Protein AF-A0A2V7T5P8-F1 (afdb_monomer_lite)

pLDDT: mean 72.54, std 27.33, range [19.48, 97.38]

Secondary structure (DSSP, 8-state):
--HHHHHHHHHHHHHHHHT---PPP-------------------------------------------------------------------------------------PPP----EEEEEEESSGGG--HHHHHHHHHHTT-EEEEEEE---HHHHHHHHHTT-SS----TTHHHHHHHHHHHHTT-SEEE--TTTTTTTT-STHHHHSTTS----HHHHHHHHHHHHHS-TTSTTHHHHHHHH--HHHHHHTTTPPPSSGGGT--B-GGGS-SS--TTGGGHHHHHHHTTS-HHHHHHHHIIIIIIIIIIHHHHHHHHHTTT-EEE-GGG-HHHHHHHHHS-HHHHSBTTBSSHHHHHHSBTTB-HHHHH-----S---HHHHTTTTTHHHHHHHHH--SGGGGTB-HHHHHHHHHHHHTTSS--HHHHHHHHHHHHHHHHHTTT-TT-PPPGGGG--

Radius of gyration: 26.46 Å; chains: 1; bounding box: 75×71×84 Å

Sequence (461 aa):
MGDARRDRVLLGAALAACAGPLSAPAGRARDCGVPQPGVRAGPVGGLRRSRETVPRTRSHVVRGTGGRRGALLDARGRRDDGTGRSRGRGPPARVARGRGVRPSRSRGTARRAAIEPHTFSIGFDDVAFNEAPHARRVAEAIGTHHTDLVLRPDVDRWLDGIVGIFDEPFADSSALPTYLVSWLARQHVTVSLSGDGGDELFGGYTRYLDAPRRPRLPAWGRSVLRAVGHALPHLAPGRGRLLDRARSHQAVYAATVALPLAPVDGGMAAARLVPRDAEFSDVLADAFVAAGARDFPSQMMLVDVATYLPGDILTKVDRASMAVSLEARVPLLDHALVEYALALPAGLKIRDGMGKHVFRRVIRGLVPPEVLDHPKLGFAVPLSTWFRGPLRHRIDRLAMTDGGLYDFLDRASVRRLVREHLIRRRDHSTALWRALVLQLWLGHLDAGRLARPLPRSLLEF

Foldseek 3Di:
DVVVVVVCLLVLLLLQLLFDDFFFDDDDDDDDDDDDDDDDDDDDDDDDDDDDDDDDDDDDDDDDDDDDDDDDDDDDDDDDDDDDDDDDDDPDPPPDDDDDDDDDDDDDDPDPPPPQAEDEEEAEPPPQTGCPVVSVQFCVVLRHNYDYYYDPDPCVLVVLQQLQLAPDLFQDQLLSRLLVRLLVVLVPDQEAEHNPPLCLLQVRDCLLLVLVVQDDDDLVQLVVLCVVLLVDPPPDPCSLVSPCNSDDSLRVLCVVQHDWCDVSNLHWWAPVPHDPPDGSSVVQVVLLVVQPPADSSLSSSSSCVVDVRVPHVVSSNCSSNVLSNHHYDYSCVPPVNSVVSSPDHNCCQADPSHGNNVVLVSCVPVTDPCSSVDDGHHSHDPLLVCCLPVCVVLLVCLLVDDDDLCVTGHSVSSVVQSVCSNVVVDPPRSNSSSSSSSVSSVVCVVVVSHSHRGDCVSVPD

Structure (mmCIF, N/CA/C/O backbone):
data_AF-A0A2V7T5P8-F1
#
_entry.id   AF-A0A2V7T5P8-F1
#
loop_
_atom_site.group_PDB
_atom_site.id
_atom_site.type_symbol
_atom_site.label_atom_id
_atom_site.label_alt_id
_atom_site.label_comp_id
_atom_site.label_asym_id
_atom_site.label_entity_id
_atom_site.label_seq_id
_atom_site.pdbx_PDB_ins_code
_atom_site.Cartn_x
_atom_site.Cartn_y
_atom_site.Cartn_z
_atom_site.occupancy
_atom_site.B_iso_or_equiv
_atom_site.auth_seq_id
_atom_site.auth_comp_id
_atom_site.auth_asym_id
_atom_site.auth_atom_id
_atom_site.pdbx_PDB_model_num
ATOM 1 N N . MET A 1 1 ? -34.191 -10.216 16.255 1.00 32.38 1 MET A N 1
ATOM 2 C CA . MET A 1 1 ? -32.748 -10.552 16.357 1.00 32.38 1 MET A CA 1
ATOM 3 C C . MET A 1 1 ? -31.866 -9.723 15.412 1.00 32.38 1 MET A C 1
ATOM 5 O O . MET A 1 1 ? -30.672 -9.653 15.666 1.00 32.38 1 MET A O 1
ATOM 9 N N . GLY A 1 2 ? -32.415 -9.082 14.365 1.00 26.66 2 GLY A N 1
ATOM 10 C CA . GLY A 1 2 ? -31.634 -8.295 13.398 1.00 26.66 2 GLY A CA 1
ATOM 11 C C . GLY A 1 2 ? -30.971 -7.027 13.953 1.00 26.66 2 GLY A C 1
ATOM 12 O O . GLY A 1 2 ? -29.802 -6.801 13.654 1.00 26.66 2 GLY A O 1
ATOM 13 N N . ASP A 1 3 ? -31.664 -6.244 14.790 1.00 30.94 3 ASP A N 1
ATOM 14 C CA . ASP A 1 3 ? -31.166 -4.933 15.258 1.00 30.94 3 ASP A CA 1
ATOM 15 C C . ASP A 1 3 ? -29.815 -5.050 15.966 1.00 30.94 3 ASP A C 1
ATOM 17 O O . ASP A 1 3 ? -28.839 -4.472 15.520 1.00 30.94 3 ASP A O 1
ATOM 21 N N . ALA A 1 4 ? -29.676 -5.957 16.937 1.00 29.48 4 ALA A N 1
ATOM 22 C CA . ALA A 1 4 ? -28.406 -6.170 17.638 1.00 29.48 4 ALA A CA 1
ATOM 23 C C . ALA A 1 4 ? -27.243 -6.696 16.755 1.00 29.48 4 ALA A C 1
ATOM 25 O O . ALA A 1 4 ? -26.108 -6.748 17.235 1.00 29.48 4 ALA A O 1
ATOM 26 N N . ARG A 1 5 ? -27.490 -7.098 15.494 1.00 33.22 5 ARG A N 1
ATOM 27 C CA . ARG A 1 5 ? -26.438 -7.238 14.467 1.00 33.22 5 ARG A CA 1
ATOM 28 C C . ARG A 1 5 ? -26.232 -5.924 13.710 1.00 33.22 5 ARG A C 1
ATOM 30 O O . ARG A 1 5 ? -25.087 -5.504 13.604 1.00 33.22 5 ARG A O 1
ATOM 37 N N . ARG A 1 6 ? -27.297 -5.258 13.243 1.00 34.31 6 ARG A N 1
ATOM 38 C CA . ARG A 1 6 ? -27.219 -3.939 12.582 1.00 34.31 6 ARG A CA 1
ATOM 39 C C . ARG A 1 6 ? -26.502 -2.904 13.446 1.00 34.31 6 ARG A C 1
ATOM 41 O O . ARG A 1 6 ? -25.538 -2.329 12.971 1.00 34.31 6 ARG A O 1
ATOM 48 N N . ASP A 1 7 ? -26.874 -2.748 14.711 1.00 31.28 7 ASP A N 1
ATOM 49 C CA . ASP A 1 7 ? -26.255 -1.816 15.661 1.00 31.28 7 ASP A CA 1
ATOM 50 C C . ASP A 1 7 ? -24.758 -2.100 15.848 1.00 31.28 7 ASP A C 1
ATOM 52 O O . ASP A 1 7 ? -23.959 -1.182 15.985 1.00 31.28 7 ASP A O 1
ATOM 56 N N . ARG A 1 8 ? -24.355 -3.379 15.826 1.00 35.56 8 ARG A N 1
ATOM 57 C CA . ARG A 1 8 ? -22.945 -3.789 15.941 1.00 35.56 8 ARG A CA 1
ATOM 58 C C . ARG A 1 8 ? -22.163 -3.605 14.648 1.00 35.56 8 ARG A C 1
ATOM 60 O O . ARG A 1 8 ? -20.988 -3.272 14.723 1.00 35.56 8 ARG A O 1
ATOM 67 N N . VAL A 1 9 ? -22.794 -3.801 13.492 1.00 38.16 9 VAL A N 1
ATOM 68 C CA . VAL A 1 9 ? -22.194 -3.509 12.183 1.00 38.16 9 VAL A CA 1
ATOM 69 C C . VAL A 1 9 ? -22.110 -1.999 11.962 1.00 38.16 9 VAL A C 1
ATOM 71 O O . VAL A 1 9 ? -21.109 -1.543 11.440 1.00 38.16 9 VAL A O 1
ATOM 74 N N . LEU A 1 10 ? -23.083 -1.207 12.418 1.00 36.78 10 LEU A N 1
ATOM 75 C CA . LEU A 1 10 ? -23.065 0.257 12.334 1.00 36.78 10 LEU A CA 1
ATOM 76 C C . LEU A 1 10 ? -22.082 0.880 13.331 1.00 36.78 10 LEU A C 1
ATOM 78 O O . LEU A 1 10 ? -21.301 1.732 12.933 1.00 36.78 10 LEU A O 1
ATOM 82 N N . LEU A 1 11 ? -22.045 0.423 14.588 1.00 38.94 11 LEU A N 1
ATOM 83 C CA . LEU A 1 11 ? -21.026 0.848 15.557 1.00 38.94 11 LEU A CA 1
ATOM 84 C C . LEU A 1 11 ? -19.627 0.379 15.131 1.00 38.94 11 LEU A C 1
ATOM 86 O O . LEU A 1 11 ? -18.672 1.143 15.210 1.00 38.94 11 LEU A O 1
ATOM 90 N N . GLY A 1 12 ? -19.510 -0.854 14.630 1.00 39.53 12 GLY A N 1
ATOM 91 C CA . GLY A 1 12 ? -18.269 -1.393 14.076 1.00 39.53 12 GLY A CA 1
ATOM 92 C C . GLY A 1 12 ? -17.801 -0.633 12.836 1.00 39.53 12 GLY A C 1
ATOM 93 O O . GLY A 1 12 ? -16.622 -0.324 12.746 1.00 39.53 12 GLY A O 1
ATOM 94 N N . ALA A 1 13 ? -18.707 -0.270 11.924 1.00 38.19 13 ALA A N 1
ATOM 95 C CA . ALA A 1 13 ? -18.404 0.521 10.732 1.00 38.19 13 ALA A CA 1
ATOM 96 C C . ALA A 1 13 ? -18.149 2.001 11.044 1.00 38.19 13 ALA A C 1
ATOM 98 O O . ALA A 1 13 ? -17.358 2.616 10.342 1.00 38.19 13 ALA A O 1
ATOM 99 N N . ALA A 1 14 ? -18.761 2.569 12.088 1.00 37.47 14 ALA A N 1
ATOM 100 C CA . ALA A 1 14 ? -18.433 3.907 12.575 1.00 37.47 14 ALA A CA 1
ATOM 101 C C . ALA A 1 14 ? -17.021 3.922 13.179 1.00 37.47 14 ALA A C 1
ATOM 103 O O . ALA A 1 14 ? -16.181 4.690 12.728 1.00 37.47 14 ALA A O 1
ATOM 104 N N . LEU A 1 15 ? -16.714 3.008 14.107 1.00 43.41 15 LEU A N 1
ATOM 105 C CA . LEU A 1 15 ? -15.370 2.875 14.685 1.00 43.41 15 LEU A CA 1
ATOM 106 C C . LEU A 1 15 ? -14.310 2.545 13.616 1.00 43.41 15 LEU A C 1
ATOM 108 O O . LEU A 1 15 ? -13.230 3.125 13.639 1.00 43.41 15 LEU A O 1
ATOM 112 N N . ALA A 1 16 ? -14.630 1.691 12.638 1.00 37.62 16 ALA A N 1
ATOM 113 C CA . ALA A 1 16 ? -13.760 1.387 11.499 1.00 37.62 16 ALA A CA 1
ATOM 114 C C . ALA A 1 16 ? -13.605 2.575 10.526 1.00 37.62 16 ALA A C 1
ATOM 116 O O . ALA A 1 16 ? -12.521 2.781 9.991 1.00 37.62 16 ALA A O 1
ATOM 117 N N . ALA A 1 17 ? -14.644 3.395 10.323 1.00 36.75 17 ALA A N 1
ATOM 118 C CA . ALA A 1 17 ? -14.547 4.635 9.547 1.00 36.75 17 ALA A CA 1
ATOM 119 C C . ALA A 1 17 ? -13.664 5.682 10.242 1.00 36.75 17 ALA A C 1
ATOM 121 O O . ALA A 1 17 ? -12.946 6.410 9.564 1.00 36.75 17 ALA A O 1
ATOM 122 N N . CYS A 1 18 ? -13.677 5.723 11.578 1.00 35.94 18 CYS A N 1
ATOM 123 C CA . CYS A 1 18 ? -12.774 6.547 12.383 1.00 35.94 18 CYS A CA 1
ATOM 124 C C . CYS A 1 18 ? -11.325 6.018 12.413 1.00 35.94 18 CYS A C 1
ATOM 126 O O . CYS A 1 18 ? -10.423 6.770 12.769 1.00 35.94 18 CYS A O 1
ATOM 128 N N . ALA A 1 19 ? -11.103 4.749 12.050 1.00 34.75 19 ALA A N 1
ATOM 129 C CA . ALA A 1 19 ? -9.798 4.080 12.038 1.00 34.75 19 ALA A CA 1
ATOM 130 C C . ALA A 1 19 ? -9.182 3.932 10.628 1.00 34.75 19 ALA A C 1
ATOM 132 O O . ALA A 1 19 ? -8.152 3.280 10.477 1.00 34.75 19 ALA A O 1
ATOM 133 N N . GLY A 1 20 ? -9.818 4.487 9.588 1.00 32.22 20 GLY A N 1
ATOM 134 C CA . GLY A 1 20 ? -9.394 4.342 8.194 1.00 32.22 20 GLY A CA 1
ATOM 135 C C . GLY A 1 20 ? -8.736 5.606 7.610 1.00 32.22 20 GLY A C 1
ATOM 136 O O . GLY A 1 20 ? -9.412 6.634 7.538 1.00 32.22 20 GLY A O 1
ATOM 137 N N . PRO A 1 21 ? -7.486 5.538 7.108 1.00 31.75 21 PRO A N 1
ATOM 138 C CA . PRO A 1 21 ? -6.870 6.586 6.286 1.00 31.75 21 PRO A CA 1
ATOM 139 C C . PRO A 1 21 ? -7.453 6.573 4.853 1.00 31.75 21 PRO A C 1
ATOM 141 O O . PRO A 1 21 ? -8.127 5.627 4.448 1.00 31.75 21 PRO A O 1
ATOM 144 N N . LEU A 1 22 ? -7.264 7.637 4.063 1.00 31.89 22 LEU A N 1
ATOM 145 C CA . LEU A 1 22 ? -8.153 7.988 2.940 1.00 31.89 22 LEU A CA 1
ATOM 146 C C . LEU A 1 22 ? -7.494 8.977 1.919 1.00 31.89 22 LEU A C 1
ATOM 148 O O . LEU A 1 22 ? -7.629 10.163 2.130 1.00 31.89 22 LEU A O 1
ATOM 152 N N . SER A 1 23 ? -6.886 8.604 0.771 1.00 43.53 23 SER A N 1
ATOM 153 C CA . SER A 1 23 ? -5.976 9.514 -0.026 1.00 43.53 23 SER A CA 1
ATOM 154 C C . SER A 1 23 ? -6.541 10.490 -1.130 1.00 43.53 23 SER A C 1
ATOM 156 O O . SER A 1 23 ? -7.479 10.141 -1.850 1.00 43.53 23 SER A O 1
ATOM 158 N N . ALA A 1 24 ? -5.992 11.730 -1.251 1.00 26.12 24 ALA A N 1
ATOM 159 C CA . ALA A 1 24 ? -6.565 12.958 -1.897 1.00 26.12 24 ALA A CA 1
ATOM 160 C C . ALA A 1 24 ? -6.153 13.295 -3.348 1.00 26.12 24 ALA A C 1
ATOM 162 O O . ALA A 1 24 ? -5.083 12.886 -3.793 1.00 26.12 24 ALA A O 1
ATOM 163 N N . PRO A 1 25 ? -6.918 14.182 -4.035 1.00 24.64 25 PRO A N 1
ATOM 164 C CA . PRO A 1 25 ? -6.497 14.892 -5.246 1.00 24.64 25 PRO A CA 1
ATOM 165 C C . PRO A 1 25 ? -6.065 16.356 -4.993 1.00 24.64 25 PRO A C 1
ATOM 167 O O . PRO A 1 25 ? -6.658 17.066 -4.181 1.00 24.64 25 PRO A O 1
ATOM 170 N N . ALA A 1 26 ? -5.093 16.851 -5.766 1.00 23.14 26 ALA A N 1
ATOM 171 C CA . ALA A 1 26 ? -4.643 18.245 -5.721 1.00 23.14 26 ALA A CA 1
ATOM 172 C C . ALA A 1 26 ? -5.132 19.077 -6.926 1.00 23.14 26 ALA A C 1
ATOM 174 O O . ALA A 1 26 ? -4.912 18.703 -8.076 1.00 23.14 26 ALA A O 1
ATOM 175 N N . GLY A 1 27 ? -5.692 20.260 -6.646 1.00 21.38 27 GLY A N 1
ATOM 176 C CA . GLY A 1 27 ? -5.651 21.432 -7.531 1.00 21.38 27 GLY A CA 1
ATOM 177 C C . GLY A 1 27 ? -6.631 21.515 -8.712 1.00 21.38 27 GLY A C 1
ATOM 178 O O . GLY A 1 27 ? -6.285 21.150 -9.833 1.00 21.38 27 GLY A O 1
ATOM 179 N N . ARG A 1 28 ? -7.761 22.212 -8.507 1.00 23.27 28 ARG A N 1
ATOM 180 C CA . ARG A 1 28 ? -8.060 23.540 -9.113 1.00 23.27 28 ARG A CA 1
ATOM 181 C C . ARG A 1 28 ? -9.492 23.981 -8.783 1.00 23.27 28 ARG A C 1
ATOM 183 O O . ARG A 1 28 ? -10.436 23.252 -9.059 1.00 23.27 28 ARG A O 1
ATOM 190 N N . ALA A 1 29 ? -9.645 25.191 -8.248 1.00 22.19 29 ALA A N 1
ATOM 191 C CA . ALA A 1 29 ? -10.953 25.802 -8.025 1.00 22.19 29 ALA A CA 1
ATOM 192 C C . ALA A 1 29 ? -11.545 26.365 -9.330 1.00 22.19 29 ALA A C 1
ATOM 194 O O . ALA A 1 29 ? -10.819 26.962 -10.130 1.00 22.19 29 ALA A O 1
ATOM 195 N N . ARG A 1 30 ? -12.862 26.203 -9.500 1.00 23.27 30 ARG A N 1
ATOM 196 C CA . ARG A 1 30 ? -13.745 27.045 -10.322 1.00 23.27 30 ARG A CA 1
ATOM 197 C C . ARG A 1 30 ? -15.143 27.023 -9.711 1.00 23.27 30 ARG A C 1
ATOM 199 O O . ARG A 1 30 ? -15.673 25.943 -9.466 1.00 23.27 30 ARG A O 1
ATOM 206 N N . ASP A 1 31 ? -15.719 28.196 -9.495 1.00 21.97 31 ASP A N 1
ATOM 207 C CA . ASP A 1 31 ? -17.095 28.361 -9.034 1.00 21.97 31 ASP A CA 1
ATOM 208 C C . ASP A 1 31 ? -18.117 27.918 -10.087 1.00 21.97 31 ASP A C 1
ATOM 210 O O . ASP A 1 31 ? -17.905 28.109 -11.286 1.00 21.97 31 ASP A O 1
ATOM 214 N N . CYS A 1 32 ? -19.262 27.408 -9.627 1.00 22.77 32 CYS A N 1
ATOM 215 C CA . CYS A 1 32 ? -20.571 27.606 -10.258 1.00 22.77 32 CYS A CA 1
ATOM 216 C C . CYS A 1 32 ? -21.693 27.312 -9.248 1.00 22.77 32 CYS A C 1
ATOM 218 O O . CYS A 1 32 ? -21.555 26.447 -8.385 1.00 22.77 32 CYS A O 1
ATOM 220 N N . GLY A 1 33 ? -22.780 28.083 -9.331 1.00 21.09 33 GLY A N 1
ATOM 221 C CA . GLY A 1 33 ? -23.788 28.192 -8.274 1.00 21.09 33 GLY A CA 1
ATOM 222 C C . GLY A 1 33 ? -24.787 27.033 -8.157 1.00 21.09 33 GLY A C 1
ATOM 223 O O . GLY A 1 33 ? -24.973 26.224 -9.063 1.00 21.09 33 GLY A O 1
ATOM 224 N N . VAL A 1 34 ? -25.473 27.012 -7.013 1.00 22.19 34 VAL A N 1
ATOM 225 C CA . VAL A 1 34 ? -26.583 26.105 -6.681 1.00 22.19 34 VAL A CA 1
ATOM 226 C C . VAL A 1 34 ? -27.909 26.679 -7.191 1.00 22.19 34 VAL A C 1
ATOM 228 O O . VAL A 1 34 ? -28.155 27.874 -7.028 1.00 22.19 34 VAL A O 1
ATOM 231 N N . PRO A 1 35 ? -28.808 25.826 -7.712 1.00 23.05 35 PRO A N 1
ATOM 232 C CA . PRO A 1 35 ? -30.201 25.881 -7.262 1.00 23.05 35 PRO A CA 1
ATOM 233 C C . PRO A 1 35 ? -30.793 24.499 -6.910 1.00 23.05 35 PRO A C 1
ATOM 235 O O . PRO A 1 35 ? -30.786 23.557 -7.697 1.00 23.05 35 PRO A O 1
ATOM 238 N N . GLN A 1 36 ? -31.375 24.420 -5.713 1.00 21.92 36 GLN A N 1
ATOM 239 C CA . GLN A 1 36 ? -32.531 23.565 -5.374 1.00 21.92 36 GLN A CA 1
ATOM 240 C C . GLN A 1 36 ? -33.824 24.296 -5.849 1.00 21.92 36 GLN A C 1
ATOM 242 O O . GLN A 1 36 ? -33.699 25.486 -6.153 1.00 21.92 36 GLN A O 1
ATOM 247 N N . PRO A 1 37 ? -35.047 23.699 -5.892 1.00 32.22 37 PRO A N 1
ATOM 248 C CA . PRO A 1 37 ? -35.517 22.550 -5.091 1.00 32.22 37 PRO A CA 1
ATOM 249 C C . PRO A 1 37 ? -36.467 21.540 -5.795 1.00 32.22 37 PRO A C 1
ATOM 251 O O . PRO A 1 37 ? -36.860 21.735 -6.942 1.00 32.22 37 PRO A O 1
ATOM 254 N N . GLY A 1 38 ? -36.969 20.525 -5.062 1.00 20.97 38 GLY A N 1
ATOM 255 C CA . GLY A 1 38 ? -38.328 20.012 -5.344 1.00 20.97 38 GLY A CA 1
ATOM 256 C C . GLY A 1 38 ? -38.781 18.628 -4.825 1.00 20.97 38 GLY A C 1
ATOM 257 O O . GLY A 1 38 ? -38.212 17.608 -5.177 1.00 20.97 38 GLY A O 1
ATOM 258 N N . VAL A 1 39 ? -39.942 18.632 -4.143 1.00 25.30 39 VAL A N 1
ATOM 259 C CA . VAL A 1 39 ? -41.033 17.610 -4.161 1.00 25.30 39 VAL A CA 1
ATOM 260 C C . VAL A 1 39 ? -40.945 16.308 -3.312 1.00 25.30 39 VAL A C 1
ATOM 262 O O . VAL A 1 39 ? -40.473 15.259 -3.730 1.00 25.30 39 VAL A O 1
ATOM 265 N N . ARG A 1 40 ? -41.574 16.397 -2.125 1.00 21.83 40 ARG A N 1
ATOM 266 C CA . ARG A 1 40 ? -42.594 15.508 -1.490 1.00 21.83 40 ARG A CA 1
ATOM 267 C C . ARG A 1 40 ? -42.641 13.976 -1.753 1.00 21.83 40 ARG A C 1
ATOM 269 O O . ARG A 1 40 ? -43.145 13.526 -2.769 1.00 21.83 40 ARG A O 1
ATOM 276 N N . ALA A 1 41 ? -42.337 13.228 -0.682 1.00 23.75 41 ALA A N 1
ATOM 277 C CA . ALA A 1 41 ? -43.211 12.305 0.086 1.00 23.75 41 ALA A CA 1
ATOM 278 C C . ALA A 1 41 ? -44.155 11.259 -0.578 1.00 23.75 41 ALA A C 1
ATOM 280 O O . ALA A 1 41 ? -45.015 11.586 -1.387 1.00 23.75 41 ALA A O 1
ATOM 281 N N . GLY A 1 42 ? -44.134 10.032 -0.023 1.00 22.81 42 GLY A N 1
ATOM 282 C CA . GLY A 1 42 ? -45.167 8.987 -0.159 1.00 22.81 42 GLY A CA 1
ATOM 283 C C . GLY A 1 42 ? -44.885 7.761 0.748 1.00 22.81 42 GLY A C 1
ATOM 284 O O . GLY A 1 42 ? -43.804 7.188 0.617 1.00 22.81 42 GLY A O 1
ATOM 285 N N . PRO A 1 43 ? -45.771 7.364 1.693 1.00 28.00 43 PRO A N 1
ATOM 286 C CA . PRO A 1 43 ? -45.506 6.281 2.655 1.00 28.00 43 PRO A CA 1
ATOM 287 C C . PRO A 1 43 ? -46.305 4.985 2.398 1.00 28.00 43 PRO A C 1
ATOM 289 O O . PRO A 1 43 ? -47.458 5.034 1.979 1.00 28.00 43 PRO A O 1
ATOM 292 N N . VAL A 1 44 ? -45.744 3.827 2.772 1.00 26.59 44 VAL A N 1
ATOM 293 C CA . VAL A 1 44 ? -46.475 2.548 2.915 1.00 26.59 44 VAL A CA 1
ATOM 294 C C . VAL A 1 44 ? -46.024 1.836 4.200 1.00 26.59 44 VAL A C 1
ATOM 296 O O . VAL A 1 44 ? -44.858 1.917 4.584 1.00 26.59 44 VAL A O 1
ATOM 299 N N . GLY A 1 45 ? -46.968 1.187 4.892 1.00 23.84 45 GLY A N 1
ATOM 300 C CA . GLY A 1 45 ? -46.749 0.473 6.157 1.00 23.84 45 GLY A CA 1
ATOM 301 C C . GLY A 1 45 ? -45.971 -0.851 6.025 1.00 23.84 45 GLY A C 1
ATOM 302 O O . GLY A 1 45 ? -45.481 -1.207 4.962 1.00 23.84 45 GLY A O 1
ATOM 303 N N . GLY A 1 46 ? -45.827 -1.657 7.078 1.00 21.92 46 GLY A N 1
ATOM 304 C CA . GLY A 1 46 ? -46.443 -1.556 8.405 1.00 21.92 46 GLY A CA 1
ATOM 305 C C . GLY A 1 46 ? -47.150 -2.860 8.779 1.00 21.92 46 GLY A C 1
ATOM 306 O O . GLY A 1 46 ? -48.340 -3.011 8.531 1.00 21.92 46 GLY A O 1
ATOM 307 N N . LEU A 1 47 ? -46.421 -3.801 9.387 1.00 25.92 47 LEU A N 1
ATOM 308 C CA . LEU A 1 47 ? -46.944 -5.103 9.822 1.00 25.92 47 LEU A CA 1
ATOM 309 C C . LEU A 1 47 ? -46.387 -5.507 11.199 1.00 25.92 47 LEU A C 1
ATOM 311 O O . LEU A 1 47 ? -45.418 -4.929 11.694 1.00 25.92 47 LEU A O 1
ATOM 315 N N . ARG A 1 48 ? -47.089 -6.423 11.876 1.00 24.59 48 ARG A N 1
ATOM 316 C CA . ARG A 1 48 ? -47.041 -6.583 13.342 1.00 24.59 48 ARG A CA 1
ATOM 317 C C . ARG A 1 48 ? -46.002 -7.591 13.854 1.00 24.59 48 ARG A C 1
ATOM 319 O O . ARG A 1 48 ? -45.499 -8.445 13.137 1.00 24.59 48 ARG A O 1
ATOM 326 N N . ARG A 1 49 ? -45.728 -7.476 15.159 1.00 24.12 49 ARG A N 1
ATOM 327 C CA . ARG A 1 49 ? -44.914 -8.397 15.970 1.00 24.12 49 ARG A CA 1
ATOM 328 C C . ARG A 1 49 ? -45.575 -9.775 16.111 1.00 24.12 49 ARG A C 1
ATOM 330 O O . ARG A 1 49 ? -46.782 -9.841 16.323 1.00 24.12 49 ARG A O 1
ATOM 337 N N . SER A 1 50 ? -44.748 -10.803 16.273 1.00 24.98 50 SER A N 1
ATOM 338 C CA . SER A 1 50 ? -44.984 -11.882 17.243 1.00 24.98 50 SER A CA 1
ATOM 339 C C . SER A 1 50 ? -43.844 -11.900 18.280 1.00 24.98 50 SER A C 1
ATOM 341 O O . SER A 1 50 ? -42.793 -11.281 18.082 1.00 24.98 50 SER A O 1
ATOM 343 N N . ARG A 1 51 ? -44.075 -12.526 19.438 1.00 22.52 51 ARG A N 1
ATOM 344 C CA . ARG A 1 51 ? -43.104 -12.713 20.532 1.00 22.52 51 ARG A CA 1
ATOM 345 C C . ARG A 1 51 ? -43.150 -14.173 20.956 1.00 22.52 51 ARG A C 1
ATOM 347 O O . ARG A 1 51 ? -44.245 -14.681 21.146 1.00 22.52 51 ARG A O 1
ATOM 354 N N . GLU A 1 52 ? -41.996 -14.764 21.238 1.00 24.61 52 GLU A N 1
ATOM 355 C CA . GLU A 1 52 ? -41.897 -16.017 21.992 1.00 24.61 52 GLU A CA 1
ATOM 356 C C . GLU A 1 52 ? -40.560 -16.085 22.745 1.00 24.61 52 GLU A C 1
ATOM 358 O O . GLU A 1 52 ? -39.630 -15.326 22.446 1.00 24.61 52 GLU A O 1
ATOM 363 N N . THR A 1 53 ? -40.487 -16.908 23.795 1.00 22.08 53 THR A N 1
ATOM 364 C CA . THR A 1 53 ? -39.479 -16.759 24.861 1.00 22.08 53 THR A CA 1
ATOM 365 C C . THR A 1 53 ? -39.197 -18.051 25.629 1.00 22.08 53 THR A C 1
ATOM 367 O O . THR A 1 53 ? -40.147 -18.675 26.085 1.00 22.08 53 THR A O 1
ATOM 370 N N . VAL A 1 54 ? -37.904 -18.281 25.955 1.00 21.56 54 VAL A N 1
ATOM 371 C CA . VAL A 1 54 ? -37.396 -19.166 27.050 1.00 21.56 54 VAL A CA 1
ATOM 372 C C . VAL A 1 54 ? -37.550 -20.687 26.749 1.00 21.56 54 VAL A C 1
ATOM 374 O O . VAL A 1 54 ? -38.407 -21.021 25.941 1.00 21.56 54 VAL A O 1
ATOM 377 N N . PRO A 1 55 ? -36.738 -21.637 27.304 1.00 27.73 55 PRO A N 1
ATOM 378 C CA . PRO A 1 55 ? -35.680 -21.559 28.334 1.00 27.73 55 PRO A CA 1
ATOM 379 C C . PRO A 1 55 ? -34.243 -21.960 27.884 1.00 27.73 55 PRO A C 1
ATOM 381 O O . PRO A 1 55 ? -33.906 -21.980 26.705 1.00 27.73 55 PRO A O 1
ATOM 384 N N . ARG A 1 56 ? -33.354 -22.210 28.867 1.00 21.27 56 ARG A N 1
ATOM 385 C CA . ARG A 1 56 ? -31.931 -22.614 28.751 1.00 21.27 56 ARG A CA 1
ATOM 386 C C . ARG A 1 56 ? -31.712 -24.068 29.208 1.00 21.27 56 ARG A C 1
ATOM 388 O O . ARG A 1 56 ? -32.405 -24.499 30.122 1.00 21.27 56 ARG A O 1
ATOM 395 N N . THR A 1 57 ? -30.610 -24.702 28.789 1.00 22.45 57 THR A N 1
ATOM 396 C CA . THR A 1 57 ? -29.966 -25.838 29.503 1.00 22.45 57 THR A CA 1
ATOM 397 C C . THR A 1 57 ? -28.430 -25.854 29.340 1.00 22.45 57 THR A C 1
ATOM 399 O O . THR A 1 57 ? -27.875 -25.194 28.459 1.00 22.45 57 THR A O 1
ATOM 402 N N . ARG A 1 58 ? -27.726 -26.584 30.225 1.00 19.59 58 ARG A N 1
ATOM 403 C CA . ARG A 1 58 ? -26.260 -26.820 30.252 1.00 19.59 58 ARG A CA 1
ATOM 404 C C . ARG A 1 58 ? -25.972 -28.301 30.555 1.00 19.59 58 ARG A C 1
ATOM 406 O O . ARG A 1 58 ? -26.589 -28.821 31.476 1.00 19.59 58 ARG A O 1
ATOM 413 N N . SER A 1 59 ? -24.962 -28.906 29.918 1.00 20.53 59 SER A N 1
ATOM 414 C CA . SER A 1 59 ? -24.290 -30.152 30.368 1.00 20.53 59 SER A CA 1
ATOM 415 C C . SER A 1 59 ? -22.980 -30.438 29.584 1.00 20.53 59 SER A C 1
ATOM 417 O O . SER A 1 59 ? -22.634 -29.696 28.658 1.00 20.53 59 SER A O 1
ATOM 419 N N . HIS A 1 60 ? -22.206 -31.454 30.007 1.00 20.83 60 HIS A N 1
ATOM 420 C CA . HIS A 1 60 ? -20.829 -31.810 29.575 1.00 20.83 60 HIS A CA 1
ATOM 421 C C . HIS A 1 60 ? -20.650 -33.345 29.369 1.00 20.83 60 HIS A C 1
ATOM 423 O O . HIS A 1 60 ? -21.615 -34.069 29.586 1.00 20.83 60 HIS A O 1
ATOM 429 N N . VAL A 1 61 ? -19.390 -33.786 29.088 1.00 19.92 61 VAL A N 1
ATOM 430 C CA . VAL A 1 61 ? -18.776 -35.164 29.121 1.00 19.92 61 VAL A CA 1
ATOM 431 C C . VAL A 1 61 ? -18.654 -35.877 27.738 1.00 19.92 61 VAL A C 1
ATOM 433 O O . VAL A 1 61 ? -19.492 -35.603 26.890 1.00 19.92 61 VAL A O 1
ATOM 436 N N . VAL A 1 62 ? -17.677 -36.759 27.385 1.00 19.84 62 VAL A N 1
ATOM 437 C CA . VAL A 1 62 ? -16.173 -36.801 27.502 1.00 19.84 62 VAL A CA 1
ATOM 438 C C . VAL A 1 62 ? -15.551 -37.712 26.377 1.00 19.84 62 VAL A C 1
ATOM 440 O O . VAL A 1 62 ? -16.221 -38.604 25.887 1.00 19.84 62 VAL A O 1
ATOM 443 N N . ARG A 1 63 ? -14.279 -37.448 25.987 1.00 19.91 63 ARG A N 1
ATOM 444 C CA . ARG A 1 63 ? -13.204 -38.238 25.272 1.00 19.91 63 ARG A CA 1
ATOM 445 C C . ARG A 1 63 ? -13.429 -39.599 24.535 1.00 19.91 63 ARG A C 1
ATOM 447 O O . ARG A 1 63 ? -13.986 -40.527 25.096 1.00 19.91 63 ARG A O 1
ATOM 454 N N . GLY A 1 64 ? -12.651 -39.761 23.440 1.00 19.48 64 GLY A N 1
ATOM 455 C CA . GLY A 1 64 ? -11.997 -41.000 22.924 1.00 19.48 64 GLY A CA 1
ATOM 456 C C . GLY A 1 64 ? -11.346 -40.755 21.531 1.00 19.48 64 GLY A C 1
ATOM 457 O O . GLY A 1 64 ? -12.072 -40.387 20.622 1.00 19.48 64 GLY A O 1
ATOM 458 N N . THR A 1 65 ? -10.024 -40.560 21.340 1.00 21.08 65 THR A N 1
ATOM 459 C CA . THR A 1 65 ? -8.855 -41.494 21.229 1.00 21.08 65 THR A CA 1
ATOM 460 C C . THR A 1 65 ? -8.649 -42.210 19.872 1.00 21.08 65 THR A C 1
ATOM 462 O O . THR A 1 65 ? -9.377 -43.149 19.581 1.00 21.08 65 THR A O 1
ATOM 465 N N . GLY A 1 66 ? -7.565 -41.879 19.134 1.00 19.97 66 GLY A N 1
ATOM 466 C CA . GLY A 1 66 ? -6.912 -42.764 18.134 1.00 19.97 66 GLY A CA 1
ATOM 467 C C . GLY A 1 66 ? -6.649 -42.197 16.716 1.00 19.97 66 GLY A C 1
ATOM 468 O O . GLY A 1 66 ? -7.388 -41.339 16.254 1.00 19.97 66 GLY A O 1
ATOM 469 N N . GLY A 1 67 ? -5.630 -42.732 16.012 1.00 19.67 67 GLY A N 1
ATOM 470 C CA . GLY A 1 67 ? -5.585 -42.793 14.527 1.00 19.67 67 GLY A CA 1
ATOM 471 C C . GLY A 1 67 ? -4.575 -41.906 13.762 1.00 19.67 67 GLY A C 1
ATOM 472 O O . GLY A 1 67 ? -4.764 -40.706 13.632 1.00 19.67 67 GLY A O 1
ATOM 473 N N . ARG A 1 68 ? -3.521 -42.510 13.187 1.00 20.67 68 ARG A N 1
ATOM 474 C CA . ARG A 1 68 ? -2.460 -41.888 12.350 1.00 20.67 68 ARG A CA 1
ATOM 475 C C . ARG A 1 68 ? -2.822 -41.772 10.847 1.00 20.67 68 ARG A C 1
ATOM 477 O O . ARG A 1 68 ? -3.439 -42.694 10.342 1.00 20.67 68 ARG A O 1
ATOM 484 N N . ARG A 1 69 ? -2.177 -40.806 10.152 1.00 22.25 69 ARG A N 1
ATOM 485 C CA . ARG A 1 69 ? -1.723 -40.792 8.721 1.00 22.25 69 ARG A CA 1
ATOM 486 C C . ARG A 1 69 ? -2.758 -40.946 7.575 1.00 22.25 69 ARG A C 1
ATOM 488 O O . ARG A 1 69 ? -3.618 -41.808 7.609 1.00 22.25 69 ARG A O 1
ATOM 495 N N . GLY A 1 70 ? -2.541 -40.202 6.482 1.00 20.56 70 GLY A N 1
ATOM 496 C CA . GLY A 1 70 ? -3.205 -40.367 5.173 1.00 20.56 70 GLY A CA 1
ATOM 497 C C . GLY A 1 70 ? -3.076 -39.108 4.297 1.00 20.56 70 GLY A C 1
ATOM 498 O O . GLY A 1 70 ? -2.882 -38.026 4.846 1.00 20.56 70 GLY A O 1
ATOM 499 N N . ALA A 1 71 ? -3.144 -39.231 2.965 1.00 20.56 71 ALA A N 1
ATOM 500 C CA . ALA A 1 71 ? -3.042 -38.110 2.016 1.00 20.56 71 ALA A CA 1
ATOM 501 C C . ALA A 1 71 ? -3.875 -38.349 0.732 1.00 20.56 71 ALA A C 1
ATOM 503 O O . ALA A 1 71 ? -4.321 -39.468 0.503 1.00 20.56 71 ALA A O 1
ATOM 504 N N . LEU A 1 72 ? -3.973 -37.298 -0.101 1.00 20.77 72 LEU A N 1
ATOM 505 C CA . LEU A 1 72 ? -4.616 -37.178 -1.429 1.00 20.77 72 LEU A CA 1
ATOM 506 C C . LEU A 1 72 ? -6.159 -37.041 -1.517 1.00 20.77 72 LEU A C 1
ATOM 508 O O . LEU A 1 72 ? -6.921 -37.829 -0.974 1.00 20.77 72 LEU A O 1
ATOM 512 N N . LEU A 1 73 ? -6.548 -35.996 -2.266 1.00 23.33 73 LEU A N 1
ATOM 513 C CA . LEU A 1 73 ? -7.578 -35.896 -3.323 1.00 23.33 73 LEU A CA 1
ATOM 514 C C . LEU A 1 73 ? -8.749 -36.906 -3.349 1.00 23.33 73 LEU A C 1
ATOM 516 O O . LEU A 1 73 ? -8.536 -38.089 -3.585 1.00 23.33 73 LEU A O 1
ATOM 520 N N . ASP A 1 74 ? -9.992 -36.406 -3.352 1.00 22.89 74 ASP A N 1
ATOM 521 C CA . ASP A 1 74 ? -10.701 -36.015 -4.595 1.00 22.89 74 ASP A CA 1
ATOM 522 C C . ASP A 1 74 ? -11.963 -35.173 -4.263 1.00 22.89 74 ASP A C 1
ATOM 524 O O . ASP A 1 74 ? -12.337 -35.038 -3.095 1.00 22.89 74 ASP A O 1
ATOM 528 N N . ALA A 1 75 ? -12.620 -34.581 -5.267 1.00 24.61 75 ALA A N 1
ATOM 529 C CA . ALA A 1 75 ? -13.822 -33.764 -5.122 1.00 24.61 75 ALA A CA 1
ATOM 530 C C . ALA A 1 75 ? -15.033 -34.334 -5.888 1.00 24.61 75 ALA A C 1
ATOM 532 O O . ALA A 1 75 ? -15.081 -34.300 -7.116 1.00 24.61 75 ALA A O 1
ATOM 533 N N . ARG A 1 76 ? -16.086 -34.725 -5.155 1.00 24.92 76 ARG A N 1
ATOM 534 C CA . ARG A 1 76 ? -17.483 -34.796 -5.635 1.00 24.92 76 ARG A CA 1
ATOM 535 C C . ARG A 1 76 ? -18.443 -34.665 -4.455 1.00 24.92 76 ARG A C 1
ATOM 537 O O . ARG A 1 76 ? -18.247 -35.284 -3.415 1.00 24.92 76 ARG A O 1
ATOM 544 N N . GLY A 1 77 ? -19.462 -33.822 -4.603 1.00 23.08 77 GLY A N 1
ATOM 545 C CA . GLY A 1 77 ? -20.370 -33.476 -3.509 1.00 23.08 77 GLY A CA 1
ATOM 546 C C . GLY A 1 77 ? -21.606 -34.372 -3.407 1.00 23.08 77 GLY A C 1
ATOM 547 O O . GLY A 1 77 ? -22.103 -34.894 -4.404 1.00 23.08 77 GLY A O 1
ATOM 548 N N . ARG A 1 78 ? -22.169 -34.435 -2.198 1.00 23.72 78 ARG A N 1
ATOM 549 C CA . ARG A 1 78 ? -23.602 -34.638 -1.951 1.00 23.72 78 ARG A CA 1
ATOM 550 C C . ARG A 1 78 ? -24.067 -33.627 -0.905 1.00 23.72 78 ARG A C 1
ATOM 552 O O . ARG A 1 78 ? -23.277 -33.201 -0.066 1.00 23.72 78 ARG A O 1
ATOM 559 N N . ARG A 1 79 ? -25.337 -33.234 -0.983 1.00 25.56 79 ARG A N 1
ATOM 560 C CA . ARG A 1 79 ? -26.044 -32.575 0.121 1.00 25.56 79 ARG A CA 1
ATOM 561 C C . ARG A 1 79 ? -26.632 -33.663 1.012 1.00 25.56 79 ARG A C 1
ATOM 563 O O . ARG A 1 79 ? -27.106 -34.645 0.458 1.00 25.56 79 ARG A O 1
ATOM 570 N N . ASP A 1 80 ? -26.628 -33.440 2.319 1.00 24.58 80 ASP A N 1
ATOM 571 C CA . ASP A 1 80 ? -27.711 -33.800 3.243 1.00 24.58 80 ASP A CA 1
ATOM 572 C C . ASP A 1 80 ? -27.497 -33.046 4.569 1.00 24.58 80 ASP A C 1
ATOM 574 O O . ASP A 1 80 ? -26.390 -32.577 4.856 1.00 24.58 80 ASP A O 1
ATOM 578 N N . ASP A 1 81 ? -28.569 -32.849 5.338 1.00 26.14 81 ASP A N 1
ATOM 579 C CA . ASP A 1 81 ? -28.575 -31.978 6.519 1.00 26.14 81 ASP A CA 1
ATOM 580 C C . ASP A 1 81 ? -27.901 -32.597 7.757 1.00 26.14 81 ASP A C 1
ATOM 582 O O . ASP A 1 81 ? -28.008 -33.791 8.035 1.00 26.14 81 ASP A O 1
ATOM 586 N N . GLY A 1 82 ? -27.245 -31.756 8.567 1.00 22.97 82 GLY A N 1
ATOM 587 C CA . GLY A 1 82 ? -26.559 -32.204 9.783 1.00 22.97 82 GLY A CA 1
ATOM 588 C C . GLY A 1 82 ? -26.184 -31.075 10.744 1.00 22.97 82 GLY A C 1
ATOM 589 O O . GLY A 1 82 ? -25.110 -30.481 10.649 1.00 22.97 82 GLY A O 1
ATOM 590 N N . THR A 1 83 ? -27.036 -30.795 11.734 1.00 27.64 83 THR A N 1
ATOM 591 C CA . THR A 1 83 ? -26.776 -29.781 12.773 1.00 27.64 83 THR A CA 1
ATOM 592 C C . THR A 1 83 ? -25.660 -30.209 13.745 1.00 27.64 83 THR A C 1
ATOM 594 O O . THR A 1 83 ? -25.931 -30.770 14.808 1.00 27.64 83 THR A O 1
ATOM 597 N N . GLY A 1 84 ? -24.396 -29.922 13.408 1.00 23.73 84 GLY A N 1
ATOM 598 C CA . GLY A 1 84 ? -23.206 -30.289 14.194 1.00 23.73 84 GLY A CA 1
ATOM 599 C C . GLY A 1 84 ? -22.395 -29.092 14.712 1.00 23.73 84 GLY A C 1
ATOM 600 O O . GLY A 1 84 ? -21.946 -28.245 13.947 1.00 23.73 84 GLY A O 1
ATOM 601 N N . ARG A 1 85 ? -22.163 -29.014 16.031 1.00 27.20 85 ARG A N 1
ATOM 602 C CA . ARG A 1 85 ? -21.382 -27.930 16.670 1.00 27.20 85 ARG A CA 1
ATOM 603 C C . ARG A 1 85 ? -19.872 -28.087 16.441 1.00 27.20 85 ARG A C 1
ATOM 605 O O . ARG A 1 85 ? -19.273 -29.001 17.007 1.00 27.20 85 ARG A O 1
ATOM 612 N N . SER A 1 86 ? -19.217 -27.125 15.794 1.00 24.61 86 SER A N 1
ATOM 613 C CA . SER A 1 86 ? -17.753 -27.004 15.835 1.00 24.61 86 SER A CA 1
ATOM 614 C C . SER A 1 86 ? -17.276 -26.389 17.169 1.00 24.61 86 SER A C 1
ATOM 616 O O . SER A 1 86 ? -17.674 -25.297 17.570 1.00 24.61 86 SER A O 1
ATOM 618 N N . ARG A 1 87 ? -16.417 -27.116 17.902 1.00 27.00 87 ARG A N 1
ATOM 619 C CA . ARG A 1 87 ? -15.741 -26.662 19.138 1.00 27.00 87 ARG A CA 1
ATOM 620 C C . ARG A 1 87 ? -14.236 -26.974 19.076 1.00 27.00 87 ARG A C 1
ATOM 622 O O . ARG A 1 87 ? -13.805 -28.012 19.578 1.00 27.00 87 ARG A O 1
ATOM 629 N N . GLY A 1 88 ? -13.435 -26.052 18.538 1.00 24.83 88 GLY A N 1
ATOM 630 C CA . GLY A 1 88 ? -11.984 -25.960 18.788 1.00 24.83 88 GLY A CA 1
ATOM 631 C C . GLY A 1 88 ? -11.724 -24.754 19.703 1.00 24.83 88 GLY A C 1
ATOM 632 O O . GLY A 1 88 ? -12.182 -23.667 19.389 1.00 24.83 88 GLY A O 1
ATOM 633 N N . ARG A 1 89 ? -11.215 -24.876 20.937 1.00 24.27 89 ARG A N 1
ATOM 634 C CA . ARG A 1 89 ? -9.916 -25.423 21.395 1.00 24.27 89 ARG A CA 1
ATOM 635 C C . ARG A 1 89 ? -8.687 -24.538 21.114 1.00 24.27 89 ARG A C 1
ATOM 637 O O . ARG A 1 89 ? -7.624 -25.048 20.790 1.00 24.27 89 ARG A O 1
ATOM 644 N N . GLY A 1 90 ? -8.806 -23.235 21.373 1.00 23.59 90 GLY A N 1
ATOM 645 C CA . GLY A 1 90 ? -7.672 -22.483 21.929 1.00 23.59 90 GLY A CA 1
ATOM 646 C C . GLY A 1 90 ? -7.399 -22.873 23.400 1.00 23.59 90 GLY A C 1
ATOM 647 O O . GLY A 1 90 ? -8.253 -23.519 24.025 1.00 23.59 90 GLY A O 1
ATOM 648 N N . PRO A 1 91 ? -6.237 -22.508 23.973 1.00 22.52 91 PRO A N 1
ATOM 649 C CA . PRO A 1 91 ? -5.930 -22.735 25.387 1.00 22.52 91 PRO A CA 1
ATOM 650 C C . PRO A 1 91 ? -6.864 -21.929 26.316 1.00 22.52 91 PRO A C 1
ATOM 652 O O . PRO A 1 91 ? -7.437 -20.920 25.900 1.00 22.52 91 PRO A O 1
ATOM 655 N N . PRO A 1 92 ? -7.047 -22.345 27.585 1.00 21.98 92 PRO A N 1
ATOM 656 C CA . PRO A 1 92 ? -7.963 -21.671 28.500 1.00 21.98 92 PRO A CA 1
ATOM 657 C C . PRO A 1 92 ? -7.445 -20.279 28.880 1.00 21.98 92 PRO A C 1
ATOM 659 O O . PRO A 1 92 ? -6.467 -20.149 29.619 1.00 21.98 92 PRO A O 1
ATOM 662 N N . ALA A 1 93 ? -8.142 -19.237 28.424 1.00 23.36 93 ALA A N 1
ATOM 663 C CA . ALA A 1 93 ? -7.869 -17.855 28.800 1.00 23.36 93 ALA A CA 1
ATOM 664 C C . ALA A 1 93 ? -7.981 -17.674 30.327 1.00 23.36 93 ALA A C 1
ATOM 666 O O . ALA A 1 93 ? -9.078 -17.635 30.893 1.00 23.36 93 ALA A O 1
ATOM 667 N N . ARG A 1 94 ? -6.834 -17.562 31.008 1.00 20.33 94 ARG A N 1
ATOM 668 C CA . ARG A 1 94 ? -6.778 -17.201 32.429 1.00 20.33 94 ARG A CA 1
ATOM 669 C C . ARG A 1 94 ? -7.195 -15.741 32.586 1.00 20.33 94 ARG A C 1
ATOM 671 O O . ARG A 1 94 ? -6.381 -14.841 32.414 1.00 20.33 94 ARG A O 1
ATOM 678 N N . VAL A 1 95 ? -8.450 -15.512 32.970 1.00 22.55 95 VAL A N 1
ATOM 679 C CA . VAL A 1 95 ? -8.895 -14.206 33.475 1.00 22.55 95 VAL A CA 1
ATOM 680 C C . VAL A 1 95 ? -8.107 -13.899 34.749 1.00 22.55 95 VAL A C 1
ATOM 682 O O . VAL A 1 95 ? -8.353 -14.496 35.801 1.00 22.55 95 VAL A O 1
ATOM 685 N N . ALA A 1 96 ? -7.137 -12.992 34.645 1.00 22.58 96 ALA A N 1
ATOM 686 C CA . ALA A 1 96 ? -6.297 -12.575 35.756 1.00 22.58 96 ALA A CA 1
ATOM 687 C C . ALA A 1 96 ? -7.123 -11.763 36.767 1.00 22.58 96 ALA A C 1
ATOM 689 O O . ALA A 1 96 ? -7.319 -10.559 36.624 1.00 22.58 96 ALA A O 1
ATOM 690 N N . ARG A 1 97 ? -7.626 -12.431 37.811 1.00 22.56 97 ARG A N 1
ATOM 691 C CA . ARG A 1 97 ? -8.232 -11.754 38.962 1.00 22.56 97 ARG A CA 1
ATOM 692 C C . ARG A 1 97 ? -7.135 -11.123 39.817 1.00 22.56 97 ARG A C 1
ATOM 694 O O . ARG A 1 97 ? -6.513 -11.821 40.618 1.00 22.56 97 ARG A O 1
ATOM 701 N N . GLY A 1 98 ? -6.947 -9.810 39.691 1.00 24.30 98 GLY A N 1
ATOM 702 C CA . GLY A 1 98 ? -6.262 -9.028 40.720 1.00 24.30 98 GLY A CA 1
ATOM 703 C C . GLY A 1 98 ? -6.952 -9.237 42.074 1.00 24.30 98 GLY A C 1
ATOM 704 O O . GLY A 1 98 ? -8.182 -9.203 42.161 1.00 24.30 98 GLY A O 1
ATOM 705 N N . ARG A 1 99 ? -6.180 -9.521 43.128 1.00 25.02 99 ARG A N 1
ATOM 706 C CA . ARG A 1 99 ? -6.723 -9.713 44.480 1.00 25.02 99 ARG A CA 1
ATOM 707 C C . ARG A 1 99 ? -6.939 -8.351 45.140 1.00 25.02 99 ARG A C 1
ATOM 709 O O . ARG A 1 99 ? -5.976 -7.657 45.430 1.00 25.02 99 ARG A O 1
ATOM 716 N N . GLY A 1 100 ? -8.192 -8.018 45.436 1.00 25.86 100 GLY A N 1
ATOM 717 C CA . GLY A 1 100 ? -8.568 -6.846 46.228 1.00 25.86 100 GLY A CA 1
ATOM 718 C C . GLY A 1 100 ? -9.914 -7.089 46.899 1.00 25.86 100 GLY A C 1
ATOM 719 O O . GLY A 1 100 ? -10.956 -6.938 46.269 1.00 25.86 100 GLY A O 1
ATOM 720 N N . VAL A 1 101 ? -9.903 -7.538 48.157 1.00 26.64 101 VAL A N 1
ATOM 721 C CA . VAL A 1 101 ? -11.125 -7.902 48.891 1.00 26.64 101 VAL A CA 1
ATOM 722 C C . VAL A 1 101 ? -11.504 -6.800 49.875 1.00 26.64 101 VAL A C 1
ATOM 724 O O . VAL A 1 101 ? -10.846 -6.629 50.897 1.00 26.64 101 VAL A O 1
ATOM 727 N N . ARG A 1 102 ? -12.640 -6.143 49.626 1.00 27.31 102 ARG A N 1
ATOM 728 C CA . ARG A 1 102 ? -13.551 -5.670 50.679 1.00 27.31 102 ARG A CA 1
ATOM 729 C C . ARG A 1 102 ? -14.999 -5.965 50.254 1.00 27.31 102 ARG A C 1
ATOM 731 O O . ARG A 1 102 ? -15.349 -5.669 49.113 1.00 27.31 10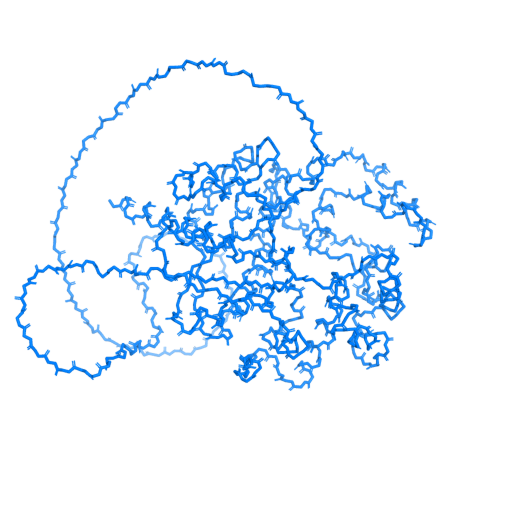2 ARG A O 1
ATOM 738 N N . PRO A 1 103 ? -15.834 -6.580 51.109 1.00 31.75 103 PRO A N 1
ATOM 739 C CA . PRO A 1 103 ? -17.212 -6.917 50.761 1.00 31.75 103 PRO A CA 1
ATOM 740 C C . PRO A 1 103 ? -18.195 -5.799 51.139 1.00 31.75 103 PRO A C 1
ATOM 742 O O . PRO A 1 103 ? -18.038 -5.160 52.176 1.00 31.75 103 PRO A O 1
ATOM 745 N N . SER A 1 104 ? -19.283 -5.641 50.377 1.00 24.92 104 SER A N 1
ATOM 746 C CA . SER A 1 104 ? -20.656 -5.786 50.910 1.00 24.92 104 SER A CA 1
ATOM 747 C C . SER A 1 104 ? -21.759 -5.448 49.887 1.00 24.92 104 SER A C 1
ATOM 749 O O . SER A 1 104 ? -21.551 -4.714 48.929 1.00 24.92 104 SER A O 1
ATOM 751 N N . ARG A 1 105 ? -22.951 -6.007 50.150 1.00 25.92 105 ARG A N 1
ATOM 752 C CA . ARG A 1 105 ? -24.295 -5.593 49.689 1.00 25.92 105 ARG A CA 1
ATOM 753 C C . ARG A 1 105 ? -24.539 -5.471 48.176 1.00 25.92 105 ARG A C 1
ATOM 755 O O . ARG A 1 105 ? -24.428 -4.424 47.549 1.00 25.92 105 ARG A O 1
ATOM 762 N N . SER A 1 106 ? -25.064 -6.567 47.642 1.00 28.48 106 SER A N 1
ATOM 763 C CA . SER A 1 106 ? -25.761 -6.656 46.362 1.00 28.48 106 SER A CA 1
ATOM 764 C C . SER A 1 106 ? -27.061 -5.833 46.309 1.00 28.48 106 SER A C 1
ATOM 766 O O . SER A 1 106 ? -27.929 -5.954 47.172 1.00 28.48 106 SER A O 1
ATOM 768 N N . ARG A 1 107 ? -27.273 -5.120 45.196 1.00 27.30 107 ARG A N 1
ATOM 769 C CA . ARG A 1 107 ? -28.601 -4.959 44.573 1.00 27.30 107 ARG A CA 1
ATOM 770 C C . ARG A 1 107 ? -28.478 -5.204 43.071 1.00 27.30 107 ARG A C 1
ATOM 772 O O . ARG A 1 107 ? -27.562 -4.706 42.420 1.00 27.30 107 ARG A O 1
ATOM 779 N N . GLY A 1 108 ? -29.365 -6.036 42.534 1.00 33.44 108 GLY A N 1
ATOM 780 C CA . GLY A 1 108 ? -29.236 -6.586 41.187 1.00 33.44 108 GLY A CA 1
ATOM 781 C C . GLY A 1 108 ? -29.668 -5.626 40.083 1.00 33.44 108 GLY A C 1
ATOM 782 O O . GLY A 1 108 ? -30.783 -5.737 39.590 1.00 33.44 108 GLY A O 1
ATOM 783 N N . THR A 1 109 ? -28.761 -4.767 39.614 1.00 29.56 109 THR A N 1
ATOM 784 C CA . THR A 1 109 ? -28.811 -4.306 38.218 1.00 29.56 109 THR A CA 1
ATOM 785 C C . THR A 1 109 ? -27.591 -4.836 37.483 1.00 29.56 109 THR A C 1
ATOM 787 O O . THR A 1 109 ? -26.457 -4.444 37.745 1.00 29.56 109 THR A O 1
ATOM 790 N N . ALA A 1 110 ? -27.817 -5.747 36.537 1.00 34.06 110 ALA A N 1
ATOM 791 C CA . ALA A 1 110 ? -26.792 -6.122 35.577 1.00 34.06 110 ALA A CA 1
ATOM 792 C C . ALA A 1 110 ? -26.648 -4.980 34.561 1.00 34.06 110 ALA A C 1
ATOM 794 O O . ALA A 1 110 ? -27.128 -5.083 33.430 1.00 34.06 110 ALA A O 1
ATOM 795 N N . ARG A 1 111 ? -25.996 -3.876 34.971 1.00 33.47 111 ARG A N 1
ATOM 796 C CA . ARG A 1 111 ? -25.411 -2.931 34.015 1.00 33.47 111 ARG A CA 1
ATOM 797 C C . ARG A 1 111 ? -24.651 -3.782 32.998 1.00 33.47 111 ARG A C 1
ATOM 799 O O . ARG A 1 111 ? -23.776 -4.560 33.385 1.00 33.47 111 ARG A O 1
ATOM 806 N N . ARG A 1 112 ? -24.973 -3.643 31.706 1.00 37.38 112 ARG A N 1
ATOM 807 C CA . ARG A 1 112 ? -24.004 -4.003 30.664 1.00 37.38 112 ARG A CA 1
ATOM 808 C C . ARG A 1 112 ? -22.723 -3.280 31.067 1.00 37.38 112 ARG A C 1
ATOM 810 O O . ARG A 1 112 ? -22.790 -2.071 31.284 1.00 37.38 112 ARG A O 1
ATOM 817 N N . ALA A 1 113 ? -21.617 -4.002 31.236 1.00 43.19 113 ALA A N 1
ATOM 818 C CA . ALA A 1 113 ? -20.334 -3.342 31.426 1.00 43.19 113 ALA A CA 1
ATOM 819 C C . ALA A 1 113 ? -20.173 -2.386 30.242 1.00 43.19 113 ALA A C 1
ATOM 821 O O . ALA A 1 113 ? -20.236 -2.832 29.091 1.00 43.19 113 ALA A O 1
ATOM 822 N N . ALA A 1 114 ? -20.105 -1.086 30.525 1.00 59.91 114 ALA A N 1
ATOM 823 C CA . ALA A 1 114 ? -19.829 -0.105 29.497 1.00 59.91 114 ALA A CA 1
ATOM 824 C C . ALA A 1 114 ? -18.422 -0.432 29.006 1.00 59.91 114 ALA A C 1
ATOM 826 O O . ALA A 1 114 ? -17.464 -0.335 29.769 1.00 59.91 114 ALA A O 1
ATOM 827 N N . ILE A 1 115 ? -18.328 -0.942 27.780 1.00 70.25 115 ILE A N 1
ATOM 828 C CA . ILE A 1 115 ? -17.040 -1.097 27.119 1.00 70.25 115 ILE A CA 1
ATOM 829 C C . ILE A 1 115 ? -16.647 0.326 26.768 1.00 70.25 115 ILE A C 1
ATOM 831 O O . ILE A 1 115 ? -17.194 0.884 25.821 1.00 70.25 115 ILE A O 1
ATOM 835 N N . GLU A 1 116 ? -15.789 0.916 27.591 1.00 81.38 116 GLU A N 1
ATOM 836 C CA . GLU A 1 116 ? -15.180 2.207 27.317 1.00 81.38 116 GLU A CA 1
ATOM 837 C C . GLU A 1 116 ? -14.252 2.018 26.108 1.00 81.38 116 GLU A C 1
ATOM 839 O O . GLU A 1 116 ? -13.307 1.224 26.174 1.00 81.38 116 GLU A O 1
ATOM 844 N N . PRO A 1 117 ? -14.575 2.615 24.949 1.00 85.88 117 PRO A N 1
ATOM 845 C CA . PRO A 1 117 ? -13.829 2.352 23.735 1.00 85.88 117 PRO A CA 1
ATOM 846 C C . PRO A 1 117 ? -12.560 3.204 23.748 1.00 85.88 117 PRO A C 1
ATOM 848 O O . PRO A 1 117 ? -12.624 4.430 23.664 1.00 85.88 117 PRO A O 1
ATOM 851 N N . HIS A 1 118 ? -11.401 2.555 23.843 1.00 92.31 118 HIS A N 1
ATOM 852 C CA . HIS A 1 118 ? -10.123 3.217 23.603 1.00 92.31 118 HIS A CA 1
ATOM 853 C C . HIS A 1 118 ? -9.902 3.401 22.098 1.00 92.31 118 HIS A C 1
ATOM 855 O O . HIS A 1 118 ? -10.172 2.486 21.315 1.00 92.31 118 HIS A O 1
ATOM 861 N N . THR A 1 119 ? -9.387 4.560 21.695 1.00 92.00 119 THR A N 1
ATOM 862 C CA . THR A 1 119 ? -8.977 4.841 20.312 1.00 92.00 119 THR A CA 1
ATOM 863 C C . THR A 1 119 ? -7.518 5.266 20.282 1.00 92.00 119 THR A C 1
ATOM 865 O O . THR A 1 119 ? -7.062 6.014 21.143 1.00 92.00 119 THR A O 1
ATOM 868 N N . PHE A 1 120 ? -6.783 4.787 19.282 1.00 92.06 120 PHE A N 1
ATOM 869 C CA . PHE A 1 120 ? -5.344 5.002 19.165 1.00 92.06 120 PHE A CA 1
ATOM 870 C C . PHE A 1 120 ? -5.026 5.650 17.827 1.00 92.06 120 PHE A C 1
ATOM 872 O O . PHE A 1 120 ? -5.603 5.274 16.807 1.00 92.06 120 PHE A O 1
ATOM 879 N N . SER A 1 121 ? -4.105 6.606 17.825 1.00 90.00 121 SER A N 1
ATOM 880 C CA . SER A 1 121 ? -3.544 7.157 16.594 1.00 90.00 121 SER A CA 1
ATOM 881 C C . SER A 1 121 ? -2.052 7.424 16.756 1.00 90.00 121 SER A C 1
ATOM 883 O O . SER A 1 121 ? -1.517 7.423 17.865 1.00 90.00 121 SER A O 1
ATOM 885 N N . ILE A 1 122 ? -1.364 7.618 15.639 1.00 85.81 122 ILE A N 1
ATOM 886 C CA . ILE A 1 122 ? 0.027 8.060 15.621 1.00 85.81 122 ILE A CA 1
ATOM 887 C C . ILE A 1 122 ? 0.184 9.169 14.587 1.00 85.81 122 ILE A C 1
ATOM 889 O O . ILE A 1 122 ? -0.579 9.244 13.622 1.00 85.81 122 ILE A O 1
ATOM 893 N N . GLY A 1 123 ? 1.185 10.015 14.786 1.00 79.75 123 GLY A N 1
ATOM 894 C CA . GLY A 1 123 ? 1.581 11.041 13.830 1.00 79.75 123 GLY A CA 1
ATOM 895 C C . GLY A 1 123 ? 3.094 11.088 13.677 1.00 79.75 123 GLY A C 1
ATOM 896 O O . GLY A 1 123 ? 3.830 10.547 14.500 1.00 79.75 123 GLY A O 1
ATOM 897 N N . PHE A 1 124 ? 3.561 11.777 12.644 1.00 76.38 124 PHE A N 1
ATOM 898 C CA . PHE A 1 124 ? 4.962 12.170 12.502 1.00 76.38 124 PHE A CA 1
ATOM 899 C C . PHE A 1 124 ? 5.096 13.689 12.708 1.00 76.38 124 PHE A C 1
ATOM 901 O O . PHE A 1 124 ? 4.119 14.420 12.544 1.00 76.38 124 PHE A O 1
ATOM 908 N N . ASP A 1 125 ? 6.299 14.179 13.028 1.00 73.75 125 ASP A N 1
ATOM 909 C CA . ASP A 1 125 ? 6.588 15.629 13.108 1.00 73.75 125 ASP A CA 1
ATOM 910 C C . ASP A 1 125 ? 6.263 16.382 11.797 1.00 73.75 125 ASP A C 1
ATOM 912 O O . ASP A 1 125 ? 5.982 17.580 11.816 1.00 73.75 125 ASP A O 1
ATOM 916 N N . ASP A 1 126 ? 6.296 15.695 10.649 1.00 73.25 126 ASP A N 1
ATOM 917 C CA . ASP A 1 126 ? 5.919 16.269 9.355 1.00 73.25 126 ASP A CA 1
ATOM 918 C C . ASP A 1 126 ? 4.391 16.418 9.257 1.00 73.25 126 ASP A C 1
ATOM 920 O O . ASP A 1 126 ? 3.651 15.436 9.168 1.00 73.25 126 ASP A O 1
ATOM 924 N N . VAL A 1 127 ? 3.925 17.671 9.240 1.00 66.50 127 VAL A N 1
ATOM 925 C CA . VAL A 1 127 ? 2.503 18.054 9.189 1.00 66.50 127 VAL A CA 1
ATOM 926 C C . VAL A 1 127 ? 1.771 17.435 7.990 1.00 66.50 127 VAL A C 1
ATOM 928 O O . VAL A 1 127 ? 0.581 17.146 8.094 1.00 66.50 127 VAL A O 1
ATOM 931 N N . ALA A 1 128 ? 2.459 17.162 6.874 1.00 70.56 128 ALA A N 1
ATOM 932 C CA . ALA A 1 128 ? 1.851 16.510 5.709 1.00 70.56 128 ALA A CA 1
ATOM 933 C C . ALA A 1 128 ? 1.500 15.023 5.941 1.00 70.56 128 ALA A C 1
ATOM 935 O O . ALA A 1 128 ? 0.774 14.436 5.138 1.00 70.56 128 ALA A O 1
ATOM 936 N N . PHE A 1 129 ? 1.992 14.425 7.032 1.00 68.56 129 PHE A N 1
ATOM 937 C CA . PHE A 1 129 ? 1.814 13.019 7.413 1.00 68.56 129 PHE A CA 1
ATOM 938 C C . PHE A 1 129 ? 1.288 12.867 8.857 1.00 68.56 129 PHE A C 1
ATOM 940 O O . PHE A 1 129 ? 1.460 11.815 9.475 1.00 68.56 129 PHE A O 1
ATOM 947 N N . ASN A 1 130 ? 0.664 13.909 9.422 1.00 75.81 130 ASN A N 1
ATOM 948 C CA . ASN A 1 130 ? 0.187 13.913 10.807 1.00 75.81 130 ASN A CA 1
ATOM 949 C C . ASN A 1 130 ? -1.349 13.953 10.898 1.00 75.81 130 ASN A C 1
ATOM 951 O O . ASN A 1 130 ? -1.967 15.017 10.907 1.00 75.81 130 ASN A O 1
ATOM 955 N N . GLU A 1 131 ? -1.972 12.775 11.000 1.00 76.31 131 GLU A N 1
ATOM 956 C CA . GLU A 1 131 ? -3.429 12.638 11.145 1.00 76.31 131 GLU A CA 1
ATOM 957 C C . GLU A 1 131 ? -3.923 12.776 12.605 1.00 76.31 131 GLU A C 1
ATOM 959 O O . GLU A 1 131 ? -5.131 12.895 12.831 1.00 76.31 131 GLU A O 1
ATOM 964 N N . ALA A 1 132 ? -3.036 12.822 13.610 1.00 79.25 132 ALA A N 1
ATOM 965 C CA . ALA A 1 132 ? -3.422 12.819 15.030 1.00 79.25 132 ALA A CA 1
ATOM 966 C C . ALA A 1 132 ? -4.352 13.991 15.449 1.00 79.25 132 ALA A C 1
ATOM 968 O O . ALA A 1 132 ? -5.339 13.739 16.145 1.00 79.25 132 ALA A O 1
ATOM 969 N N . PRO A 1 133 ? -4.174 15.249 14.977 1.00 81.88 133 PRO A N 1
ATOM 970 C CA . PRO A 1 133 ? -5.116 16.345 15.254 1.00 81.88 133 PRO A CA 1
ATOM 971 C C . PRO A 1 133 ? -6.499 16.182 14.600 1.00 81.88 133 PRO A C 1
ATOM 973 O O . PRO A 1 133 ? -7.447 16.883 14.961 1.00 81.88 133 PRO A O 1
ATOM 976 N N . HIS A 1 134 ? -6.639 15.292 13.613 1.00 79.69 134 HIS A N 1
ATOM 977 C CA . HIS A 1 134 ? -7.940 14.872 13.097 1.00 79.69 134 HIS A CA 1
ATOM 978 C C . HIS A 1 134 ? -8.498 13.727 13.950 1.00 79.69 134 HIS A C 1
ATOM 980 O O . HIS A 1 134 ? -9.611 13.841 14.460 1.00 79.69 134 HIS A O 1
ATOM 986 N N . ALA A 1 135 ? -7.705 12.675 14.185 1.00 84.38 135 ALA A N 1
ATOM 987 C CA . ALA A 1 135 ? -8.098 11.516 14.986 1.00 84.38 135 ALA A CA 1
ATOM 988 C C . ALA A 1 135 ? -8.592 11.898 16.394 1.00 84.38 135 ALA A C 1
ATOM 990 O O . ALA A 1 135 ? -9.636 11.402 16.816 1.00 84.38 135 ALA A O 1
ATOM 991 N N . ARG A 1 136 ? -7.923 12.842 17.076 1.00 85.88 136 ARG A N 1
ATOM 992 C CA . ARG A 1 136 ? -8.352 13.350 18.389 1.00 85.88 136 ARG A CA 1
ATOM 993 C C . ARG A 1 136 ? -9.743 13.995 18.341 1.00 85.88 136 ARG A C 1
ATOM 995 O O . ARG A 1 136 ? -10.596 13.614 19.133 1.00 85.88 136 ARG A O 1
ATOM 1002 N N . ARG A 1 137 ? -10.019 14.885 17.378 1.00 83.75 137 ARG A N 1
ATOM 1003 C CA . ARG A 1 137 ? -11.344 15.532 17.230 1.00 83.75 137 ARG A CA 1
ATOM 1004 C C . ARG A 1 137 ? -12.462 14.527 16.953 1.00 83.75 137 ARG A C 1
ATOM 1006 O O . ARG A 1 137 ? -13.576 14.677 17.448 1.00 83.75 137 ARG A O 1
ATOM 1013 N N . VAL A 1 138 ? -12.165 13.483 16.179 1.00 84.56 138 VAL A N 1
ATOM 1014 C CA . VAL A 1 138 ? -13.103 12.375 15.954 1.00 84.56 138 VAL A CA 1
ATOM 1015 C C . VAL A 1 138 ? -13.345 11.604 17.249 1.00 84.56 138 VAL A C 1
ATOM 1017 O O . VAL A 1 138 ? -14.495 11.346 17.595 1.00 84.56 138 VAL A O 1
ATOM 1020 N N . ALA A 1 139 ? -12.277 11.278 17.977 1.00 87.88 139 ALA A N 1
ATOM 1021 C CA . ALA A 1 139 ? -12.317 10.538 19.232 1.00 87.88 139 ALA A CA 1
ATOM 1022 C C . ALA A 1 139 ? -13.069 11.276 20.356 1.00 87.88 139 ALA A C 1
ATOM 1024 O O . ALA A 1 139 ? -13.815 10.635 21.101 1.00 87.88 139 ALA A O 1
ATOM 1025 N N . GLU A 1 140 ? -12.913 12.600 20.436 1.00 86.00 140 GLU A N 1
ATOM 1026 C CA . GLU A 1 140 ? -13.663 13.509 21.311 1.00 86.00 140 GLU A CA 1
ATOM 1027 C C . GLU A 1 140 ? -15.161 13.481 20.975 1.00 86.00 140 GLU A C 1
ATOM 1029 O O . GLU A 1 140 ? -15.988 13.205 21.844 1.00 86.00 140 GLU A O 1
ATOM 1034 N N . ALA A 1 141 ? -15.519 13.688 19.702 1.00 82.88 141 ALA A N 1
ATOM 1035 C CA . ALA A 1 141 ? -16.913 13.774 19.267 1.00 82.88 141 ALA A CA 1
ATOM 1036 C C . ALA A 1 141 ? -17.711 12.466 19.428 1.00 82.88 141 ALA A C 1
ATOM 1038 O O . ALA A 1 141 ? -18.931 12.512 19.585 1.00 82.88 141 ALA A O 1
ATOM 1039 N N . ILE A 1 142 ? -17.043 11.306 19.403 1.00 82.31 142 ILE A N 1
ATOM 1040 C CA . ILE A 1 142 ? -17.667 9.990 19.636 1.00 82.31 142 ILE A CA 1
ATOM 1041 C C . ILE A 1 142 ? -17.505 9.479 21.082 1.00 82.31 142 ILE A C 1
ATOM 1043 O O . ILE A 1 142 ? -17.959 8.376 21.385 1.00 82.31 142 ILE A O 1
ATOM 1047 N N . GLY A 1 143 ? -16.877 10.254 21.977 1.00 86.44 143 GLY A N 1
ATOM 1048 C CA . GLY A 1 143 ? -16.740 9.918 23.399 1.00 86.44 143 GLY A CA 1
ATOM 1049 C C . GLY A 1 143 ? -15.842 8.708 23.686 1.00 86.44 143 GLY A C 1
ATOM 1050 O O . GLY A 1 143 ? -16.202 7.851 24.492 1.00 86.44 143 GLY A O 1
ATOM 1051 N N . THR A 1 144 ? -14.692 8.610 23.012 1.00 89.31 144 THR A N 1
ATOM 1052 C CA . THR A 1 144 ? -13.694 7.539 23.225 1.00 89.31 144 THR A CA 1
ATOM 1053 C C . THR A 1 144 ? -12.526 7.991 24.099 1.00 89.31 144 THR A C 1
ATOM 1055 O O . THR A 1 144 ? -12.132 9.156 24.067 1.00 89.31 144 THR A O 1
ATOM 1058 N N . HIS A 1 145 ? -11.909 7.056 24.825 1.00 90.75 145 HIS A N 1
ATOM 1059 C CA . HIS A 1 145 ? -10.642 7.307 25.513 1.00 90.75 145 HIS A CA 1
ATOM 1060 C C . HIS A 1 145 ? -9.505 7.333 24.479 1.00 90.75 145 HIS A C 1
ATOM 1062 O O . HIS A 1 145 ? -8.933 6.289 24.147 1.00 90.75 145 HIS A O 1
ATOM 1068 N N . HIS A 1 146 ? -9.175 8.516 23.957 1.00 93.00 146 HIS A N 1
ATOM 1069 C CA . HIS A 1 146 ? -8.105 8.655 22.969 1.00 93.00 146 HIS A CA 1
ATOM 1070 C C . HIS A 1 146 ? -6.711 8.478 23.580 1.00 93.00 146 HIS A C 1
ATOM 1072 O O . HIS A 1 146 ? -6.472 8.795 24.746 1.00 93.00 146 HIS A O 1
ATOM 1078 N N . THR A 1 147 ? -5.764 7.995 22.784 1.00 91.25 147 THR A N 1
ATOM 1079 C CA . THR A 1 147 ? -4.330 8.038 23.084 1.00 91.25 147 THR A CA 1
ATOM 1080 C C . THR A 1 147 ? -3.565 8.126 21.768 1.00 91.25 147 THR A C 1
ATOM 1082 O O . THR A 1 147 ? -3.548 7.176 20.986 1.00 91.25 147 THR A O 1
ATOM 1085 N N . ASP A 1 148 ? -2.957 9.281 21.514 1.00 87.88 148 ASP A N 1
ATOM 1086 C CA . ASP A 1 148 ? -2.142 9.549 20.334 1.00 87.88 148 ASP A CA 1
ATOM 1087 C C . ASP A 1 148 ? -0.658 9.693 20.674 1.00 87.88 148 ASP A C 1
ATOM 1089 O O . ASP A 1 148 ? -0.290 10.121 21.767 1.00 87.88 148 ASP A O 1
ATOM 1093 N N . LEU A 1 149 ? 0.197 9.329 19.718 1.00 83.06 149 LEU A N 1
ATOM 1094 C CA . LEU A 1 149 ? 1.648 9.406 19.853 1.00 83.06 149 LEU A CA 1
ATOM 1095 C C . LEU A 1 149 ? 2.262 10.012 18.583 1.00 83.06 149 LEU A C 1
ATOM 1097 O O . LEU A 1 149 ? 2.297 9.376 17.528 1.00 83.06 149 LEU A O 1
ATOM 1101 N N . VAL A 1 150 ? 2.732 11.257 18.680 1.00 80.88 150 VAL A N 1
ATOM 1102 C CA . VAL A 1 150 ? 3.489 11.925 17.609 1.00 80.88 150 VAL A CA 1
ATOM 1103 C C . VAL A 1 150 ? 4.964 11.559 17.746 1.00 80.88 150 VAL A C 1
ATOM 1105 O O . VAL A 1 150 ? 5.521 11.620 18.841 1.00 80.88 150 VAL A O 1
ATOM 1108 N N . LEU A 1 151 ? 5.580 11.139 16.642 1.00 70.81 151 LEU A N 1
ATOM 1109 C CA . LEU A 1 151 ? 6.882 10.488 16.642 1.00 70.81 151 LEU A CA 1
ATOM 1110 C C . LEU A 1 151 ? 7.917 11.202 15.773 1.00 70.81 151 LEU A C 1
ATOM 1112 O O . LEU A 1 151 ? 7.704 11.476 14.588 1.00 70.81 151 LEU A O 1
ATOM 1116 N N . ARG A 1 152 ? 9.107 11.344 16.363 1.00 72.50 152 ARG A N 1
ATOM 1117 C CA . ARG A 1 152 ? 10.385 11.531 15.673 1.00 72.50 152 ARG A CA 1
ATOM 1118 C C . ARG A 1 152 ? 11.042 10.158 15.529 1.00 72.50 152 ARG A C 1
ATOM 1120 O O . ARG A 1 152 ? 11.728 9.729 16.452 1.00 72.50 152 ARG A O 1
ATOM 1127 N N . PRO A 1 153 ? 10.791 9.425 14.433 1.00 63.78 153 PRO A N 1
ATOM 1128 C CA . PRO A 1 153 ? 11.262 8.057 14.306 1.00 63.78 153 PRO A CA 1
ATOM 1129 C C . PRO A 1 153 ? 12.789 8.000 14.231 1.00 63.78 153 PRO A C 1
ATOM 1131 O O . PRO A 1 153 ? 13.388 8.614 13.344 1.00 63.78 153 PRO A O 1
ATOM 1134 N N . ASP A 1 154 ? 13.404 7.156 15.061 1.00 77.56 154 ASP A N 1
ATOM 1135 C CA . ASP A 1 154 ? 14.671 6.520 14.693 1.00 77.56 154 ASP A CA 1
ATOM 1136 C C . ASP A 1 154 ? 14.366 5.451 13.635 1.00 77.56 154 ASP A C 1
ATOM 1138 O O . ASP A 1 154 ? 14.283 4.248 13.895 1.00 77.56 154 ASP A O 1
ATOM 1142 N N . VAL A 1 155 ? 14.110 5.936 12.415 1.00 79.19 155 VAL A N 1
ATOM 1143 C CA . VAL A 1 155 ? 13.727 5.109 11.266 1.00 79.19 155 VAL A CA 1
ATOM 1144 C C . VAL A 1 155 ? 14.759 4.011 11.031 1.00 79.19 155 VAL A C 1
ATOM 1146 O O . VAL A 1 155 ? 14.401 2.920 10.604 1.00 79.19 155 VAL A O 1
ATOM 1149 N N . ASP A 1 156 ? 16.033 4.298 11.291 1.00 81.12 156 ASP A N 1
ATOM 1150 C CA . ASP A 1 156 ? 17.133 3.407 10.962 1.00 81.12 156 ASP A CA 1
ATOM 1151 C C . ASP A 1 156 ? 17.138 2.164 11.857 1.00 81.12 156 ASP A C 1
ATOM 1153 O O . ASP A 1 156 ? 17.132 1.036 11.360 1.00 81.12 156 ASP A O 1
ATOM 1157 N N . ARG A 1 157 ? 17.023 2.385 13.173 1.00 79.12 157 ARG A N 1
ATOM 1158 C CA . ARG A 1 157 ? 16.888 1.346 14.202 1.00 79.12 157 ARG A CA 1
ATOM 1159 C C . ARG A 1 157 ? 15.615 0.517 14.042 1.00 79.12 157 ARG A C 1
ATOM 1161 O O . ARG A 1 157 ? 15.622 -0.686 14.304 1.00 79.12 157 ARG A O 1
ATOM 1168 N N . TRP A 1 158 ? 14.516 1.145 13.627 1.00 82.12 158 TRP A N 1
ATOM 1169 C CA . TRP A 1 158 ? 13.223 0.472 13.473 1.00 82.12 158 TRP A CA 1
ATOM 1170 C C . TRP A 1 158 ? 13.117 -0.340 12.182 1.00 82.12 158 TRP A C 1
ATOM 1172 O O . TRP A 1 158 ? 12.476 -1.390 12.179 1.00 82.12 158 TRP A O 1
ATOM 1182 N N . LEU A 1 159 ? 13.747 0.115 11.097 1.00 86.31 159 LEU A N 1
ATOM 1183 C CA . LEU A 1 159 ? 13.615 -0.482 9.770 1.00 86.31 159 LEU A CA 1
ATOM 1184 C C . LEU A 1 159 ? 14.114 -1.933 9.712 1.00 86.31 159 LEU A C 1
ATOM 1186 O O . LEU A 1 159 ? 13.371 -2.800 9.254 1.00 86.31 159 LEU A O 1
ATOM 1190 N N . ASP A 1 160 ? 15.329 -2.210 10.202 1.00 85.81 160 ASP A N 1
ATOM 1191 C CA . ASP A 1 160 ? 15.867 -3.584 10.268 1.00 85.81 160 ASP A CA 1
ATOM 1192 C C . ASP A 1 160 ? 14.943 -4.502 11.073 1.00 85.81 160 ASP A C 1
ATOM 1194 O O . ASP A 1 160 ? 14.656 -5.638 10.692 1.00 85.81 160 ASP A O 1
ATOM 1198 N N . GLY A 1 161 ? 14.433 -3.972 12.184 1.00 85.88 161 GLY A N 1
ATOM 1199 C CA . GLY A 1 161 ? 13.502 -4.673 13.042 1.00 85.88 161 GLY A CA 1
ATOM 1200 C C . GLY A 1 161 ? 12.213 -5.063 12.320 1.00 85.88 161 GLY A C 1
ATOM 1201 O O . GLY A 1 161 ? 11.820 -6.228 12.311 1.00 85.88 161 GLY A O 1
ATOM 1202 N N . ILE A 1 162 ? 11.557 -4.089 11.696 1.00 88.56 162 ILE A N 1
ATOM 1203 C CA . ILE A 1 162 ? 10.232 -4.273 11.101 1.00 88.56 162 ILE A CA 1
ATOM 1204 C C . ILE A 1 162 ? 10.302 -5.172 9.869 1.00 88.56 162 ILE A C 1
ATOM 1206 O O . ILE A 1 162 ? 9.426 -6.014 9.708 1.00 88.56 162 ILE A O 1
ATOM 1210 N N . VAL A 1 163 ? 11.371 -5.102 9.068 1.00 91.88 163 VAL A N 1
ATOM 1211 C CA . VAL A 1 163 ? 11.605 -6.077 7.986 1.00 91.88 163 VAL A CA 1
ATOM 1212 C C . VAL A 1 163 ? 11.760 -7.502 8.542 1.00 91.88 163 VAL A C 1
ATOM 1214 O O . VAL A 1 163 ? 11.250 -8.447 7.948 1.00 91.88 163 VAL A O 1
ATOM 1217 N N . GLY A 1 164 ? 12.376 -7.666 9.719 1.00 90.50 164 GLY A N 1
ATOM 1218 C CA . GLY A 1 164 ? 12.522 -8.958 10.401 1.00 90.50 164 GLY A CA 1
ATOM 1219 C C . GLY A 1 164 ? 11.231 -9.600 10.938 1.00 90.50 164 GLY A C 1
ATOM 1220 O O . GLY A 1 164 ? 11.261 -10.781 11.290 1.00 90.50 164 GLY A O 1
ATOM 1221 N N . ILE A 1 165 ? 10.109 -8.871 10.994 1.00 92.00 165 ILE A N 1
ATOM 1222 C CA . ILE A 1 165 ? 8.792 -9.432 11.356 1.00 92.00 165 ILE A CA 1
ATOM 1223 C C . ILE A 1 165 ? 8.219 -10.286 10.216 1.00 92.00 165 ILE A C 1
ATOM 1225 O O . ILE A 1 165 ? 7.520 -11.266 10.475 1.00 92.00 165 ILE A O 1
ATOM 1229 N N . PHE A 1 166 ? 8.503 -9.927 8.964 1.00 93.06 166 PHE A N 1
ATOM 1230 C CA . PHE A 1 166 ? 7.942 -10.592 7.792 1.00 93.06 166 PHE A CA 1
ATOM 1231 C C . PHE A 1 166 ? 8.782 -11.818 7.404 1.00 93.06 166 PHE A C 1
ATOM 1233 O O . PHE A 1 166 ? 9.987 -11.878 7.646 1.00 93.06 166 PHE A O 1
ATOM 1240 N N . ASP A 1 167 ? 8.129 -12.829 6.836 1.00 91.44 167 ASP A N 1
ATOM 1241 C CA . ASP A 1 167 ? 8.774 -14.027 6.278 1.00 91.44 167 ASP A CA 1
ATOM 1242 C C . ASP A 1 167 ? 9.213 -13.815 4.814 1.00 91.44 167 ASP A C 1
ATOM 1244 O O . ASP A 1 167 ? 10.154 -14.455 4.354 1.00 91.44 167 ASP A O 1
ATOM 1248 N N . GLU A 1 168 ? 8.616 -12.843 4.125 1.00 92.62 168 GLU A N 1
ATOM 1249 C CA . GLU A 1 168 ? 8.890 -12.397 2.754 1.00 92.62 168 GLU A CA 1
ATOM 1250 C C . GLU A 1 168 ? 9.414 -10.938 2.725 1.00 92.62 168 GLU A C 1
ATOM 1252 O O . GLU A 1 168 ? 9.272 -10.228 3.727 1.00 92.62 168 GLU A O 1
ATOM 1257 N N . PRO A 1 169 ? 10.007 -10.441 1.614 1.00 94.06 169 PRO A N 1
ATOM 1258 C CA . PRO A 1 169 ? 10.521 -9.067 1.504 1.00 94.06 169 PRO A CA 1
ATOM 1259 C C . PRO A 1 169 ? 9.386 -8.030 1.359 1.00 94.06 169 PRO A C 1
ATOM 1261 O O . PRO A 1 169 ? 9.248 -7.340 0.346 1.00 94.06 169 PRO A O 1
ATOM 1264 N N . PHE A 1 170 ? 8.553 -7.938 2.394 1.00 94.75 170 PHE A N 1
ATOM 1265 C CA . PHE A 1 170 ? 7.305 -7.191 2.431 1.00 94.75 170 PHE A CA 1
ATOM 1266 C C . PHE A 1 170 ? 7.537 -5.674 2.482 1.00 94.75 170 PHE A C 1
ATOM 1268 O O . PHE A 1 170 ? 8.010 -5.126 3.478 1.00 94.75 170 PHE A O 1
ATOM 1275 N N . ALA A 1 171 ? 7.220 -4.986 1.383 1.00 94.25 171 ALA A N 1
ATOM 1276 C CA . ALA A 1 171 ? 7.716 -3.637 1.111 1.00 94.25 171 ALA A CA 1
ATOM 1277 C C . ALA A 1 171 ? 6.643 -2.530 1.092 1.00 94.25 171 ALA A C 1
ATOM 1279 O O . ALA A 1 171 ? 6.852 -1.485 0.467 1.00 94.25 171 ALA A O 1
ATOM 1280 N N . ASP A 1 172 ? 5.519 -2.708 1.788 1.00 93.25 172 ASP A N 1
ATOM 1281 C CA . ASP A 1 172 ? 4.615 -1.597 2.105 1.00 93.25 172 ASP A CA 1
ATOM 1282 C C . ASP A 1 172 ? 5.238 -0.717 3.198 1.00 93.25 172 ASP A C 1
ATOM 1284 O O . ASP A 1 172 ? 5.468 -1.146 4.329 1.00 93.25 172 ASP A O 1
ATOM 1288 N N . SER A 1 173 ? 5.509 0.547 2.873 1.00 90.56 173 SER A N 1
ATOM 1289 C CA . SER A 1 173 ? 6.074 1.505 3.827 1.00 90.56 173 SER A CA 1
ATOM 1290 C C . SER A 1 173 ? 5.155 1.825 5.010 1.00 90.56 173 SER A C 1
ATOM 1292 O O . SER A 1 173 ? 5.631 2.320 6.028 1.00 90.56 173 SER A O 1
ATOM 1294 N N . SER A 1 174 ? 3.855 1.533 4.898 1.00 90.12 174 SER A N 1
ATOM 1295 C CA . SER A 1 174 ? 2.886 1.699 5.982 1.00 90.12 174 SER A CA 1
ATOM 1296 C C . SER A 1 174 ? 2.934 0.578 7.033 1.00 90.12 174 SER A C 1
ATOM 1298 O O . SER A 1 174 ? 2.370 0.739 8.112 1.00 90.12 174 SER A O 1
ATOM 1300 N N . ALA A 1 175 ? 3.691 -0.506 6.808 1.00 90.62 175 ALA A N 1
ATOM 1301 C CA . ALA A 1 175 ? 3.944 -1.522 7.838 1.00 90.62 175 ALA A CA 1
ATOM 1302 C C . ALA A 1 175 ? 4.606 -0.942 9.100 1.00 90.62 175 ALA A C 1
ATOM 1304 O O . ALA A 1 175 ? 4.287 -1.356 10.214 1.00 90.62 175 ALA A O 1
ATOM 1305 N N . LEU A 1 176 ? 5.472 0.063 8.931 1.00 87.56 176 LEU A N 1
ATOM 1306 C CA . LEU A 1 176 ? 6.110 0.790 10.027 1.00 87.56 176 LEU A CA 1
ATOM 1307 C C . LEU A 1 176 ? 5.087 1.512 10.930 1.00 87.56 176 LEU A C 1
ATOM 1309 O O . LEU A 1 176 ? 5.018 1.180 12.115 1.00 87.56 176 LEU A O 1
ATOM 1313 N N . PRO A 1 177 ? 4.255 2.443 10.425 1.00 87.69 177 PRO A N 1
ATOM 1314 C CA . PRO A 1 177 ? 3.215 3.051 11.245 1.00 87.69 177 PRO A CA 1
ATOM 1315 C C . PRO A 1 177 ? 2.165 2.036 11.749 1.00 87.69 177 PRO A C 1
ATOM 1317 O O . PRO A 1 177 ? 1.742 2.146 12.900 1.00 87.69 177 PRO A O 1
ATOM 1320 N N . THR A 1 178 ? 1.800 0.988 10.992 1.00 91.50 178 THR A N 1
ATOM 1321 C CA . THR A 1 178 ? 0.866 -0.049 11.492 1.00 91.50 178 THR A CA 1
ATOM 1322 C C . THR A 1 178 ? 1.437 -0.820 12.688 1.00 91.50 178 THR A C 1
ATOM 1324 O O . THR A 1 178 ? 0.705 -1.108 13.640 1.00 91.50 178 THR A O 1
ATOM 1327 N N . TYR A 1 179 ? 2.742 -1.100 12.699 1.00 90.25 179 TYR A N 1
ATOM 1328 C CA . TYR A 1 179 ? 3.424 -1.707 13.844 1.00 90.25 179 TYR A CA 1
ATOM 1329 C C . TYR A 1 179 ? 3.446 -0.773 15.066 1.00 90.25 179 TYR A C 1
ATOM 1331 O O . TYR A 1 179 ? 3.119 -1.200 16.173 1.00 90.25 179 TYR A O 1
ATOM 1339 N N . LEU A 1 180 ? 3.742 0.517 14.871 1.00 87.94 180 LEU A N 1
ATOM 1340 C CA . LEU A 1 180 ? 3.802 1.512 15.951 1.00 87.94 180 LEU A CA 1
ATOM 1341 C C . LEU A 1 180 ? 2.439 1.750 16.624 1.00 87.94 180 LEU A C 1
ATOM 1343 O O . LEU A 1 180 ? 2.356 1.725 17.853 1.00 87.94 180 LEU A O 1
ATOM 1347 N N . VAL A 1 181 ? 1.356 1.919 15.853 1.00 90.69 181 VAL A N 1
ATOM 1348 C CA . VAL A 1 181 ? 0.008 2.076 16.437 1.00 90.69 181 VAL A CA 1
ATOM 1349 C C . VAL A 1 181 ? -0.469 0.780 17.103 1.00 90.69 181 VAL A C 1
ATOM 1351 O O . VAL A 1 181 ? -1.123 0.830 18.145 1.00 90.69 181 VAL A O 1
ATOM 1354 N N . SER A 1 182 ? -0.074 -0.387 16.577 1.00 92.69 182 SER A N 1
ATOM 1355 C CA . SER A 1 182 ? -0.341 -1.676 17.227 1.00 92.69 182 SER A CA 1
ATOM 1356 C C . SER A 1 182 ? 0.391 -1.797 18.563 1.00 92.69 182 SER A C 1
ATOM 1358 O O . SER A 1 182 ? -0.212 -2.207 19.553 1.00 92.69 182 SER A O 1
ATOM 1360 N N . TRP A 1 183 ? 1.669 -1.408 18.629 1.00 90.38 183 TRP A N 1
ATOM 1361 C CA . TRP A 1 183 ? 2.440 -1.383 19.873 1.00 90.38 183 TRP A CA 1
ATOM 1362 C C . TRP A 1 183 ? 1.832 -0.439 20.915 1.00 90.38 183 TRP A C 1
ATOM 1364 O O . TRP A 1 183 ? 1.726 -0.824 22.080 1.00 90.38 183 TRP A O 1
ATOM 1374 N N . LEU A 1 184 ? 1.389 0.752 20.500 1.00 90.81 184 LEU A N 1
ATOM 1375 C CA . LEU A 1 184 ? 0.718 1.715 21.375 1.00 90.81 184 LEU A CA 1
ATOM 1376 C C . LEU A 1 184 ? -0.582 1.124 21.936 1.00 90.81 184 LEU A C 1
ATOM 1378 O O . LEU A 1 184 ? -0.726 0.982 23.150 1.00 90.81 184 LEU A O 1
ATOM 1382 N N . ALA A 1 185 ? -1.489 0.685 21.058 1.00 93.75 185 ALA A N 1
ATOM 1383 C CA . ALA A 1 185 ? -2.750 0.057 21.448 1.00 93.75 185 ALA A CA 1
ATOM 1384 C C . ALA A 1 185 ? -2.527 -1.139 22.389 1.00 93.75 185 ALA A C 1
ATOM 1386 O O . ALA A 1 185 ? -3.259 -1.324 23.365 1.00 93.75 185 ALA A O 1
ATOM 1387 N N . ARG A 1 186 ? -1.469 -1.925 22.149 1.00 93.44 186 ARG A N 1
ATOM 1388 C CA . ARG A 1 186 ? -1.143 -3.115 22.935 1.00 93.44 186 ARG A CA 1
ATOM 1389 C C . ARG A 1 186 ? -0.807 -2.837 24.402 1.00 93.44 186 ARG A C 1
ATOM 1391 O O . ARG A 1 186 ? -0.968 -3.751 25.216 1.00 93.44 186 ARG A O 1
ATOM 1398 N N . GLN A 1 187 ? -0.384 -1.625 24.768 1.00 91.69 187 GLN A N 1
ATOM 1399 C CA . GLN A 1 187 ? -0.155 -1.280 26.180 1.00 91.69 187 GLN A CA 1
ATOM 1400 C C . GLN A 1 187 ? -1.466 -1.245 26.988 1.00 91.69 187 GLN A C 1
ATOM 1402 O O . GLN A 1 187 ? -1.449 -1.465 28.197 1.00 91.69 187 GLN A O 1
ATOM 1407 N N . HIS A 1 188 ? -2.604 -1.039 26.314 1.00 93.31 188 HIS A N 1
ATOM 1408 C CA . HIS A 1 188 ? -3.920 -0.850 26.932 1.00 93.31 188 HIS A CA 1
ATOM 1409 C C . HIS A 1 188 ? -4.897 -2.003 26.641 1.00 93.31 188 HIS A C 1
ATOM 1411 O O . HIS A 1 188 ? -5.659 -2.403 27.520 1.00 93.31 188 HIS A O 1
ATOM 1417 N N . VAL A 1 189 ? -4.883 -2.559 25.422 1.00 94.56 189 VAL A N 1
ATOM 1418 C CA . VAL A 1 189 ? -5.842 -3.579 24.959 1.00 94.56 189 VAL A CA 1
ATOM 1419 C C . VAL A 1 189 ? -5.160 -4.797 24.325 1.00 94.56 189 VAL A C 1
ATOM 1421 O O . VAL A 1 189 ? -4.005 -4.753 23.913 1.00 94.56 189 VAL A O 1
ATOM 1424 N N . THR A 1 190 ? -5.887 -5.916 24.234 1.00 95.25 190 THR A N 1
ATOM 1425 C CA . THR A 1 190 ? -5.434 -7.148 23.552 1.00 95.25 190 THR A CA 1
ATOM 1426 C C . THR A 1 190 ? -6.160 -7.430 22.236 1.00 95.25 190 THR A C 1
ATOM 1428 O O . THR A 1 190 ? -5.772 -8.353 21.526 1.00 95.25 190 THR A O 1
ATOM 1431 N N . VAL A 1 191 ? -7.196 -6.652 21.907 1.00 95.56 191 VAL A N 1
ATOM 1432 C CA . VAL A 1 191 ? -7.984 -6.755 20.669 1.00 95.56 191 VAL A CA 1
ATOM 1433 C C . VAL A 1 191 ? -8.256 -5.341 20.158 1.00 95.56 191 VAL A C 1
ATOM 1435 O O . VAL A 1 191 ? -8.629 -4.480 20.955 1.00 95.56 191 VAL A O 1
ATOM 1438 N N . SER A 1 192 ? -8.111 -5.107 18.855 1.00 95.00 192 SER A N 1
ATOM 1439 C CA . SER A 1 192 ? -8.449 -3.840 18.189 1.00 95.00 192 SER A CA 1
ATOM 1440 C C . SER A 1 192 ? -9.451 -4.054 17.047 1.00 95.00 192 SER A C 1
ATOM 1442 O O . SER A 1 192 ? -9.666 -5.177 16.584 1.00 95.00 192 SER A O 1
ATOM 1444 N N . LEU A 1 193 ? -10.096 -2.971 16.604 1.00 94.38 193 LEU A N 1
ATOM 1445 C CA . LEU A 1 193 ? -10.911 -2.932 15.386 1.00 94.38 193 LEU A CA 1
ATOM 1446 C C . LEU A 1 193 ? -10.230 -1.990 14.386 1.00 94.38 193 LEU A C 1
ATOM 1448 O O . LEU A 1 193 ? -9.862 -0.884 14.775 1.00 94.38 193 LEU A O 1
ATOM 1452 N N . SER A 1 194 ? -10.083 -2.414 13.132 1.00 90.88 194 SER A N 1
ATOM 1453 C CA . SER A 1 194 ? -9.420 -1.648 12.069 1.00 90.88 194 SER A CA 1
ATOM 1454 C C . SER A 1 194 ? -10.360 -1.299 10.906 1.00 90.88 194 SER A C 1
ATOM 1456 O O . SER A 1 194 ? -11.425 -1.903 10.744 1.00 90.88 194 SER A O 1
ATOM 1458 N N . GLY A 1 195 ? -9.956 -0.304 10.110 1.00 89.88 195 GLY A N 1
ATOM 1459 C CA . GLY A 1 195 ? -10.692 0.250 8.964 1.00 89.88 195 GLY A CA 1
ATOM 1460 C C . GLY A 1 195 ? -10.489 -0.466 7.621 1.00 89.88 195 GLY A C 1
ATOM 1461 O O . GLY A 1 195 ? -11.086 -0.056 6.622 1.00 89.88 195 GLY A O 1
ATOM 1462 N N . ASP A 1 196 ? -9.649 -1.501 7.575 1.00 91.44 196 ASP A N 1
ATOM 1463 C CA . ASP A 1 196 ? -9.233 -2.183 6.342 1.00 91.44 196 ASP A CA 1
ATOM 1464 C C . ASP A 1 196 ? -10.387 -2.895 5.614 1.00 91.44 196 ASP A C 1
ATOM 1466 O O . ASP A 1 196 ? -11.398 -3.275 6.214 1.00 91.44 196 ASP A O 1
ATOM 1470 N N . GLY A 1 197 ? -10.262 -3.045 4.291 1.00 91.94 197 GLY A N 1
ATOM 1471 C CA . GLY A 1 197 ? -11.353 -3.470 3.406 1.00 91.94 197 GLY A CA 1
ATOM 1472 C C . GLY A 1 197 ? -12.310 -2.336 3.013 1.00 91.94 197 GLY A C 1
ATOM 1473 O O . GLY A 1 197 ? -13.104 -2.469 2.077 1.00 91.94 197 GLY A O 1
ATOM 1474 N N . GLY A 1 198 ? -12.265 -1.201 3.719 1.00 92.44 198 GLY A N 1
ATOM 1475 C CA . GLY A 1 198 ? -13.170 -0.077 3.501 1.00 92.44 198 GLY A CA 1
ATOM 1476 C C . GLY A 1 198 ? -12.932 0.706 2.206 1.00 92.44 198 GLY A C 1
ATOM 1477 O O . GLY A 1 198 ? -13.861 1.370 1.739 1.00 92.44 198 GLY A O 1
ATOM 1478 N N . ASP A 1 199 ? -11.729 0.679 1.623 1.00 92.62 199 ASP A N 1
ATOM 1479 C CA . ASP A 1 199 ? -11.445 1.298 0.316 1.00 92.62 199 ASP A CA 1
ATOM 1480 C C . ASP A 1 199 ? -11.768 0.343 -0.838 1.00 92.62 199 ASP A C 1
ATOM 1482 O O . ASP A 1 199 ? -12.349 0.773 -1.834 1.00 92.62 199 ASP A O 1
ATOM 1486 N N . GLU A 1 200 ? -11.491 -0.943 -0.670 1.00 94.69 200 GLU A N 1
ATOM 1487 C CA . GLU A 1 200 ? -11.671 -2.011 -1.648 1.00 94.69 200 GLU A CA 1
ATOM 1488 C C . GLU A 1 200 ? -13.156 -2.297 -1.900 1.00 94.69 200 GLU A C 1
ATOM 1490 O O . GLU A 1 200 ? -13.621 -2.285 -3.040 1.00 94.69 200 GLU A O 1
ATOM 1495 N N . LEU A 1 201 ? -13.944 -2.479 -0.834 1.00 95.44 201 LEU A N 1
ATOM 1496 C CA . LEU A 1 201 ? -15.370 -2.794 -0.957 1.00 95.44 201 LEU A CA 1
ATOM 1497 C C . LEU A 1 201 ? -16.203 -1.619 -1.488 1.00 95.44 201 LEU A C 1
ATOM 1499 O O . LEU A 1 201 ? -17.162 -1.831 -2.238 1.00 95.44 201 LEU A O 1
ATOM 1503 N N . PHE A 1 202 ? -15.848 -0.385 -1.113 1.00 95.25 202 PHE A N 1
ATOM 1504 C CA . PHE A 1 202 ? -16.651 0.822 -1.360 1.00 95.25 202 PHE A CA 1
ATOM 1505 C C . PHE A 1 202 ? -16.004 1.833 -2.318 1.00 95.25 202 PHE A C 1
ATOM 1507 O O . PHE A 1 202 ? -16.487 2.960 -2.434 1.00 95.25 202 PHE A O 1
ATOM 1514 N N . GLY A 1 203 ? -14.953 1.445 -3.044 1.00 93.44 203 GLY A N 1
ATOM 1515 C CA . GLY A 1 203 ? -14.361 2.263 -4.103 1.00 93.44 203 GLY A CA 1
ATOM 1516 C C . GLY A 1 203 ? -13.703 3.545 -3.593 1.00 93.44 203 GLY A C 1
ATOM 1517 O O . GLY A 1 203 ? -14.008 4.632 -4.079 1.00 93.44 203 GLY A O 1
ATOM 1518 N N . GLY A 1 204 ? -12.853 3.440 -2.572 1.00 91.00 204 GLY A N 1
ATOM 1519 C CA . GLY A 1 204 ? -12.252 4.584 -1.886 1.00 91.00 204 GLY A CA 1
ATOM 1520 C C . GLY A 1 204 ? -10.872 5.039 -2.385 1.00 91.00 204 GLY A C 1
ATOM 1521 O O . GLY A 1 204 ? -10.532 6.214 -2.191 1.00 91.00 204 GLY A O 1
ATOM 1522 N N . TYR A 1 205 ? -10.117 4.179 -3.080 1.00 91.00 205 TYR A N 1
ATOM 1523 C CA . TYR A 1 205 ? -8.840 4.551 -3.699 1.00 91.00 205 TYR A CA 1
ATOM 1524 C C . TYR A 1 205 ? -9.019 5.395 -4.969 1.00 91.00 205 TYR A C 1
ATOM 1526 O O . TYR A 1 205 ? -9.900 5.150 -5.795 1.00 91.00 205 TYR A O 1
ATOM 1534 N N . THR A 1 206 ? -8.103 6.343 -5.187 1.00 90.25 206 THR A N 1
ATOM 1535 C CA . THR A 1 206 ? -8.070 7.204 -6.384 1.00 90.25 206 THR A CA 1
ATOM 1536 C C . THR A 1 206 ? -7.920 6.420 -7.689 1.00 90.25 206 THR A C 1
ATOM 1538 O O . THR A 1 206 ? -8.468 6.835 -8.710 1.00 90.25 206 THR A O 1
ATOM 1541 N N . ARG A 1 207 ? -7.291 5.230 -7.672 1.00 91.75 207 ARG A N 1
ATOM 1542 C CA . ARG A 1 207 ? -7.198 4.350 -8.854 1.00 91.75 207 ARG A CA 1
ATOM 1543 C C . ARG A 1 207 ? -8.562 4.020 -9.471 1.00 91.75 207 ARG A C 1
ATOM 1545 O O . ARG A 1 207 ? -8.679 4.022 -10.695 1.00 91.75 207 ARG A O 1
ATOM 1552 N N . TYR A 1 208 ? -9.610 3.861 -8.660 1.00 93.12 208 TYR A N 1
ATOM 1553 C CA . TYR A 1 208 ? -10.967 3.615 -9.159 1.00 93.12 208 TYR A CA 1
ATOM 1554 C C . TYR A 1 208 ? -11.631 4.845 -9.795 1.00 93.12 208 TYR A C 1
ATOM 1556 O O . TYR A 1 208 ? -12.565 4.692 -10.577 1.00 93.12 208 TYR A O 1
ATOM 1564 N N . LEU A 1 209 ? -11.164 6.054 -9.468 1.00 91.31 209 LEU A N 1
ATOM 1565 C CA . LEU A 1 209 ? -11.632 7.310 -10.057 1.00 91.31 209 LEU A CA 1
ATOM 1566 C C . LEU A 1 209 ? -10.882 7.620 -11.357 1.00 91.31 209 LEU A C 1
ATOM 1568 O O . LEU A 1 209 ? -11.495 8.021 -12.342 1.00 91.31 209 LEU A O 1
ATOM 1572 N N . ASP A 1 210 ? -9.564 7.414 -11.372 1.00 90.94 210 ASP A N 1
ATOM 1573 C CA . ASP A 1 210 ? -8.683 7.950 -12.415 1.00 90.94 210 ASP A CA 1
ATOM 1574 C C . ASP A 1 210 ? -8.314 6.945 -13.513 1.00 90.94 210 ASP A C 1
ATOM 1576 O O . ASP A 1 210 ? -8.073 7.343 -14.655 1.00 90.94 210 ASP A O 1
ATOM 1580 N N . ALA A 1 211 ? -8.312 5.639 -13.228 1.00 90.75 211 ALA A N 1
ATOM 1581 C CA . ALA A 1 211 ? -8.100 4.628 -14.263 1.00 90.75 211 ALA A CA 1
ATOM 1582 C C . ALA A 1 211 ? -9.250 4.572 -15.299 1.00 90.75 211 ALA A C 1
ATOM 1584 O O . ALA A 1 211 ? -8.940 4.525 -16.491 1.00 90.75 211 ALA A O 1
ATOM 1585 N N . PRO A 1 212 ? -10.550 4.665 -14.931 1.00 90.00 212 PRO A N 1
ATOM 1586 C CA . PRO A 1 212 ? -11.650 4.694 -15.905 1.00 90.00 212 PRO A CA 1
ATOM 1587 C C . PRO A 1 212 ? -11.744 6.003 -16.701 1.00 90.00 212 PRO A C 1
ATOM 1589 O O . PRO A 1 212 ? -12.343 6.019 -17.772 1.00 90.00 212 PRO A O 1
ATOM 1592 N N . ARG A 1 213 ? -11.155 7.097 -16.192 1.00 88.25 213 ARG A N 1
ATOM 1593 C CA . ARG A 1 213 ? -11.081 8.405 -16.871 1.00 88.25 213 ARG A CA 1
ATOM 1594 C C . ARG A 1 213 ? -10.021 8.460 -17.978 1.00 88.25 213 ARG A C 1
ATOM 1596 O O . ARG A 1 213 ? -10.023 9.411 -18.759 1.00 88.25 213 ARG A O 1
ATOM 1603 N N . ARG A 1 214 ? -9.094 7.494 -18.057 1.00 85.94 214 ARG A N 1
ATOM 1604 C CA . ARG A 1 214 ? -8.074 7.472 -19.120 1.00 85.94 214 ARG A CA 1
ATOM 1605 C C . ARG A 1 214 ? -8.732 7.193 -20.487 1.00 85.94 214 ARG A C 1
ATOM 1607 O O . ARG A 1 214 ? -9.525 6.259 -20.596 1.00 85.94 214 ARG A O 1
ATOM 1614 N N . PRO A 1 215 ? -8.399 7.960 -21.544 1.00 83.44 215 PRO A N 1
ATOM 1615 C CA . PRO A 1 215 ? -8.978 7.760 -22.870 1.00 83.44 215 PRO A CA 1
ATOM 1616 C C . PRO A 1 215 ? -8.537 6.419 -23.469 1.00 83.44 215 PRO A C 1
ATOM 1618 O O . PRO A 1 215 ? -7.366 6.043 -23.401 1.00 83.44 215 PRO A O 1
ATOM 1621 N N . ARG A 1 216 ? -9.481 5.706 -24.089 1.00 79.75 216 ARG A N 1
ATOM 1622 C CA . ARG A 1 216 ? -9.246 4.384 -24.681 1.00 79.75 216 ARG A CA 1
ATOM 1623 C C . ARG A 1 216 ? -8.552 4.510 -26.034 1.00 79.75 216 ARG A C 1
ATOM 1625 O O . ARG A 1 216 ? -9.174 4.921 -27.008 1.00 79.75 216 ARG A O 1
ATOM 1632 N N . LEU A 1 217 ? -7.285 4.105 -26.108 1.00 85.31 217 LEU A N 1
ATOM 1633 C CA . LEU A 1 217 ? -6.576 3.962 -27.381 1.00 85.31 217 LEU A CA 1
ATOM 1634 C C . LEU A 1 217 ? -6.796 2.562 -27.987 1.00 85.31 217 LEU A C 1
ATOM 1636 O O . LEU A 1 217 ? -6.740 1.567 -27.249 1.00 85.31 217 LEU A O 1
ATOM 1640 N N . PRO A 1 218 ? -7.004 2.452 -29.315 1.00 86.94 218 PRO A N 1
ATOM 1641 C CA . PRO A 1 218 ? -7.111 1.166 -30.002 1.00 86.94 218 PRO A CA 1
ATOM 1642 C C . PRO A 1 218 ? -5.791 0.386 -29.918 1.00 86.94 218 PRO A C 1
ATOM 1644 O O . PRO A 1 218 ? -4.729 0.963 -29.683 1.00 86.94 218 PRO A O 1
ATOM 1647 N N . ALA A 1 219 ? -5.846 -0.935 -30.121 1.00 85.50 219 ALA A N 1
ATOM 1648 C CA . ALA A 1 219 ? -4.687 -1.815 -29.936 1.00 85.50 219 ALA A CA 1
ATOM 1649 C C . ALA A 1 219 ? -3.472 -1.403 -30.788 1.00 85.50 219 ALA A C 1
ATOM 1651 O O . ALA A 1 219 ? -2.365 -1.328 -30.261 1.00 85.50 219 ALA A O 1
ATOM 1652 N N . TRP A 1 220 ? -3.684 -1.035 -32.057 1.00 88.56 220 TRP A N 1
ATOM 1653 C CA . TRP A 1 220 ? -2.621 -0.525 -32.929 1.00 88.56 220 TRP A CA 1
ATOM 1654 C C . TRP A 1 220 ? -1.993 0.770 -32.385 1.00 88.56 220 TRP A C 1
ATOM 1656 O O . TRP A 1 220 ? -0.772 0.892 -32.344 1.00 88.56 220 TRP A O 1
ATOM 1666 N N . GLY A 1 221 ? -2.808 1.707 -31.888 1.00 88.38 221 GLY A N 1
ATOM 1667 C CA . GLY A 1 221 ? -2.338 2.982 -31.337 1.00 88.38 221 GLY A CA 1
ATOM 1668 C C . GLY A 1 221 ? -1.514 2.796 -30.063 1.00 88.38 221 GLY A C 1
ATOM 1669 O O . GLY A 1 221 ? -0.487 3.451 -29.889 1.00 88.38 221 GLY A O 1
ATOM 1670 N N . ARG A 1 222 ? -1.905 1.839 -29.209 1.00 86.25 222 ARG A N 1
ATOM 1671 C CA . ARG A 1 222 ? -1.100 1.417 -28.053 1.00 86.25 222 ARG A CA 1
ATOM 1672 C C . ARG A 1 222 ? 0.245 0.838 -28.492 1.00 86.25 222 ARG A C 1
ATOM 1674 O O . ARG A 1 222 ? 1.272 1.275 -27.981 1.00 86.25 222 ARG A O 1
ATOM 1681 N N . SER A 1 223 ? 0.262 -0.063 -29.477 1.00 86.56 223 SER A N 1
ATOM 1682 C CA . SER A 1 223 ? 1.502 -0.639 -30.020 1.00 86.56 223 SER A CA 1
ATOM 1683 C C . SER A 1 223 ? 2.445 0.416 -30.609 1.00 86.56 223 SER A C 1
ATOM 1685 O O . SER A 1 223 ? 3.644 0.355 -30.348 1.00 86.56 223 SER A O 1
ATOM 1687 N N . VAL A 1 224 ? 1.922 1.417 -31.329 1.00 89.31 224 VAL A N 1
ATOM 1688 C CA . VAL A 1 224 ? 2.720 2.540 -31.859 1.00 89.31 224 VAL A CA 1
ATOM 1689 C C . VAL A 1 224 ? 3.312 3.386 -30.726 1.00 89.31 224 VAL A C 1
ATOM 1691 O O . VAL A 1 224 ? 4.519 3.627 -30.718 1.00 89.31 224 VAL A O 1
ATOM 1694 N N . LEU A 1 225 ? 2.512 3.791 -29.729 1.00 88.12 225 LEU A N 1
ATOM 1695 C CA . LEU A 1 225 ? 3.028 4.556 -28.582 1.00 88.12 225 LEU A CA 1
ATOM 1696 C C . LEU A 1 225 ? 4.047 3.762 -27.751 1.00 88.12 225 LEU A C 1
ATOM 1698 O O . LEU A 1 225 ? 5.008 4.352 -27.254 1.00 88.12 225 LEU A O 1
ATOM 1702 N N . ARG A 1 226 ? 3.866 2.440 -27.630 1.00 86.00 226 ARG A N 1
ATOM 1703 C CA . ARG A 1 226 ? 4.819 1.523 -26.992 1.00 86.00 226 ARG A CA 1
ATOM 1704 C C . ARG A 1 226 ? 6.142 1.526 -27.760 1.00 86.00 226 ARG A C 1
ATOM 1706 O O . ARG A 1 226 ? 7.168 1.871 -27.184 1.00 86.00 226 ARG A O 1
ATOM 1713 N N . ALA A 1 227 ? 6.116 1.253 -29.067 1.00 86.62 227 ALA A N 1
ATOM 1714 C CA . ALA A 1 227 ? 7.308 1.228 -29.919 1.00 86.62 227 ALA A CA 1
ATOM 1715 C C . ALA A 1 227 ? 8.091 2.556 -29.887 1.00 86.62 227 ALA A C 1
ATOM 1717 O O . ALA A 1 227 ? 9.291 2.554 -29.613 1.00 86.62 227 ALA A O 1
ATOM 1718 N N . VAL A 1 228 ? 7.410 3.696 -30.059 1.00 88.56 228 VAL A N 1
ATOM 1719 C CA . VAL A 1 228 ? 8.025 5.034 -29.944 1.00 88.56 228 VAL A CA 1
ATOM 1720 C C . VAL A 1 228 ? 8.585 5.269 -28.532 1.00 88.56 228 VAL A C 1
ATOM 1722 O O . VAL A 1 228 ? 9.681 5.803 -28.375 1.00 88.56 228 VAL A O 1
ATOM 1725 N N . GLY A 1 229 ? 7.874 4.832 -27.489 1.00 86.25 229 GLY A N 1
ATOM 1726 C CA . GLY A 1 229 ? 8.323 4.923 -26.100 1.00 86.25 229 GLY A CA 1
ATOM 1727 C C . GLY A 1 229 ? 9.567 4.083 -25.779 1.00 86.25 229 GLY A C 1
ATOM 1728 O O . GLY A 1 229 ? 10.387 4.515 -24.969 1.00 86.25 229 GLY A O 1
ATOM 1729 N N . HIS A 1 230 ? 9.750 2.922 -26.415 1.00 83.81 230 HIS A N 1
ATOM 1730 C CA . HIS A 1 230 ? 10.967 2.114 -26.262 1.00 83.81 230 HIS A CA 1
ATOM 1731 C C . HIS A 1 230 ? 12.135 2.646 -27.102 1.00 83.81 230 HIS A C 1
ATOM 1733 O O . HIS A 1 230 ? 13.255 2.652 -26.598 1.00 83.81 230 HIS A O 1
ATOM 1739 N N . ALA A 1 231 ? 11.879 3.149 -28.317 1.00 86.38 231 ALA A N 1
ATOM 1740 C CA . ALA A 1 231 ? 12.896 3.761 -29.179 1.00 86.38 231 ALA A CA 1
ATOM 1741 C C . ALA A 1 231 ? 13.472 5.072 -28.603 1.00 86.38 231 ALA A C 1
ATOM 1743 O O . ALA A 1 231 ? 14.626 5.414 -28.855 1.00 86.38 231 ALA A O 1
ATOM 1744 N N . LEU A 1 232 ? 12.694 5.807 -27.800 1.00 84.69 232 LEU A N 1
ATOM 1745 C CA . LEU A 1 232 ? 13.182 6.985 -27.082 1.00 84.69 232 LEU A CA 1
ATOM 1746 C C . LEU A 1 232 ? 14.175 6.603 -25.960 1.00 84.69 232 LEU A C 1
ATOM 1748 O O . LEU A 1 232 ? 13.837 5.766 -25.115 1.00 84.69 232 LEU A O 1
ATOM 1752 N N . PRO A 1 233 ? 15.341 7.277 -25.848 1.00 81.38 233 PRO A N 1
ATOM 1753 C CA . PRO A 1 233 ? 16.299 7.059 -24.760 1.00 81.38 233 PRO A CA 1
ATOM 1754 C C . PRO A 1 233 ? 15.674 7.213 -23.365 1.00 81.38 233 PRO A C 1
ATOM 1756 O O . PRO A 1 233 ? 14.867 8.115 -23.144 1.00 81.38 233 PRO A O 1
ATOM 1759 N N . HIS A 1 234 ? 16.091 6.415 -22.372 1.00 70.44 234 HIS A N 1
ATOM 1760 C CA . HIS A 1 234 ? 15.504 6.417 -21.012 1.00 70.44 234 HIS A CA 1
ATOM 1761 C C . HIS A 1 234 ? 15.440 7.798 -20.321 1.00 70.44 234 HIS A C 1
ATOM 1763 O O . HIS A 1 234 ? 14.575 8.052 -19.473 1.00 70.44 234 HIS A O 1
ATOM 1769 N N . LEU A 1 235 ? 16.358 8.701 -20.675 1.00 70.12 235 LEU A N 1
ATOM 1770 C CA . LEU A 1 235 ? 16.440 10.057 -20.133 1.00 70.12 235 LEU A CA 1
ATOM 1771 C C . LEU A 1 235 ? 15.550 11.079 -20.864 1.00 70.12 235 LEU A C 1
ATOM 1773 O O . LEU A 1 235 ? 15.398 12.190 -20.354 1.00 70.12 235 LEU A O 1
ATOM 1777 N N . ALA A 1 236 ? 14.956 10.720 -22.008 1.00 79.06 236 ALA A N 1
ATOM 1778 C CA . ALA A 1 236 ? 14.181 11.620 -22.856 1.00 79.06 236 ALA A CA 1
ATOM 1779 C C . ALA A 1 236 ? 12.935 12.180 -22.132 1.00 79.06 236 ALA A C 1
ATOM 1781 O O . ALA A 1 236 ? 12.173 11.417 -21.516 1.00 79.06 236 ALA A O 1
ATOM 1782 N N . PRO A 1 237 ? 12.677 13.501 -22.214 1.00 77.94 237 PRO A N 1
ATOM 1783 C CA . PRO A 1 237 ? 11.439 14.096 -21.727 1.00 77.94 237 PRO A CA 1
ATOM 1784 C C . PRO A 1 237 ? 10.210 13.432 -22.357 1.00 77.94 237 PRO A C 1
ATOM 1786 O O . PRO A 1 237 ? 10.182 13.114 -23.540 1.00 77.94 237 PRO A O 1
ATOM 1789 N N . GLY A 1 238 ? 9.164 13.206 -21.563 1.00 79.56 238 GLY A N 1
ATOM 1790 C CA . GLY A 1 238 ? 7.900 12.658 -22.061 1.00 79.56 238 GLY A CA 1
ATOM 1791 C C . GLY A 1 238 ? 7.856 11.146 -22.327 1.00 79.56 238 GLY A C 1
ATOM 1792 O O . GLY A 1 238 ? 6.745 10.625 -22.332 1.00 79.56 238 GLY A O 1
ATOM 1793 N N . ARG A 1 239 ? 8.987 10.423 -22.425 1.00 82.44 239 ARG A N 1
ATOM 1794 C CA . ARG A 1 239 ? 9.030 8.955 -22.644 1.00 82.44 239 ARG A CA 1
ATOM 1795 C C . ARG A 1 239 ? 8.053 8.180 -21.751 1.00 82.44 239 ARG A C 1
ATOM 1797 O O . ARG A 1 239 ? 7.210 7.439 -22.243 1.00 82.44 239 ARG A O 1
ATOM 1804 N N . GLY A 1 240 ? 8.100 8.421 -20.438 1.00 78.81 240 GLY A N 1
ATOM 1805 C CA . GLY A 1 240 ? 7.196 7.777 -19.474 1.00 78.81 240 GLY A CA 1
ATOM 1806 C C . GLY A 1 240 ? 5.710 8.118 -19.666 1.00 78.81 240 GLY A C 1
ATOM 1807 O O . GLY A 1 240 ? 4.860 7.297 -19.349 1.00 78.81 240 GLY A O 1
ATOM 1808 N N . ARG A 1 241 ? 5.376 9.285 -20.241 1.00 82.69 241 ARG A N 1
ATOM 1809 C CA . ARG A 1 241 ? 3.986 9.672 -20.569 1.00 82.69 241 ARG A CA 1
ATOM 1810 C C . ARG A 1 241 ? 3.475 9.006 -21.851 1.00 82.69 241 ARG A C 1
ATOM 1812 O O . ARG A 1 241 ? 2.267 8.865 -22.007 1.00 82.69 241 ARG A O 1
ATOM 1819 N N . LEU A 1 242 ? 4.372 8.618 -22.761 1.00 84.19 242 LEU A N 1
ATOM 1820 C CA . LEU A 1 242 ? 4.037 7.814 -23.941 1.00 84.19 242 LEU A CA 1
ATOM 1821 C C . LEU A 1 242 ? 3.808 6.355 -23.532 1.00 84.19 242 LEU A C 1
ATOM 1823 O O . LEU A 1 242 ? 2.757 5.803 -23.840 1.00 84.19 242 LEU A O 1
ATOM 1827 N N . LEU A 1 243 ? 4.727 5.785 -22.743 1.00 82.81 243 LEU A N 1
ATOM 1828 C CA . LEU A 1 243 ? 4.600 4.424 -22.212 1.00 82.81 243 LEU A CA 1
ATOM 1829 C C . LEU A 1 243 ? 3.378 4.264 -21.288 1.00 82.81 243 LEU A C 1
ATOM 1831 O O . LEU A 1 243 ? 2.648 3.291 -21.437 1.00 82.81 243 LEU A O 1
ATOM 1835 N N . ASP A 1 244 ? 3.066 5.227 -20.406 1.00 83.38 244 ASP A N 1
ATOM 1836 C CA . ASP A 1 244 ? 1.840 5.158 -19.584 1.00 83.38 244 ASP A CA 1
ATOM 1837 C C . ASP A 1 244 ? 0.553 5.189 -20.427 1.00 83.38 244 ASP A C 1
ATOM 1839 O O . ASP A 1 244 ? -0.405 4.488 -20.113 1.00 83.38 244 ASP A O 1
ATOM 1843 N N . ARG A 1 245 ? 0.535 5.948 -21.533 1.00 86.00 245 ARG A N 1
ATOM 1844 C CA . ARG A 1 245 ? -0.600 5.971 -22.474 1.00 86.00 245 ARG A CA 1
ATOM 1845 C C . ARG A 1 245 ? -0.693 4.727 -23.354 1.00 86.00 245 ARG A C 1
ATOM 1847 O O . ARG A 1 245 ? -1.772 4.442 -23.862 1.00 86.00 245 ARG A O 1
ATOM 1854 N N . ALA A 1 246 ? 0.399 3.989 -23.533 1.00 85.81 246 ALA A N 1
ATOM 1855 C CA . ALA A 1 246 ? 0.407 2.734 -24.277 1.00 85.81 246 ALA A CA 1
ATOM 1856 C C . ALA A 1 246 ? -0.201 1.552 -23.493 1.00 85.81 246 ALA A C 1
ATOM 1858 O O . ALA A 1 246 ? -0.518 0.525 -24.091 1.00 85.81 246 ALA A O 1
ATOM 1859 N N . ARG A 1 247 ? -0.382 1.682 -22.172 1.00 86.44 247 ARG A N 1
ATOM 1860 C CA . ARG A 1 247 ? -0.880 0.614 -21.289 1.00 86.44 247 ARG A CA 1
ATOM 1861 C C . ARG A 1 247 ? -2.308 0.168 -21.629 1.00 86.44 247 ARG A C 1
ATOM 1863 O O . ARG A 1 247 ? -3.170 0.969 -21.992 1.00 86.44 247 ARG A O 1
ATOM 1870 N N . SER A 1 248 ? -2.574 -1.127 -21.454 1.00 86.50 248 SER A N 1
ATOM 1871 C CA . SER A 1 248 ? -3.935 -1.673 -21.356 1.00 86.50 248 SER A CA 1
ATOM 1872 C C . SER A 1 248 ? -4.631 -1.185 -20.071 1.00 86.50 248 SER A C 1
ATOM 1874 O O . SER A 1 248 ? -3.969 -0.702 -19.154 1.00 86.50 248 SER A O 1
ATOM 1876 N N . HIS A 1 249 ? -5.957 -1.339 -19.944 1.00 86.31 249 HIS A N 1
ATOM 1877 C CA . HIS A 1 249 ? -6.647 -1.036 -18.675 1.00 86.31 249 HIS A CA 1
ATOM 1878 C C . HIS A 1 249 ? -6.072 -1.853 -17.500 1.00 86.31 249 HIS A C 1
ATOM 1880 O O . HIS A 1 249 ? -5.871 -1.319 -16.410 1.00 86.31 249 HIS A O 1
ATOM 1886 N N . GLN A 1 250 ? -5.748 -3.126 -17.743 1.00 87.94 250 GLN A N 1
ATOM 1887 C CA . GLN A 1 250 ? -5.140 -4.020 -16.755 1.00 87.94 250 GLN A CA 1
ATOM 1888 C C . GLN A 1 250 ? -3.746 -3.522 -16.349 1.00 87.94 250 GLN A C 1
ATOM 1890 O O . GLN A 1 250 ? -3.464 -3.434 -15.160 1.00 87.94 250 GLN A O 1
ATOM 1895 N N . ALA A 1 251 ? -2.912 -3.089 -17.302 1.00 87.12 251 ALA A N 1
ATOM 1896 C CA . ALA A 1 251 ? -1.595 -2.510 -17.023 1.00 87.12 251 ALA A CA 1
ATOM 1897 C C . ALA A 1 251 ? -1.656 -1.113 -16.372 1.00 87.12 251 ALA A C 1
ATOM 1899 O O . ALA A 1 251 ? -0.767 -0.761 -15.597 1.00 87.12 251 ALA A O 1
ATOM 1900 N N . VAL A 1 252 ? -2.710 -0.325 -16.627 1.00 89.25 252 VAL A N 1
ATOM 1901 C CA . VAL A 1 252 ? -2.995 0.917 -15.883 1.00 89.25 252 VAL A CA 1
ATOM 1902 C C . VAL A 1 252 ? -3.281 0.610 -14.412 1.00 89.25 252 VAL A C 1
ATOM 1904 O O . VAL A 1 252 ? -2.716 1.279 -13.552 1.00 89.25 252 VAL A O 1
ATOM 1907 N N . TYR A 1 253 ? -4.115 -0.392 -14.111 1.00 91.94 253 TYR A N 1
ATOM 1908 C CA . TYR A 1 253 ? -4.360 -0.827 -12.731 1.00 91.94 253 TYR A CA 1
ATOM 1909 C C . TYR A 1 253 ? -3.100 -1.437 -12.099 1.00 91.94 253 TYR A C 1
ATOM 1911 O O . TYR A 1 253 ? -2.703 -1.023 -11.011 1.00 91.94 253 TYR A O 1
ATOM 1919 N N . ALA A 1 254 ? -2.424 -2.358 -12.793 1.00 90.62 254 ALA A N 1
ATOM 1920 C CA . ALA A 1 254 ? -1.230 -3.039 -12.300 1.00 90.62 254 ALA A CA 1
ATOM 1921 C C . ALA A 1 254 ? -0.135 -2.046 -11.884 1.00 90.62 254 ALA A C 1
ATOM 1923 O O . ALA A 1 254 ? 0.474 -2.218 -10.834 1.00 90.62 254 ALA A O 1
ATOM 1924 N N . ALA A 1 255 ? 0.051 -0.952 -12.634 1.00 87.56 255 ALA A N 1
ATOM 1925 C CA . ALA A 1 255 ? 0.995 0.122 -12.305 1.00 87.56 255 ALA A CA 1
ATOM 1926 C C . ALA A 1 255 ? 0.672 0.908 -11.013 1.00 87.56 255 ALA A C 1
ATOM 1928 O O . ALA A 1 255 ? 1.443 1.791 -10.638 1.00 87.56 255 ALA A O 1
ATOM 1929 N N . THR A 1 256 ? -0.459 0.634 -10.352 1.00 88.50 256 THR A N 1
ATOM 1930 C CA . THR A 1 256 ? -0.858 1.244 -9.067 1.00 88.50 256 THR A CA 1
ATOM 1931 C C . THR A 1 256 ? -0.696 0.314 -7.859 1.00 88.50 256 THR A C 1
ATOM 1933 O O . THR A 1 256 ? -0.958 0.745 -6.737 1.00 88.50 256 THR A O 1
ATOM 1936 N N . VAL A 1 257 ? -0.268 -0.936 -8.076 1.00 88.94 257 VAL A N 1
ATOM 1937 C CA . VAL A 1 257 ? -0.025 -1.952 -7.030 1.00 88.94 257 VAL A CA 1
ATOM 1938 C C . VAL A 1 257 ? 1.366 -2.593 -7.194 1.00 88.94 257 VAL A C 1
ATOM 1940 O O . VAL A 1 257 ? 2.173 -2.636 -6.259 1.00 88.94 257 VAL A O 1
ATOM 1943 N N . ALA A 1 258 ? 1.712 -2.984 -8.421 1.00 87.25 258 ALA A N 1
ATOM 1944 C CA . ALA A 1 258 ? 3.010 -3.519 -8.812 1.00 87.25 258 ALA A CA 1
ATOM 1945 C C . ALA A 1 258 ? 3.934 -2.433 -9.398 1.00 87.25 258 ALA A C 1
ATOM 1947 O O . ALA A 1 258 ? 3.491 -1.386 -9.872 1.00 87.25 258 ALA A O 1
ATOM 1948 N N . LEU A 1 259 ? 5.241 -2.715 -9.407 1.00 84.06 259 LEU A N 1
ATOM 1949 C CA . LEU A 1 259 ? 6.203 -2.018 -10.265 1.00 84.06 259 LEU A CA 1
ATOM 1950 C C . LEU A 1 259 ? 6.542 -2.917 -11.464 1.00 84.06 259 LEU A C 1
ATOM 1952 O O . LEU A 1 259 ? 6.556 -4.139 -11.302 1.00 84.06 259 LEU A O 1
ATOM 1956 N N . PRO A 1 260 ? 6.875 -2.351 -12.637 1.00 83.31 260 PRO A N 1
ATOM 1957 C CA . PRO A 1 260 ? 7.479 -3.118 -13.719 1.00 83.31 260 PRO A CA 1
ATOM 1958 C C . PRO A 1 260 ? 8.778 -3.793 -13.259 1.00 83.31 260 PRO A C 1
ATOM 1960 O O . PRO A 1 260 ? 9.569 -3.193 -12.530 1.00 83.31 260 PRO A O 1
ATOM 1963 N N . LEU A 1 261 ? 9.024 -5.020 -13.718 1.00 86.75 261 LEU A N 1
ATOM 1964 C CA . LEU A 1 261 ? 10.281 -5.728 -13.449 1.00 86.75 261 LEU A CA 1
ATOM 1965 C C . LEU A 1 261 ? 11.420 -5.174 -14.315 1.00 86.75 261 LEU A C 1
ATOM 1967 O O . LEU A 1 261 ? 12.504 -4.872 -13.814 1.00 86.75 261 LEU A O 1
ATOM 1971 N N . ALA A 1 262 ? 11.156 -4.999 -15.612 1.00 84.75 262 ALA A N 1
ATOM 1972 C CA . ALA A 1 262 ? 12.167 -4.684 -16.610 1.00 84.75 262 ALA A CA 1
ATOM 1973 C C . ALA A 1 262 ? 12.746 -3.257 -16.455 1.00 84.75 262 ALA A C 1
ATOM 1975 O O . ALA A 1 262 ? 11.982 -2.284 -16.411 1.00 84.75 262 ALA A O 1
ATOM 1976 N N . PRO A 1 263 ? 14.086 -3.085 -16.472 1.00 83.00 263 PRO A N 1
ATOM 1977 C CA . PRO A 1 263 ? 14.745 -1.773 -16.490 1.00 83.00 263 PRO A CA 1
ATOM 1978 C C . PRO A 1 263 ? 14.223 -0.790 -17.546 1.00 83.00 263 PRO A C 1
ATOM 1980 O O . PRO A 1 263 ? 14.150 0.417 -17.299 1.00 83.00 263 PRO A O 1
ATOM 1983 N N . VAL A 1 264 ? 13.814 -1.299 -18.716 1.00 77.38 264 VAL A N 1
ATOM 1984 C CA . VAL A 1 264 ? 13.301 -0.492 -19.835 1.00 77.38 264 VAL A CA 1
ATOM 1985 C C . VAL A 1 264 ? 12.029 0.290 -19.482 1.00 77.38 264 VAL A C 1
ATOM 1987 O O . VAL A 1 264 ? 11.853 1.408 -19.983 1.00 77.38 264 VAL A O 1
ATOM 1990 N N . ASP A 1 265 ? 11.212 -0.233 -18.567 1.00 76.56 265 ASP A N 1
ATOM 1991 C CA . ASP A 1 265 ? 9.931 0.340 -18.131 1.00 76.56 265 ASP A CA 1
ATOM 1992 C C . ASP A 1 265 ? 10.031 1.118 -16.811 1.00 76.56 265 ASP A C 1
ATOM 1994 O O . ASP A 1 265 ? 9.023 1.553 -16.254 1.00 76.56 265 ASP A O 1
ATOM 1998 N N . GLY A 1 266 ? 11.255 1.326 -16.315 1.00 77.94 266 GLY A N 1
ATOM 1999 C CA . GLY A 1 266 ? 11.520 1.943 -15.013 1.00 77.94 266 GLY A CA 1
ATOM 2000 C C . GLY A 1 266 ? 11.623 0.943 -13.859 1.00 77.94 266 GLY A C 1
ATOM 2001 O O . GLY A 1 266 ? 11.747 1.372 -12.714 1.00 77.94 266 GLY A O 1
ATOM 2002 N N . GLY A 1 267 ? 11.603 -0.359 -14.157 1.00 87.50 267 GLY A N 1
ATOM 2003 C CA . GLY A 1 267 ? 11.935 -1.415 -13.211 1.00 87.50 267 GLY A CA 1
ATOM 2004 C C . GLY A 1 267 ? 13.423 -1.472 -12.860 1.00 87.50 267 GLY A C 1
ATOM 2005 O O . GLY A 1 267 ? 14.214 -0.583 -13.189 1.00 87.50 267 GLY A O 1
ATOM 2006 N N . MET A 1 268 ? 13.798 -2.542 -12.163 1.00 93.06 268 MET A N 1
ATOM 2007 C CA . MET A 1 268 ? 15.161 -2.766 -11.670 1.00 93.06 268 MET A CA 1
ATOM 2008 C C . MET A 1 268 ? 15.480 -4.245 -11.400 1.00 93.06 268 MET A C 1
ATOM 2010 O O . MET A 1 268 ? 16.454 -4.523 -10.710 1.00 93.06 268 MET A O 1
ATO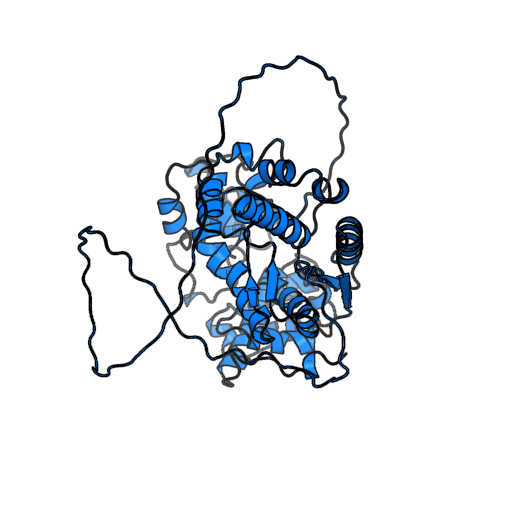M 2014 N N . ALA A 1 269 ? 14.677 -5.193 -11.894 1.00 92.56 269 ALA A N 1
ATOM 2015 C CA . ALA A 1 269 ? 14.954 -6.619 -11.728 1.00 92.56 269 ALA A CA 1
ATOM 2016 C C . ALA A 1 269 ? 16.167 -7.054 -12.570 1.00 92.56 269 ALA A C 1
ATOM 2018 O O . ALA A 1 269 ? 16.419 -6.509 -13.648 1.00 92.56 269 ALA A O 1
ATOM 2019 N N . ALA A 1 270 ? 16.902 -8.058 -12.091 1.00 92.75 270 ALA A N 1
ATOM 2020 C CA . ALA A 1 270 ? 17.966 -8.702 -12.849 1.00 92.75 270 ALA A CA 1
ATOM 2021 C C . ALA A 1 270 ? 17.391 -9.346 -14.123 1.00 92.75 270 ALA A C 1
ATOM 2023 O O . ALA A 1 270 ? 16.316 -9.944 -14.089 1.00 92.75 270 ALA A O 1
ATOM 2024 N N . ALA A 1 271 ? 18.115 -9.274 -15.245 1.00 89.56 271 ALA A N 1
ATOM 2025 C CA . ALA A 1 271 ? 17.599 -9.667 -16.565 1.00 89.56 271 ALA A CA 1
ATOM 2026 C C . ALA A 1 271 ? 17.064 -11.114 -16.642 1.00 89.56 271 ALA A C 1
ATOM 2028 O O . ALA A 1 271 ? 16.159 -11.393 -17.420 1.00 89.56 271 ALA A O 1
ATOM 2029 N N . ARG A 1 272 ? 17.578 -12.022 -15.800 1.00 89.75 272 ARG A N 1
ATOM 2030 C CA . ARG A 1 272 ? 17.125 -13.421 -15.688 1.00 89.75 272 ARG A CA 1
ATOM 2031 C C . ARG A 1 272 ? 15.748 -13.605 -15.029 1.00 89.75 272 ARG A C 1
ATOM 2033 O O . ARG A 1 272 ? 15.175 -14.679 -15.141 1.00 89.75 272 ARG A O 1
ATOM 2040 N N . LEU A 1 273 ? 15.238 -12.578 -14.345 1.00 88.88 273 LEU A N 1
ATOM 2041 C CA . LEU A 1 273 ? 13.913 -12.541 -13.710 1.00 88.88 273 LEU A CA 1
ATOM 2042 C C . LEU A 1 273 ? 12.898 -11.707 -14.510 1.00 88.88 273 LEU A C 1
ATOM 2044 O O . LEU A 1 273 ? 11.759 -11.545 -14.080 1.00 88.88 273 LEU A O 1
ATOM 2048 N N . VAL A 1 274 ? 13.302 -11.152 -15.656 1.00 86.31 274 VAL A N 1
ATOM 2049 C CA . VAL A 1 274 ? 12.413 -10.423 -16.564 1.00 86.31 274 VAL A CA 1
ATOM 2050 C C . VAL A 1 274 ? 11.847 -11.422 -17.583 1.00 86.31 274 VAL A C 1
ATOM 2052 O O . VAL A 1 274 ? 12.630 -11.998 -18.343 1.00 86.31 274 VAL A O 1
ATOM 2055 N N . PRO A 1 275 ? 10.520 -11.649 -17.631 1.00 80.25 275 PRO A N 1
ATOM 2056 C CA . PRO A 1 275 ? 9.909 -12.465 -18.677 1.00 80.25 275 PRO A CA 1
ATOM 2057 C C . PRO A 1 275 ? 10.213 -11.893 -20.064 1.00 80.25 275 PRO A C 1
ATOM 2059 O O . PRO A 1 275 ? 10.212 -10.676 -20.246 1.00 80.25 275 PRO A O 1
ATOM 2062 N N . ARG A 1 276 ? 10.455 -12.762 -21.050 1.00 71.62 276 ARG A N 1
ATOM 2063 C CA . ARG A 1 276 ? 10.721 -12.330 -22.433 1.00 71.62 276 ARG A CA 1
ATOM 2064 C C . ARG A 1 276 ? 9.455 -11.852 -23.149 1.00 71.62 276 ARG A C 1
ATOM 2066 O O . ARG A 1 276 ? 9.514 -10.863 -23.870 1.00 71.62 276 ARG A O 1
ATOM 2073 N N . ASP A 1 277 ? 8.332 -12.525 -22.896 1.00 68.62 277 ASP A N 1
ATOM 2074 C CA . ASP A 1 277 ? 7.117 -12.437 -23.719 1.00 68.62 277 ASP A CA 1
ATOM 2075 C C . ASP A 1 277 ? 5.839 -12.090 -22.919 1.00 68.62 277 ASP A C 1
ATOM 2077 O O . ASP A 1 277 ? 4.735 -12.239 -23.436 1.00 68.62 277 ASP A O 1
ATOM 2081 N N . ALA A 1 278 ? 5.967 -11.625 -21.667 1.00 67.62 278 ALA A N 1
ATOM 2082 C CA . ALA A 1 278 ? 4.840 -11.251 -20.798 1.00 67.62 278 ALA A CA 1
ATOM 2083 C C . ALA A 1 278 ? 4.922 -9.781 -20.346 1.00 67.62 278 ALA A C 1
ATOM 2085 O O . ALA A 1 278 ? 6.005 -9.277 -20.035 1.00 67.62 278 ALA A O 1
ATOM 2086 N N . GLU A 1 279 ? 3.780 -9.092 -20.263 1.00 72.94 279 GLU A N 1
ATOM 2087 C CA . GLU A 1 279 ? 3.699 -7.768 -19.639 1.00 72.94 279 GLU A CA 1
ATOM 2088 C C . GLU A 1 279 ? 3.636 -7.907 -18.106 1.00 72.94 279 GLU A C 1
ATOM 2090 O O . GLU A 1 279 ? 3.105 -8.866 -17.550 1.00 72.94 279 GLU A O 1
ATOM 2095 N N . PHE A 1 280 ? 4.138 -6.911 -17.368 1.00 75.62 280 PHE A N 1
ATOM 2096 C CA . PHE A 1 280 ? 4.104 -6.931 -15.894 1.00 75.62 280 PHE A CA 1
ATOM 2097 C C . PHE A 1 280 ? 2.673 -6.928 -15.302 1.00 75.62 280 PHE A C 1
ATOM 2099 O O . PHE A 1 280 ? 2.504 -7.111 -14.099 1.00 75.62 280 PHE A O 1
ATOM 2106 N N . SER A 1 281 ? 1.647 -6.700 -16.131 1.00 78.88 281 SER A N 1
ATOM 2107 C CA . SER A 1 281 ? 0.229 -6.847 -15.789 1.00 78.88 281 SER A CA 1
ATOM 2108 C C . SER A 1 281 ? -0.234 -8.291 -15.654 1.00 78.88 281 SER A C 1
ATOM 2110 O O . SER A 1 281 ? -1.276 -8.531 -15.047 1.00 78.88 281 SER A O 1
ATOM 2112 N N . ASP A 1 282 ? 0.502 -9.242 -16.220 1.00 81.94 282 ASP A N 1
ATOM 2113 C CA . ASP A 1 282 ? -0.022 -10.584 -16.480 1.00 81.94 282 ASP A CA 1
ATOM 2114 C C . ASP A 1 282 ? -0.098 -11.414 -15.187 1.00 81.94 282 ASP A C 1
ATOM 2116 O O . ASP A 1 282 ? -0.949 -12.286 -15.051 1.00 81.94 282 ASP A O 1
ATOM 2120 N N . VAL A 1 283 ? 0.654 -11.000 -14.157 1.00 80.44 283 VAL A N 1
ATOM 2121 C CA . VAL A 1 283 ? 0.522 -11.430 -12.749 1.00 80.44 283 VAL A CA 1
ATOM 2122 C C . VAL A 1 283 ? -0.864 -11.139 -12.132 1.00 80.44 283 VAL A C 1
ATOM 2124 O O . VAL A 1 283 ? -1.173 -11.601 -11.039 1.00 80.44 283 VAL A O 1
ATOM 2127 N N . LEU A 1 284 ? -1.716 -10.371 -12.821 1.00 88.94 284 LEU A N 1
ATOM 2128 C CA . LEU A 1 284 ? -3.102 -10.073 -12.440 1.00 88.94 284 LEU A CA 1
ATOM 2129 C C . LEU A 1 284 ? -4.122 -10.558 -13.489 1.00 88.94 284 LEU A C 1
ATOM 2131 O O . LEU A 1 284 ? -5.319 -10.314 -13.321 1.00 88.94 284 LEU A O 1
ATOM 2135 N N . ALA A 1 285 ? -3.685 -11.223 -14.568 1.00 87.75 285 ALA A N 1
ATOM 2136 C CA . ALA A 1 285 ? -4.553 -11.613 -15.681 1.00 87.75 285 ALA A CA 1
ATOM 2137 C C . ALA A 1 285 ? -5.706 -12.517 -15.221 1.00 87.75 285 ALA A C 1
ATOM 2139 O O . ALA A 1 285 ? -6.867 -12.180 -15.458 1.00 87.75 285 ALA A O 1
ATOM 2140 N N . ASP A 1 286 ? -5.405 -13.588 -14.483 1.00 90.31 286 ASP A N 1
ATOM 2141 C CA . ASP A 1 286 ? -6.402 -14.542 -13.977 1.00 90.31 286 ASP A CA 1
ATOM 2142 C C . ASP A 1 286 ? -7.437 -13.877 -13.060 1.00 90.31 286 ASP A C 1
ATOM 2144 O O . ASP A 1 286 ? -8.633 -14.157 -13.153 1.00 90.31 286 ASP A O 1
ATOM 2148 N N . ALA A 1 287 ? -7.007 -12.926 -12.224 1.00 92.12 287 ALA A N 1
ATOM 2149 C CA . ALA A 1 287 ? -7.905 -12.162 -11.363 1.00 92.12 287 ALA A CA 1
ATOM 2150 C C . ALA A 1 287 ? -8.855 -11.266 -12.183 1.00 92.12 287 ALA A C 1
ATOM 2152 O O . ALA A 1 287 ? -10.040 -11.166 -11.865 1.00 92.12 287 ALA A O 1
ATOM 2153 N N . PHE A 1 288 ? -8.378 -10.657 -13.276 1.00 92.75 288 PHE A N 1
ATOM 2154 C CA . PHE A 1 288 ? -9.239 -9.914 -14.203 1.00 92.75 288 PHE A CA 1
ATOM 2155 C C . PHE A 1 288 ? -10.165 -10.823 -15.027 1.00 92.75 288 PHE A C 1
ATOM 2157 O O . PHE A 1 288 ? -11.298 -10.427 -15.303 1.00 92.75 288 PHE A O 1
ATOM 2164 N N . VAL A 1 289 ? -9.731 -12.035 -15.390 1.00 92.44 289 VAL A N 1
ATOM 2165 C CA . VAL A 1 289 ? -10.583 -13.041 -16.049 1.00 92.44 289 VAL A CA 1
ATOM 2166 C C . VAL A 1 289 ? -11.706 -13.482 -15.103 1.00 92.44 289 VAL A C 1
ATOM 2168 O O . VAL A 1 289 ? -12.876 -13.429 -15.482 1.00 92.44 289 VAL A O 1
ATOM 2171 N N . ALA A 1 290 ? -11.386 -13.799 -13.845 1.00 91.44 290 ALA A N 1
ATOM 2172 C CA . ALA A 1 290 ? -12.367 -14.106 -12.800 1.00 91.44 290 ALA A CA 1
ATOM 2173 C C . ALA A 1 290 ? -13.304 -12.918 -12.488 1.00 91.44 290 ALA A C 1
ATOM 2175 O O . ALA A 1 290 ? -14.478 -13.106 -12.147 1.00 91.44 290 ALA A O 1
ATOM 2176 N N . ALA A 1 291 ? -12.827 -11.679 -12.656 1.00 91.50 291 ALA A N 1
ATOM 2177 C CA . ALA A 1 291 ? -13.658 -10.487 -12.527 1.00 91.50 291 ALA A CA 1
ATOM 2178 C C . ALA A 1 291 ? -14.698 -10.331 -13.658 1.00 91.50 291 ALA A C 1
ATOM 2180 O O . ALA A 1 291 ? -15.712 -9.654 -13.451 1.00 91.50 291 ALA A O 1
ATOM 2181 N N . GLY A 1 292 ? -14.517 -11.003 -14.800 1.00 90.38 292 GLY A N 1
ATOM 2182 C CA . GLY A 1 292 ? -15.523 -11.158 -15.854 1.00 90.38 292 GLY A CA 1
ATOM 2183 C C . GLY A 1 292 ? -16.021 -9.844 -16.470 1.00 90.38 292 GLY A C 1
ATOM 2184 O O . GLY A 1 292 ? -15.371 -8.803 -16.390 1.00 90.38 292 GLY A O 1
ATOM 2185 N N . ALA A 1 293 ? -17.211 -9.871 -17.076 1.00 87.19 293 ALA A N 1
ATOM 2186 C CA . ALA A 1 293 ? -17.804 -8.747 -17.818 1.00 87.19 293 ALA A CA 1
ATOM 2187 C C . ALA A 1 293 ? -18.372 -7.600 -16.939 1.00 87.19 293 ALA A C 1
ATOM 2189 O O . ALA A 1 293 ? -19.324 -6.925 -17.329 1.00 87.19 293 ALA A O 1
ATOM 2190 N N . ARG A 1 294 ? -17.816 -7.384 -15.739 1.00 92.12 294 ARG A N 1
ATOM 2191 C CA . ARG A 1 294 ? -18.167 -6.260 -14.852 1.00 92.12 294 ARG A CA 1
ATOM 2192 C C . ARG A 1 294 ? -17.660 -4.927 -15.421 1.00 92.12 294 ARG A C 1
ATOM 2194 O O . ARG A 1 294 ? -16.758 -4.897 -16.257 1.00 92.12 294 ARG A O 1
ATOM 2201 N N . ASP A 1 295 ? -18.200 -3.808 -14.934 1.00 92.88 295 ASP A N 1
ATOM 2202 C CA . ASP A 1 295 ? -17.613 -2.492 -15.204 1.00 92.88 295 ASP A CA 1
ATOM 2203 C C . ASP A 1 295 ? -16.181 -2.399 -14.640 1.00 92.88 295 ASP A C 1
ATOM 2205 O O . ASP A 1 295 ? -15.844 -3.068 -13.664 1.00 92.88 295 ASP A O 1
ATOM 2209 N N . PHE A 1 296 ? -15.319 -1.583 -15.253 1.00 92.88 296 PHE A N 1
ATOM 2210 C CA . PHE A 1 296 ? -13.892 -1.556 -14.908 1.00 92.88 296 PHE A CA 1
ATOM 2211 C C . PHE A 1 296 ? -13.595 -1.153 -13.441 1.00 92.88 296 PHE A C 1
ATOM 2213 O O . PHE A 1 296 ? -12.749 -1.803 -12.828 1.00 92.88 296 PHE A O 1
ATOM 2220 N N . PRO A 1 297 ? -14.285 -0.170 -12.819 1.00 94.44 297 PRO A N 1
ATOM 2221 C CA . PRO A 1 297 ? -14.241 0.020 -11.365 1.00 94.44 297 PRO A CA 1
ATOM 2222 C C . PRO A 1 297 ? -14.553 -1.249 -10.560 1.00 94.44 297 PRO A C 1
ATOM 2224 O O . PRO A 1 297 ? -13.766 -1.617 -9.689 1.00 94.44 297 PRO A O 1
ATOM 2227 N N . SER A 1 298 ? -15.654 -1.945 -10.861 1.00 94.81 298 SER A N 1
ATOM 2228 C CA . SER A 1 298 ? -16.023 -3.197 -10.185 1.00 94.81 298 SER A CA 1
ATOM 2229 C C . SER A 1 298 ? -15.032 -4.337 -10.448 1.00 94.81 298 SER A C 1
ATOM 2231 O O . SER A 1 298 ? -14.805 -5.152 -9.556 1.00 94.81 298 SER A O 1
ATOM 2233 N N . GL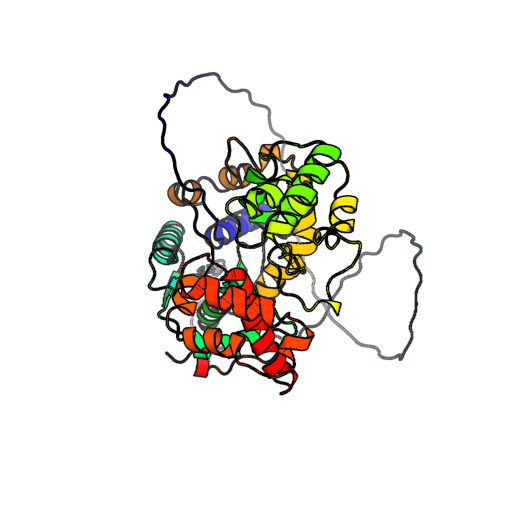N A 1 299 ? -14.410 -4.392 -11.633 1.00 95.00 299 GLN A N 1
ATOM 2234 C CA . GLN A 1 299 ? -13.311 -5.321 -11.914 1.00 95.00 299 GLN A CA 1
ATOM 2235 C C . GLN A 1 299 ? -12.114 -5.034 -11.004 1.00 95.00 299 GLN A C 1
ATOM 2237 O O . GLN A 1 299 ? -11.650 -5.941 -10.323 1.00 95.00 299 GLN A O 1
ATOM 2242 N N . MET A 1 300 ? -11.650 -3.780 -10.939 1.00 95.19 300 MET A N 1
ATOM 2243 C CA . MET A 1 300 ? -10.514 -3.399 -10.090 1.00 95.19 300 MET A CA 1
ATOM 2244 C C . MET A 1 300 ? -10.777 -3.693 -8.609 1.00 95.19 300 MET A C 1
ATOM 2246 O O . MET A 1 300 ? -9.913 -4.268 -7.966 1.00 95.19 300 MET A O 1
ATOM 2250 N N . MET A 1 301 ? -11.969 -3.386 -8.081 1.00 95.25 301 MET A N 1
ATOM 2251 C CA . MET A 1 301 ? -12.323 -3.707 -6.686 1.00 95.25 301 MET A CA 1
ATOM 2252 C C . MET A 1 301 ? -12.299 -5.215 -6.401 1.00 95.25 301 MET A C 1
ATOM 2254 O O . MET A 1 301 ? -11.869 -5.631 -5.330 1.00 95.25 301 MET A O 1
ATOM 2258 N N . LEU A 1 302 ? -12.751 -6.046 -7.345 1.00 95.31 302 LEU A N 1
ATOM 2259 C CA . LEU A 1 302 ? -12.740 -7.500 -7.181 1.00 95.31 302 LEU A CA 1
ATOM 2260 C C . LEU A 1 302 ? -11.325 -8.088 -7.317 1.00 95.31 302 LEU A C 1
ATOM 2262 O O . LEU A 1 302 ? -10.992 -9.023 -6.596 1.00 95.31 302 LEU A O 1
ATOM 2266 N N . VAL A 1 303 ? -10.475 -7.511 -8.173 1.00 95.31 303 VAL A N 1
ATOM 2267 C CA . VAL A 1 303 ? -9.043 -7.849 -8.230 1.00 95.31 303 VAL A CA 1
ATOM 2268 C C . VAL A 1 303 ? -8.334 -7.416 -6.944 1.00 95.31 303 VAL A C 1
ATOM 2270 O O . VAL A 1 303 ? -7.584 -8.210 -6.387 1.00 95.31 303 VAL A O 1
ATOM 2273 N N . ASP A 1 304 ? -8.613 -6.218 -6.421 1.00 95.75 304 ASP A N 1
ATOM 2274 C CA . ASP A 1 304 ? -8.095 -5.762 -5.126 1.00 95.75 304 ASP A CA 1
ATOM 2275 C C . ASP A 1 304 ? -8.497 -6.737 -4.001 1.00 95.75 304 ASP A C 1
ATOM 2277 O O . ASP A 1 304 ? -7.633 -7.188 -3.259 1.00 95.75 304 ASP A O 1
ATOM 2281 N N . VAL A 1 305 ? -9.767 -7.152 -3.915 1.00 94.62 305 VAL A N 1
ATOM 2282 C CA . VAL A 1 305 ? -10.229 -8.153 -2.926 1.00 94.62 305 VAL A CA 1
ATOM 2283 C C . VAL A 1 305 ? -9.556 -9.523 -3.108 1.00 94.62 305 VAL A C 1
ATOM 2285 O O . VAL A 1 305 ? -9.320 -10.214 -2.119 1.00 94.62 305 VAL A O 1
ATOM 2288 N N . ALA A 1 306 ? -9.235 -9.924 -4.342 1.00 93.69 306 ALA A N 1
ATOM 2289 C CA . ALA A 1 306 ? -8.623 -11.220 -4.638 1.00 93.69 306 ALA A CA 1
ATOM 2290 C C . ALA A 1 306 ? -7.094 -11.259 -4.449 1.00 93.69 306 ALA A C 1
ATOM 2292 O O . ALA A 1 306 ? -6.558 -12.332 -4.180 1.00 93.69 306 ALA A O 1
ATOM 2293 N N . THR A 1 307 ? -6.386 -10.133 -4.609 1.00 94.06 307 THR A N 1
ATOM 2294 C CA . THR A 1 307 ? -4.909 -10.099 -4.597 1.00 94.06 307 THR A CA 1
ATOM 2295 C C . THR A 1 307 ? -4.321 -9.030 -3.678 1.00 94.06 307 THR A C 1
ATOM 2297 O O . THR A 1 307 ? -3.471 -9.347 -2.851 1.00 94.06 307 THR A O 1
ATOM 2300 N N . TYR A 1 308 ? -4.769 -7.776 -3.774 1.00 94.44 308 TYR A N 1
ATOM 2301 C CA . TYR A 1 308 ? -4.182 -6.658 -3.026 1.00 94.44 308 TYR A CA 1
ATOM 2302 C C . TYR A 1 308 ? -4.514 -6.706 -1.527 1.00 94.44 308 TYR A C 1
ATOM 2304 O O . TYR A 1 308 ? -3.644 -6.535 -0.677 1.00 94.44 308 TYR A O 1
ATOM 2312 N N . LEU A 1 309 ? -5.766 -7.004 -1.196 1.00 94.88 309 LEU A N 1
ATOM 2313 C CA . LEU A 1 309 ? -6.263 -7.112 0.168 1.00 94.88 309 LEU A CA 1
ATOM 2314 C C . LEU A 1 309 ? -5.601 -8.272 0.946 1.00 94.88 309 LEU A C 1
ATOM 2316 O O . LEU A 1 309 ? -5.059 -8.001 2.018 1.00 94.88 309 LEU A O 1
ATOM 2320 N N . PRO A 1 310 ? -5.576 -9.529 0.448 1.00 94.75 310 PRO A N 1
ATOM 2321 C CA . PRO A 1 310 ? -4.894 -10.628 1.135 1.00 94.75 310 PRO A CA 1
ATOM 2322 C C . PRO A 1 310 ? -3.367 -10.618 0.978 1.00 94.75 310 PRO A C 1
ATOM 2324 O O . PRO A 1 310 ? -2.704 -11.276 1.767 1.00 94.75 310 PRO A O 1
ATOM 2327 N N . GLY A 1 311 ? -2.812 -9.932 -0.029 1.00 92.94 311 GLY A N 1
ATOM 2328 C CA . GLY A 1 311 ? -1.367 -9.892 -0.284 1.00 92.94 311 GLY A CA 1
ATOM 2329 C C . GLY A 1 311 ? -0.635 -8.737 0.403 1.00 92.94 311 GLY A C 1
ATOM 2330 O O . GLY A 1 311 ? 0.473 -8.936 0.889 1.00 92.94 311 GLY A O 1
ATOM 2331 N N . ASP A 1 312 ? -1.249 -7.552 0.477 1.00 94.00 312 ASP A N 1
ATOM 2332 C CA . ASP A 1 312 ? -0.645 -6.323 1.013 1.00 94.00 312 ASP A CA 1
ATOM 2333 C C . ASP A 1 312 ? -1.299 -5.916 2.344 1.00 94.00 312 ASP A C 1
ATOM 2335 O O . ASP A 1 312 ? -0.694 -5.980 3.416 1.00 94.00 312 ASP A O 1
ATOM 2339 N N . ILE A 1 313 ? -2.580 -5.545 2.297 1.00 94.38 313 ILE A N 1
ATOM 2340 C CA . ILE A 1 313 ? -3.256 -4.856 3.404 1.00 94.38 313 ILE A CA 1
ATOM 2341 C C . ILE A 1 313 ? -3.426 -5.749 4.641 1.00 94.38 313 ILE A C 1
ATOM 2343 O O . ILE A 1 313 ? -3.020 -5.357 5.736 1.00 94.38 313 ILE A O 1
ATOM 2347 N N . LEU A 1 314 ? -3.977 -6.956 4.488 1.00 95.81 314 LEU A N 1
ATOM 2348 C CA . LEU A 1 314 ? -4.178 -7.875 5.613 1.00 95.81 314 LEU A CA 1
ATOM 2349 C C . LEU A 1 314 ? -2.857 -8.485 6.098 1.00 95.81 314 LEU A C 1
ATOM 2351 O O . LEU A 1 314 ? -2.663 -8.605 7.305 1.00 95.81 314 LEU A O 1
ATOM 2355 N N . THR A 1 315 ? -1.929 -8.780 5.184 1.00 95.62 315 THR A N 1
ATOM 2356 C CA . THR A 1 315 ? -0.567 -9.249 5.487 1.00 95.62 315 THR A CA 1
ATOM 2357 C C . THR A 1 315 ? 0.170 -8.298 6.425 1.00 95.62 315 THR A C 1
ATOM 2359 O O . THR A 1 315 ? 0.737 -8.721 7.435 1.00 95.62 315 THR A O 1
ATOM 2362 N N . LYS A 1 316 ? 0.129 -6.999 6.112 1.00 95.00 316 LYS A N 1
ATOM 2363 C CA . LYS A 1 316 ? 0.642 -5.925 6.963 1.00 95.00 316 LYS A CA 1
ATOM 2364 C C . LYS A 1 316 ? -0.023 -5.930 8.334 1.00 95.00 316 LYS A C 1
ATOM 2366 O O . LYS A 1 316 ? 0.678 -5.930 9.341 1.00 95.00 316 LYS A O 1
ATOM 2371 N N . VAL A 1 317 ? -1.356 -5.883 8.370 1.00 94.94 317 VAL A N 1
ATOM 2372 C CA . VAL A 1 317 ? -2.120 -5.662 9.607 1.00 94.94 317 VAL A CA 1
ATOM 2373 C C . VAL A 1 317 ? -1.973 -6.834 10.572 1.00 94.94 317 VAL A C 1
ATOM 2375 O O . VAL A 1 317 ? -1.671 -6.596 11.740 1.00 94.94 317 VAL A O 1
ATOM 2378 N N . ASP A 1 318 ? -2.095 -8.073 10.089 1.00 95.25 318 ASP A N 1
ATOM 2379 C CA . ASP A 1 318 ? -1.903 -9.276 10.904 1.00 95.25 318 ASP A CA 1
ATOM 2380 C C . ASP A 1 318 ? -0.477 -9.349 11.461 1.00 95.25 318 ASP A C 1
ATOM 2382 O O . ASP A 1 318 ? -0.290 -9.336 12.678 1.00 95.25 318 ASP A O 1
ATOM 2386 N N . ARG A 1 319 ? 0.551 -9.334 10.601 1.00 94.12 319 ARG A N 1
ATOM 2387 C CA . ARG A 1 319 ? 1.941 -9.510 11.053 1.00 94.12 319 ARG A CA 1
ATOM 2388 C C . ARG A 1 319 ? 2.399 -8.377 11.972 1.00 94.12 319 ARG A C 1
ATOM 2390 O O . ARG A 1 319 ? 3.033 -8.643 12.994 1.00 94.12 319 ARG A O 1
ATOM 2397 N N . ALA A 1 320 ? 2.038 -7.127 11.674 1.00 92.38 320 ALA A N 1
ATOM 2398 C CA . ALA A 1 320 ? 2.396 -5.982 12.508 1.00 92.38 320 ALA A CA 1
ATOM 2399 C C . ALA A 1 320 ? 1.675 -5.981 13.871 1.00 92.38 320 ALA A C 1
ATOM 2401 O O . ALA A 1 320 ? 2.299 -5.643 14.881 1.00 92.38 320 ALA A O 1
ATOM 2402 N N . SER A 1 321 ? 0.401 -6.390 13.944 1.00 94.50 321 SER A N 1
ATOM 2403 C CA . SER A 1 321 ? -0.317 -6.463 15.225 1.00 94.50 321 SER A CA 1
ATOM 2404 C C . SER A 1 321 ? 0.071 -7.707 16.033 1.00 94.50 321 SER A C 1
ATOM 2406 O O . SER A 1 321 ? 0.270 -7.635 17.250 1.00 94.50 321 SER A O 1
ATOM 2408 N N . MET A 1 322 ? 0.275 -8.849 15.376 1.00 93.62 322 MET A N 1
ATOM 2409 C CA . MET A 1 322 ? 0.671 -10.099 16.024 1.00 93.62 322 MET A CA 1
ATOM 2410 C C . MET A 1 322 ? 2.125 -10.088 16.512 1.00 93.62 322 MET A C 1
ATOM 2412 O O . MET A 1 322 ? 2.403 -10.698 17.548 1.00 93.62 322 MET A O 1
ATOM 2416 N N . ALA A 1 323 ? 3.018 -9.299 15.901 1.00 92.06 323 ALA A N 1
ATOM 2417 C CA . ALA A 1 323 ? 4.369 -9.048 16.417 1.00 92.06 323 ALA A CA 1
ATOM 2418 C C . ALA A 1 323 ? 4.399 -8.417 17.826 1.00 92.06 323 ALA A C 1
ATOM 2420 O O . ALA A 1 323 ? 5.387 -8.575 18.545 1.00 92.06 323 ALA A O 1
ATOM 2421 N N . VAL A 1 324 ? 3.318 -7.749 18.253 1.00 91.88 324 VAL A N 1
ATOM 2422 C CA . VAL A 1 324 ? 3.110 -7.288 19.644 1.00 91.88 324 VAL A CA 1
ATOM 2423 C C . VAL A 1 324 ? 2.047 -8.102 20.397 1.00 91.88 324 VAL A C 1
ATOM 2425 O O . VAL A 1 324 ? 1.755 -7.834 21.562 1.00 91.88 324 VAL A O 1
ATOM 2428 N N . SER A 1 325 ? 1.486 -9.139 19.772 1.00 94.56 325 SER A N 1
ATOM 2429 C CA . SER A 1 325 ? 0.370 -9.940 20.294 1.00 94.56 325 SER A CA 1
ATOM 2430 C C . SER A 1 325 ? -0.894 -9.110 20.575 1.00 94.56 325 SER A C 1
ATOM 2432 O O . SER A 1 325 ? -1.483 -9.212 21.657 1.00 94.56 325 SER A O 1
ATOM 2434 N N . LEU A 1 326 ? -1.281 -8.269 19.610 1.00 95.44 326 LEU A N 1
ATOM 2435 C CA . LEU A 1 326 ? -2.569 -7.577 19.518 1.00 95.44 326 LEU A CA 1
ATOM 2436 C C . LEU A 1 326 ? -3.436 -8.263 18.447 1.00 95.44 326 LEU A C 1
ATOM 2438 O O . LEU A 1 326 ? -3.021 -8.365 17.295 1.00 95.44 326 LEU A O 1
ATOM 2442 N N . GLU A 1 327 ? -4.644 -8.702 18.806 1.00 97.38 327 GLU A N 1
ATOM 2443 C CA . GLU A 1 327 ? -5.595 -9.294 17.856 1.00 97.38 327 GLU A CA 1
ATOM 2444 C C . GLU A 1 327 ? -6.330 -8.184 17.081 1.00 97.38 327 GLU A C 1
ATOM 2446 O O . GLU A 1 327 ? -7.325 -7.636 17.564 1.00 97.38 327 GLU A O 1
ATOM 2451 N N . ALA A 1 328 ? -5.853 -7.837 15.884 1.00 95.69 328 ALA A N 1
ATOM 2452 C CA . ALA A 1 328 ? -6.563 -6.921 14.996 1.00 95.69 328 ALA A CA 1
ATOM 2453 C C . ALA A 1 328 ? -7.762 -7.619 14.335 1.00 95.69 328 ALA A C 1
ATOM 2455 O O . ALA A 1 328 ? -7.653 -8.729 13.815 1.00 95.69 328 ALA A O 1
ATOM 2456 N N . ARG A 1 329 ? -8.929 -6.967 14.341 1.00 95.81 329 ARG A N 1
ATOM 2457 C CA . ARG A 1 329 ? -10.137 -7.433 13.642 1.00 95.81 329 ARG A CA 1
ATOM 2458 C C . ARG A 1 329 ? -10.605 -6.393 12.637 1.00 95.81 329 ARG A C 1
ATOM 2460 O O . ARG A 1 329 ? -10.501 -5.198 12.889 1.00 95.81 329 ARG A O 1
ATOM 2467 N N . VAL A 1 330 ? -11.182 -6.855 11.532 1.00 95.06 330 VAL A N 1
ATOM 2468 C CA . VAL A 1 330 ? -11.553 -6.044 10.358 1.00 95.06 330 VAL A CA 1
ATOM 2469 C C . VAL A 1 330 ? -13.065 -6.147 10.085 1.00 95.06 330 VAL A C 1
ATOM 2471 O O . VAL A 1 330 ? -13.491 -6.961 9.268 1.00 95.06 330 VAL A O 1
ATOM 2474 N N . PRO A 1 331 ? -13.928 -5.373 10.784 1.00 94.56 331 PRO A N 1
ATOM 2475 C CA . PRO A 1 331 ? -15.385 -5.560 10.738 1.00 94.56 331 PRO A CA 1
ATOM 2476 C C . PRO A 1 331 ? -16.017 -5.303 9.368 1.00 94.56 331 PRO A C 1
ATOM 2478 O O . PRO A 1 331 ? -17.113 -5.793 9.104 1.00 94.56 331 PRO A O 1
ATOM 2481 N N . LEU A 1 332 ? -15.344 -4.536 8.504 1.00 94.56 332 LEU A N 1
ATOM 2482 C CA . LEU A 1 332 ? -15.814 -4.267 7.146 1.00 94.56 332 LEU A CA 1
ATOM 2483 C C . LEU A 1 332 ? -15.714 -5.505 6.236 1.00 94.56 332 LEU A C 1
ATOM 2485 O O . LEU A 1 332 ? -16.419 -5.566 5.235 1.00 94.56 332 LEU A O 1
ATOM 2489 N N . LEU A 1 333 ? -14.913 -6.506 6.621 1.00 95.75 333 LEU A N 1
ATOM 2490 C CA . LEU A 1 333 ? -14.728 -7.772 5.906 1.00 95.75 333 LEU A CA 1
ATOM 2491 C C . LEU A 1 333 ? -15.570 -8.932 6.472 1.00 95.75 333 LEU A C 1
ATOM 2493 O O . LEU A 1 333 ? -15.277 -10.098 6.207 1.00 95.75 333 LEU A O 1
ATOM 2497 N N . ASP A 1 334 ? -16.637 -8.643 7.228 1.00 96.00 334 ASP A N 1
ATOM 2498 C CA . ASP A 1 334 ? -17.685 -9.641 7.482 1.00 96.00 334 ASP A CA 1
ATOM 2499 C C . ASP A 1 334 ? -18.249 -10.140 6.141 1.00 96.00 334 ASP A C 1
ATOM 2501 O O . ASP A 1 334 ? -18.594 -9.339 5.270 1.00 96.00 334 ASP A O 1
ATOM 2505 N N . HIS A 1 335 ? -18.331 -11.460 5.960 1.00 94.94 335 HIS A N 1
ATOM 2506 C CA . HIS A 1 335 ? -18.612 -12.053 4.650 1.00 94.94 335 HIS A CA 1
ATOM 2507 C C . HIS A 1 335 ? -19.938 -11.561 4.042 1.00 94.94 335 HIS A C 1
ATOM 2509 O O . HIS A 1 335 ? -19.987 -11.274 2.850 1.00 94.94 335 HIS A O 1
ATOM 2515 N N . ALA A 1 336 ? -20.978 -11.337 4.854 1.00 96.50 336 ALA A N 1
ATOM 2516 C CA . ALA A 1 336 ? -22.263 -10.843 4.364 1.00 96.50 336 ALA A CA 1
ATOM 2517 C C . ALA A 1 336 ? -22.195 -9.366 3.921 1.00 96.50 336 ALA A C 1
ATOM 2519 O O . ALA A 1 336 ? -22.958 -8.940 3.052 1.00 96.50 336 ALA A O 1
ATOM 2520 N N . LEU A 1 337 ? -21.276 -8.579 4.492 1.00 95.44 337 LEU A N 1
ATOM 2521 C CA . LEU A 1 337 ? -20.996 -7.207 4.065 1.00 95.44 337 LEU A CA 1
ATOM 2522 C C . LEU A 1 337 ? -20.124 -7.173 2.802 1.00 95.44 337 LEU A C 1
ATOM 2524 O O . LEU A 1 337 ? -20.375 -6.341 1.931 1.00 95.44 337 LEU A O 1
ATOM 2528 N N . VAL A 1 338 ? -19.170 -8.100 2.663 1.00 95.50 338 VAL A N 1
ATOM 2529 C CA . VAL A 1 338 ? -18.374 -8.306 1.437 1.00 95.50 338 VAL A CA 1
ATOM 2530 C C . VAL A 1 338 ? -19.280 -8.718 0.274 1.00 95.50 338 VAL A C 1
ATOM 2532 O O . VAL A 1 338 ? -19.270 -8.063 -0.766 1.00 95.50 338 VAL A O 1
ATOM 2535 N N . GLU A 1 339 ? -20.112 -9.747 0.459 1.00 94.88 339 GLU A N 1
ATOM 2536 C CA . GLU A 1 339 ? -21.103 -10.225 -0.517 1.00 94.88 339 GLU A CA 1
ATOM 2537 C C . GLU A 1 339 ? -22.033 -9.087 -0.968 1.00 94.88 339 GLU A C 1
ATOM 2539 O O . GLU A 1 339 ? -22.169 -8.824 -2.165 1.00 94.88 339 GLU A O 1
ATOM 2544 N N . TYR A 1 340 ? -22.617 -8.355 -0.011 1.00 95.75 340 TYR A N 1
ATOM 2545 C CA . TYR A 1 340 ? -23.471 -7.202 -0.294 1.00 95.75 340 TYR A CA 1
ATOM 2546 C C . TYR A 1 340 ? -22.722 -6.099 -1.054 1.00 95.75 340 TYR A C 1
ATOM 2548 O O . TYR A 1 340 ? -23.216 -5.602 -2.066 1.00 95.75 340 TYR A O 1
ATOM 2556 N N . ALA A 1 341 ? -21.521 -5.721 -0.610 1.00 95.00 341 ALA A N 1
ATOM 2557 C CA . ALA A 1 341 ? -20.749 -4.657 -1.240 1.00 95.00 341 ALA A CA 1
ATOM 2558 C C . ALA A 1 341 ? -20.280 -5.031 -2.655 1.00 95.00 341 ALA A C 1
ATOM 2560 O O . ALA A 1 341 ? -20.286 -4.173 -3.536 1.00 95.00 341 ALA A O 1
ATOM 2561 N N . LEU A 1 342 ? -19.912 -6.288 -2.916 1.00 91.88 342 LEU A N 1
ATOM 2562 C CA . LEU A 1 342 ? -19.552 -6.767 -4.257 1.00 91.88 342 LEU A CA 1
ATOM 2563 C C . LEU A 1 342 ? -20.761 -6.867 -5.205 1.00 91.88 342 LEU A C 1
ATOM 2565 O O . LEU A 1 342 ? -20.573 -6.786 -6.418 1.00 91.88 342 LEU A O 1
ATOM 2569 N N . ALA A 1 343 ? -21.984 -6.980 -4.678 1.00 92.94 343 ALA A N 1
ATOM 2570 C CA . ALA A 1 343 ? -23.220 -6.937 -5.462 1.00 92.94 343 ALA A CA 1
ATOM 2571 C C . ALA A 1 343 ? -23.691 -5.508 -5.819 1.00 92.94 343 ALA A C 1
ATOM 2573 O O . ALA A 1 343 ? -24.515 -5.347 -6.721 1.00 92.94 343 ALA A O 1
ATOM 2574 N N . LEU A 1 344 ? -23.192 -4.460 -5.146 1.00 94.69 344 LEU A N 1
ATOM 2575 C CA . LEU A 1 344 ? -23.562 -3.071 -5.452 1.00 94.69 344 LEU A CA 1
ATOM 2576 C C . LEU A 1 344 ? -22.910 -2.576 -6.760 1.00 94.69 344 LEU A C 1
ATOM 2578 O O . LEU A 1 344 ? -21.680 -2.603 -6.861 1.00 94.69 344 LEU A O 1
ATOM 2582 N N . PRO A 1 345 ? -23.681 -2.004 -7.710 1.00 93.56 345 PRO A N 1
ATOM 2583 C CA . PRO A 1 345 ? -23.127 -1.329 -8.884 1.00 93.56 345 PRO A CA 1
ATOM 2584 C C . PRO A 1 345 ? -22.137 -0.218 -8.513 1.00 93.56 345 PRO A C 1
ATOM 2586 O O . PRO A 1 345 ? -22.387 0.565 -7.589 1.00 93.56 345 PRO A O 1
ATOM 2589 N N . ALA A 1 346 ? -21.050 -0.083 -9.281 1.00 93.00 346 ALA A N 1
ATOM 2590 C CA . ALA A 1 346 ? -20.000 0.902 -9.013 1.00 93.00 346 ALA A CA 1
ATOM 2591 C C . ALA A 1 346 ? -20.520 2.342 -8.860 1.00 93.00 346 ALA A C 1
ATOM 2593 O O . ALA A 1 346 ? -20.024 3.064 -8.002 1.00 93.00 346 ALA A O 1
ATOM 2594 N N . GLY A 1 347 ? -21.565 2.738 -9.600 1.00 93.81 347 GLY A N 1
ATOM 2595 C CA . GLY A 1 347 ? -22.186 4.071 -9.514 1.00 93.81 347 GLY A CA 1
ATOM 2596 C C . GLY A 1 347 ? -22.837 4.427 -8.163 1.00 93.81 347 GLY A C 1
ATOM 2597 O O . GLY A 1 347 ? -23.187 5.584 -7.938 1.00 93.81 347 GLY A O 1
ATOM 2598 N N . LEU A 1 348 ? -23.006 3.459 -7.251 1.00 95.12 348 LEU A N 1
ATOM 2599 C CA . LEU A 1 348 ? -23.409 3.708 -5.858 1.00 95.12 348 LEU A CA 1
ATOM 2600 C C . LEU A 1 348 ? -22.198 3.882 -4.925 1.00 95.12 348 LEU A C 1
ATOM 2602 O O . LEU A 1 348 ? -22.281 4.574 -3.909 1.00 95.12 348 LEU A O 1
ATOM 2606 N N . LYS A 1 349 ? -21.064 3.266 -5.270 1.00 95.06 349 LYS A N 1
ATOM 2607 C CA . LYS A 1 349 ? -19.787 3.347 -4.542 1.00 95.06 349 LYS A CA 1
ATOM 2608 C C . LYS A 1 349 ? -19.007 4.610 -4.903 1.00 95.06 349 LYS A C 1
ATOM 2610 O O . LYS A 1 349 ? -18.429 5.260 -4.036 1.00 95.06 349 LYS A O 1
ATOM 2615 N N . ILE A 1 350 ? -19.017 4.947 -6.186 1.00 93.62 350 ILE A N 1
ATOM 2616 C CA . ILE A 1 350 ? -18.276 6.028 -6.821 1.00 93.62 350 ILE A CA 1
ATOM 2617 C C . ILE A 1 350 ? -19.277 6.888 -7.576 1.00 93.62 350 ILE A C 1
ATOM 2619 O O . ILE A 1 350 ? -19.956 6.408 -8.482 1.00 93.62 350 ILE A O 1
ATOM 2623 N N . ARG A 1 351 ? -19.366 8.164 -7.208 1.00 91.75 351 ARG A N 1
ATOM 2624 C CA . ARG A 1 351 ? -20.334 9.093 -7.790 1.00 91.75 351 ARG A CA 1
ATOM 2625 C C . ARG A 1 351 ? -19.777 10.509 -7.778 1.00 91.75 351 ARG A C 1
ATOM 2627 O O . ARG A 1 351 ? -19.147 10.901 -6.803 1.00 91.75 351 ARG A O 1
ATOM 2634 N N . ASP A 1 352 ? -19.992 11.262 -8.854 1.00 88.69 352 ASP A N 1
ATOM 2635 C CA . ASP A 1 352 ? -19.666 12.695 -8.948 1.00 88.69 352 ASP A CA 1
ATOM 2636 C C . ASP A 1 352 ? -18.192 13.020 -8.592 1.00 88.69 352 ASP A C 1
ATOM 2638 O O . ASP A 1 352 ? -17.859 14.063 -8.041 1.00 88.69 352 ASP A O 1
ATOM 2642 N N . GLY A 1 353 ? -17.283 12.082 -8.900 1.00 85.62 353 GLY A N 1
ATOM 2643 C CA . GLY A 1 353 ? -15.850 12.166 -8.588 1.00 85.62 353 GLY A CA 1
ATOM 2644 C C . GLY A 1 353 ? -15.451 11.765 -7.161 1.00 85.62 353 GLY A C 1
ATOM 2645 O O . GLY A 1 353 ? -14.261 11.777 -6.858 1.00 85.62 353 GLY A O 1
ATOM 2646 N N . MET A 1 354 ? -16.403 11.371 -6.313 1.00 87.25 354 MET A N 1
ATOM 2647 C CA . MET A 1 354 ? -16.202 10.963 -4.922 1.00 87.25 354 MET A CA 1
ATOM 2648 C C . MET A 1 354 ? -16.325 9.437 -4.755 1.00 87.25 354 MET A C 1
ATOM 2650 O O . MET A 1 354 ? -17.319 8.834 -5.161 1.00 87.25 354 MET A O 1
ATOM 2654 N N . GLY A 1 355 ? -15.323 8.820 -4.122 1.00 90.81 355 GLY A N 1
ATOM 2655 C CA . GLY A 1 355 ? -15.352 7.420 -3.674 1.00 90.81 355 GLY A CA 1
ATOM 2656 C C . GLY A 1 355 ? -16.016 7.233 -2.302 1.00 90.81 355 GLY A C 1
ATOM 2657 O O . GLY A 1 355 ? -16.287 8.208 -1.599 1.00 90.81 355 GLY A O 1
ATOM 2658 N N . LYS A 1 356 ? -16.273 5.981 -1.896 1.00 92.00 356 LYS A N 1
ATOM 2659 C CA . LYS A 1 356 ? -17.029 5.625 -0.673 1.00 92.00 356 LYS A CA 1
ATOM 2660 C C . LYS A 1 356 ? -18.414 6.302 -0.578 1.00 92.00 356 LYS A C 1
ATOM 2662 O O . LYS A 1 356 ? -18.908 6.499 0.526 1.00 92.00 356 LYS A O 1
ATOM 2667 N N . HIS A 1 357 ? -19.070 6.652 -1.690 1.00 93.19 35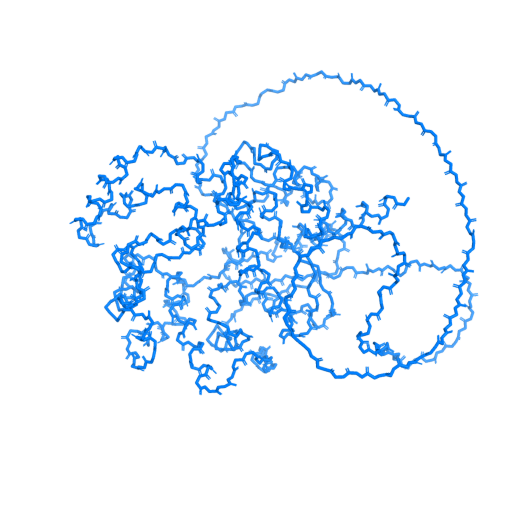7 HIS A N 1
ATOM 2668 C CA . HIS A 1 357 ? -20.288 7.483 -1.712 1.00 93.19 357 HIS A CA 1
ATOM 2669 C C . HIS A 1 357 ? -21.442 6.899 -0.870 1.00 93.19 357 HIS A C 1
ATOM 2671 O O . HIS A 1 357 ? -21.917 7.553 0.062 1.00 93.19 357 HIS A O 1
ATOM 2677 N N . VAL A 1 358 ? -21.858 5.651 -1.129 1.00 94.06 358 VAL A N 1
ATOM 2678 C CA . VAL A 1 358 ? -22.874 4.958 -0.309 1.00 94.06 358 VAL A CA 1
ATOM 2679 C C . VAL A 1 358 ? -22.447 4.818 1.157 1.00 94.06 358 VAL A C 1
ATOM 2681 O O . VAL A 1 358 ? -23.259 5.040 2.051 1.00 94.06 358 VAL A O 1
ATOM 2684 N N . PHE A 1 359 ? -21.171 4.525 1.423 1.00 92.19 359 PHE A N 1
ATOM 2685 C CA . PHE A 1 359 ? -20.645 4.340 2.778 1.00 92.19 359 PHE A CA 1
ATOM 2686 C C . PHE A 1 359 ? -20.678 5.652 3.581 1.00 92.19 359 PHE A C 1
ATOM 2688 O O . PHE A 1 359 ? -21.288 5.699 4.648 1.00 92.19 359 PHE A O 1
ATOM 2695 N N . ARG A 1 360 ? -20.150 6.749 3.015 1.00 90.56 360 ARG A N 1
ATOM 2696 C CA . ARG A 1 360 ? -20.225 8.125 3.549 1.00 90.56 360 ARG A CA 1
ATOM 2697 C C . ARG A 1 360 ? -21.666 8.564 3.827 1.00 90.56 360 ARG A C 1
ATOM 2699 O O . ARG A 1 360 ? -21.908 9.286 4.789 1.00 90.56 360 ARG A O 1
ATOM 2706 N N . ARG A 1 361 ? -22.632 8.119 3.013 1.00 91.69 361 ARG A N 1
ATOM 2707 C CA . ARG A 1 361 ? -24.065 8.386 3.224 1.00 91.69 361 ARG A CA 1
ATOM 2708 C C . ARG A 1 361 ? -24.668 7.581 4.384 1.00 91.69 361 ARG A C 1
ATOM 2710 O O . ARG A 1 361 ? -25.580 8.091 5.024 1.00 91.69 361 ARG A O 1
ATOM 2717 N N . VAL A 1 362 ? -24.175 6.372 4.663 1.00 90.94 362 VAL A N 1
ATOM 2718 C CA . VAL A 1 362 ? -24.634 5.522 5.782 1.00 90.94 362 VAL A CA 1
ATOM 2719 C C . VAL A 1 362 ? -24.070 5.987 7.129 1.00 90.94 362 VAL A C 1
ATOM 2721 O O . VAL A 1 362 ? -24.806 5.995 8.109 1.00 90.94 362 VAL A O 1
ATOM 2724 N N . ILE A 1 363 ? -22.803 6.414 7.190 1.00 87.38 363 ILE A N 1
ATOM 2725 C CA . ILE A 1 363 ? -22.179 6.902 8.440 1.00 87.38 363 ILE A CA 1
ATOM 2726 C C . ILE A 1 363 ? -22.493 8.376 8.765 1.00 87.38 363 ILE A C 1
ATOM 2728 O O . ILE A 1 363 ? -22.054 8.895 9.792 1.00 87.38 363 ILE A O 1
ATOM 2732 N N . ARG A 1 364 ? -23.246 9.078 7.908 1.00 88.88 364 ARG A N 1
ATOM 2733 C CA . ARG A 1 364 ? -23.590 10.493 8.106 1.00 88.88 364 ARG A CA 1
ATOM 2734 C C . ARG A 1 364 ? -24.450 10.675 9.360 1.00 88.88 364 ARG A C 1
ATOM 2736 O O . ARG A 1 364 ? -25.536 10.113 9.449 1.00 88.88 364 ARG A O 1
ATOM 2743 N N . GLY A 1 365 ? -23.971 11.492 10.298 1.00 85.44 365 GLY A N 1
ATOM 2744 C CA . GLY A 1 365 ? -24.604 11.689 11.607 1.00 85.44 365 GLY A CA 1
ATOM 2745 C C . GLY A 1 365 ? -24.168 10.688 12.686 1.00 85.44 365 GLY A C 1
ATOM 2746 O O . GLY A 1 365 ? -24.595 10.829 13.825 1.00 85.44 365 GLY A O 1
ATOM 2747 N N . LEU A 1 366 ? -23.306 9.714 12.358 1.00 83.62 366 LEU A N 1
ATOM 2748 C CA . LEU A 1 366 ? -22.574 8.898 13.344 1.00 83.62 366 LEU A CA 1
ATOM 2749 C C . LEU A 1 366 ? -21.174 9.462 13.645 1.00 83.62 366 LEU A C 1
ATOM 2751 O O . LEU A 1 366 ? -20.578 9.118 14.660 1.00 83.62 366 LEU A O 1
ATOM 2755 N N . VAL A 1 367 ? -20.656 10.311 12.753 1.00 83.75 367 VAL A N 1
ATOM 2756 C CA . VAL A 1 367 ? -19.377 11.025 12.867 1.00 83.75 367 VAL A CA 1
ATOM 2757 C C . VAL A 1 367 ? -19.581 12.511 12.530 1.00 83.75 367 VAL A C 1
ATOM 2759 O O . VAL A 1 367 ? -20.550 12.830 11.825 1.00 83.75 367 VAL A O 1
ATOM 2762 N N . PRO A 1 368 ? -18.693 13.418 12.987 1.00 83.12 368 PRO A N 1
ATOM 2763 C CA . PRO A 1 368 ? -18.735 14.831 12.609 1.00 83.12 368 PRO A CA 1
ATOM 2764 C C . PRO A 1 368 ? -18.701 15.034 11.081 1.00 83.12 368 PRO A C 1
ATOM 2766 O O . PRO A 1 368 ? -18.030 14.256 10.390 1.00 83.12 368 PRO A O 1
ATOM 2769 N N . PRO A 1 369 ? -19.395 16.049 10.524 1.00 84.69 369 PRO A N 1
ATOM 2770 C CA . PRO A 1 369 ? -19.400 16.324 9.082 1.00 84.69 369 PRO A CA 1
ATOM 2771 C C . PRO A 1 369 ? -17.996 16.450 8.482 1.00 84.69 369 PRO A C 1
ATOM 2773 O O . PRO A 1 369 ? -17.736 15.940 7.392 1.00 84.69 369 PRO A O 1
ATOM 2776 N N . GLU A 1 370 ? -17.070 17.035 9.243 1.00 80.25 370 GLU A N 1
ATOM 2777 C CA . GLU A 1 370 ? -15.675 17.260 8.876 1.00 80.25 370 GLU A CA 1
ATOM 2778 C C . GLU A 1 370 ? -14.973 15.963 8.463 1.00 80.25 370 GLU A C 1
ATOM 2780 O O . GLU A 1 370 ? -14.145 16.003 7.565 1.00 80.25 370 GLU A O 1
ATOM 2785 N N . VAL A 1 371 ? -15.336 14.813 9.046 1.00 79.12 371 VAL A N 1
ATOM 2786 C CA . VAL A 1 371 ? -14.773 13.484 8.722 1.00 79.12 371 VAL A CA 1
ATOM 2787 C C . VAL A 1 371 ? -15.208 12.999 7.338 1.00 79.12 371 VAL A C 1
ATOM 2789 O O . VAL A 1 371 ? -14.472 12.300 6.640 1.00 79.12 371 VAL A O 1
ATOM 2792 N N . LEU A 1 372 ? -16.430 13.352 6.936 1.00 82.25 372 LEU A N 1
ATOM 2793 C CA . LEU A 1 372 ? -17.010 12.955 5.654 1.00 82.25 372 LEU A CA 1
ATOM 2794 C C . LEU A 1 372 ? -16.439 13.801 4.523 1.00 82.25 372 LEU A C 1
ATOM 2796 O O . LEU A 1 372 ? -16.168 13.275 3.444 1.00 82.25 372 LEU A O 1
ATOM 2800 N N . ASP A 1 373 ? -16.244 15.088 4.785 1.00 76.62 373 ASP A N 1
ATOM 2801 C CA . ASP A 1 373 ? -15.738 16.046 3.810 1.00 76.62 373 ASP A CA 1
ATOM 2802 C C . ASP A 1 373 ? -14.206 16.162 3.843 1.00 76.62 373 ASP A C 1
ATOM 2804 O O . ASP A 1 373 ? -13.627 16.713 2.906 1.00 76.62 373 ASP A O 1
ATOM 2808 N N . HIS A 1 374 ? -13.538 15.571 4.850 1.00 70.38 374 HIS A N 1
ATOM 2809 C CA . HIS A 1 374 ? -12.083 15.579 4.986 1.00 70.38 374 HIS A CA 1
ATOM 2810 C C . HIS A 1 374 ? -11.418 15.137 3.678 1.00 70.38 374 HIS A C 1
ATOM 2812 O O . HIS A 1 374 ? -11.615 13.994 3.226 1.00 70.38 374 HIS A O 1
ATOM 2818 N N . PRO A 1 375 ? -10.559 15.990 3.095 1.00 67.94 375 PRO A N 1
ATOM 2819 C CA . PRO A 1 375 ? -9.447 15.501 2.331 1.00 67.94 375 PRO A CA 1
ATOM 2820 C C . PRO A 1 375 ? -8.561 14.769 3.347 1.00 67.94 375 PRO A C 1
ATOM 2822 O O . PRO A 1 375 ? -7.894 15.363 4.175 1.00 67.94 375 PRO A O 1
ATOM 2825 N N . LYS A 1 376 ? -8.410 13.466 3.208 1.00 66.06 376 LYS A N 1
ATOM 2826 C CA . LYS A 1 376 ? -7.673 13.126 2.008 1.00 66.06 376 LYS A CA 1
ATOM 2827 C C . LYS A 1 376 ? -6.259 12.531 2.254 1.00 66.06 376 LYS A C 1
ATOM 2829 O O . LYS A 1 376 ? -5.466 12.462 1.318 1.00 66.06 376 LYS A O 1
ATOM 2834 N N . LEU A 1 377 ? -5.867 12.245 3.498 1.00 65.75 377 LEU A N 1
ATOM 2835 C CA . LEU A 1 377 ? -4.508 11.810 3.867 1.00 65.75 377 LEU A CA 1
ATOM 2836 C C . LEU A 1 377 ? -4.362 10.276 3.804 1.00 65.75 377 LEU A C 1
ATOM 2838 O O . LEU A 1 377 ? -5.349 9.565 3.671 1.00 65.75 377 LEU A O 1
ATOM 2842 N N . GLY A 1 378 ? -3.144 9.738 3.787 1.00 64.75 378 GLY A N 1
ATOM 2843 C CA . GLY A 1 378 ? -2.900 8.293 3.700 1.00 64.75 378 GLY A CA 1
ATOM 2844 C C . GLY A 1 378 ? -1.770 7.872 4.631 1.00 64.75 378 GLY A C 1
ATOM 2845 O O . GLY A 1 378 ? -0.887 8.681 4.895 1.00 64.75 378 GLY A O 1
ATOM 2846 N N . PHE A 1 379 ? -1.737 6.599 5.046 1.00 70.88 379 PHE A N 1
ATOM 2847 C CA . PHE A 1 379 ? -0.759 6.037 6.004 1.00 70.88 379 PHE A CA 1
ATOM 2848 C C . PHE A 1 379 ? 0.672 5.872 5.440 1.00 70.88 379 PHE A C 1
ATOM 2850 O O . PHE A 1 379 ? 1.402 4.935 5.756 1.00 70.88 379 PHE A O 1
ATOM 2857 N N . ALA A 1 380 ? 1.058 6.775 4.543 1.00 73.62 380 ALA A N 1
ATOM 2858 C CA . ALA A 1 380 ? 2.382 6.878 3.968 1.00 73.62 380 ALA A CA 1
ATOM 2859 C C . ALA A 1 380 ? 3.379 7.46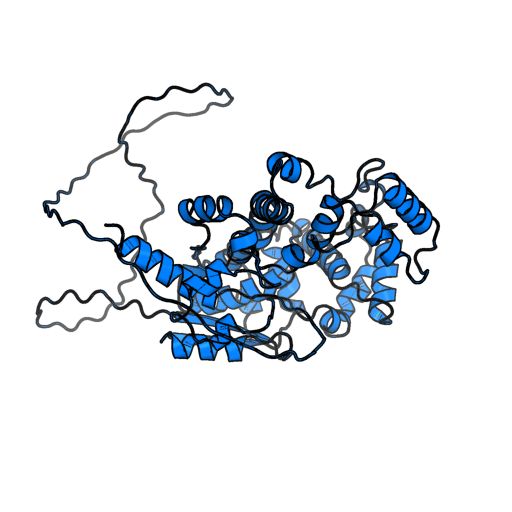7 4.975 1.00 73.62 380 ALA A C 1
ATOM 2861 O O . ALA A 1 380 ? 3.016 8.073 5.980 1.00 73.62 380 ALA A O 1
ATOM 2862 N N . VAL A 1 381 ? 4.660 7.330 4.650 1.00 83.88 381 VAL A N 1
ATOM 2863 C CA . VAL A 1 381 ? 5.768 7.921 5.403 1.00 83.88 381 VAL A CA 1
ATOM 2864 C C . VAL A 1 381 ? 6.639 8.756 4.455 1.00 83.88 381 VAL A C 1
ATOM 2866 O O . VAL A 1 381 ? 6.675 8.454 3.255 1.00 83.88 381 VAL A O 1
ATOM 2869 N N . PRO A 1 382 ? 7.363 9.786 4.932 1.00 86.38 382 PRO A N 1
ATOM 2870 C CA . PRO A 1 382 ? 8.139 10.691 4.080 1.00 86.38 382 PRO A CA 1
ATOM 2871 C C . PRO A 1 382 ? 9.465 10.072 3.581 1.00 86.38 382 PRO A C 1
ATOM 2873 O O . PRO A 1 382 ? 10.542 10.648 3.750 1.00 86.38 382 PRO A O 1
ATOM 2876 N N . LEU A 1 383 ? 9.391 8.915 2.903 1.00 89.62 383 LEU A N 1
ATOM 2877 C CA . LEU A 1 383 ? 10.520 8.159 2.331 1.00 89.62 383 LEU A CA 1
ATOM 2878 C C . LEU A 1 383 ? 11.510 9.052 1.576 1.00 89.62 383 LEU A C 1
ATOM 2880 O O . LEU A 1 383 ? 12.714 8.977 1.798 1.00 89.62 383 LEU A O 1
ATOM 2884 N N . SER A 1 384 ? 10.992 9.939 0.723 1.00 89.94 384 SER A N 1
ATOM 2885 C CA . SER A 1 384 ? 11.794 10.852 -0.096 1.00 89.94 384 SER A CA 1
ATOM 2886 C C . SER A 1 384 ? 12.644 11.803 0.754 1.00 89.94 384 SER A C 1
ATOM 2888 O O . SER A 1 384 ? 13.771 12.126 0.386 1.00 89.94 384 SER A O 1
ATOM 2890 N N . THR A 1 385 ? 12.140 12.227 1.915 1.00 88.69 385 THR A N 1
ATOM 2891 C CA . THR A 1 385 ? 12.893 13.030 2.888 1.00 88.69 385 THR A CA 1
ATOM 2892 C C . THR A 1 385 ? 13.868 12.155 3.674 1.00 88.69 385 THR A C 1
ATOM 2894 O O . THR A 1 385 ? 15.032 12.524 3.814 1.00 88.69 385 THR A O 1
ATOM 2897 N N . TRP A 1 386 ? 13.446 10.965 4.116 1.00 90.12 386 TRP A N 1
ATOM 2898 C CA . TRP A 1 386 ? 14.296 10.026 4.857 1.00 90.12 386 TRP A CA 1
ATOM 2899 C C . TRP A 1 386 ? 15.529 9.576 4.063 1.00 90.12 386 TRP A C 1
ATOM 2901 O O . TRP A 1 386 ? 16.639 9.605 4.588 1.00 90.12 386 TRP A O 1
ATOM 2911 N N . PHE A 1 387 ? 15.363 9.244 2.783 1.00 92.88 387 PHE A N 1
ATOM 2912 C CA . PHE A 1 387 ? 16.433 8.841 1.858 1.00 92.88 387 PHE A CA 1
ATOM 2913 C C . PHE A 1 387 ? 17.427 9.963 1.533 1.00 92.88 387 PHE A C 1
ATOM 2915 O O . PHE A 1 387 ? 18.541 9.700 1.081 1.00 92.88 387 PHE A O 1
ATOM 2922 N N . ARG A 1 388 ? 17.042 11.217 1.789 1.00 90.06 388 ARG A N 1
ATOM 2923 C CA . ARG A 1 388 ? 17.894 12.407 1.664 1.00 90.06 388 ARG A CA 1
ATOM 2924 C C . ARG A 1 388 ? 18.385 12.933 3.024 1.00 90.06 388 ARG A C 1
ATOM 2926 O O . ARG A 1 388 ? 19.073 13.949 3.045 1.00 90.06 388 ARG A O 1
ATOM 2933 N N . GLY A 1 389 ? 18.066 12.235 4.120 1.00 90.69 389 GLY A N 1
ATOM 2934 C CA . GLY A 1 389 ? 18.428 12.560 5.503 1.00 90.69 389 GLY A CA 1
ATOM 2935 C C . GLY A 1 389 ? 18.819 11.302 6.300 1.00 90.69 389 GLY A C 1
ATOM 2936 O O . GLY A 1 389 ? 19.859 10.726 5.991 1.00 90.69 389 GLY A O 1
ATOM 2937 N N . PRO A 1 390 ? 18.039 10.847 7.303 1.00 89.44 390 PRO A N 1
ATOM 2938 C CA . PRO A 1 390 ? 18.436 9.765 8.221 1.00 89.44 390 PRO A CA 1
ATOM 2939 C C . PRO A 1 390 ? 18.854 8.454 7.527 1.00 89.44 390 PRO A C 1
ATOM 2941 O O . PRO A 1 390 ? 19.911 7.902 7.826 1.00 89.44 390 PRO A O 1
ATOM 2944 N N . LEU A 1 391 ? 18.086 7.993 6.533 1.00 92.38 391 LEU A N 1
ATOM 2945 C CA . LEU A 1 391 ? 18.371 6.757 5.792 1.00 92.38 391 LEU A CA 1
ATOM 2946 C C . LEU A 1 391 ? 19.360 6.958 4.628 1.00 92.38 391 LEU A C 1
ATOM 2948 O O . LEU A 1 391 ? 19.596 6.024 3.858 1.00 92.38 391 LEU A O 1
ATOM 2952 N N . ARG A 1 392 ? 19.941 8.157 4.457 1.00 92.88 392 ARG A N 1
ATOM 2953 C CA . ARG A 1 392 ? 20.818 8.484 3.318 1.00 92.88 392 ARG A CA 1
ATOM 2954 C C . ARG A 1 392 ? 21.960 7.483 3.164 1.00 92.88 392 ARG A C 1
ATOM 2956 O O . ARG A 1 392 ? 22.202 7.003 2.060 1.00 92.88 392 ARG A O 1
ATOM 2963 N N . HIS A 1 393 ? 22.590 7.107 4.275 1.00 93.00 393 HIS A N 1
ATOM 2964 C CA . HIS A 1 393 ? 23.702 6.161 4.275 1.00 93.00 393 HIS A CA 1
ATOM 2965 C C . HIS A 1 393 ? 23.291 4.762 3.772 1.00 93.00 393 HIS A C 1
ATOM 2967 O O . HIS A 1 393 ? 24.081 4.107 3.096 1.00 93.00 393 HIS A O 1
ATOM 2973 N N . ARG A 1 394 ? 22.048 4.311 4.017 1.00 93.06 394 ARG A N 1
ATOM 2974 C CA . ARG A 1 394 ? 21.525 3.044 3.471 1.00 93.06 394 ARG A CA 1
ATOM 2975 C C . ARG A 1 394 ? 21.285 3.125 1.964 1.00 93.06 394 ARG A C 1
ATOM 2977 O O . ARG A 1 394 ? 21.529 2.154 1.253 1.00 93.06 394 ARG A O 1
ATOM 2984 N N . ILE A 1 395 ? 20.855 4.285 1.470 1.00 94.06 395 ILE A N 1
ATOM 2985 C CA . ILE A 1 395 ? 20.635 4.537 0.039 1.00 94.06 395 ILE A CA 1
ATOM 2986 C C . ILE A 1 395 ? 21.957 4.661 -0.732 1.00 94.06 395 ILE A C 1
ATOM 2988 O O . ILE A 1 395 ? 22.069 4.117 -1.830 1.00 94.06 395 ILE A O 1
ATOM 2992 N N . ASP A 1 396 ? 22.984 5.283 -0.146 1.00 92.00 396 ASP A N 1
ATOM 2993 C CA . ASP A 1 396 ? 24.346 5.231 -0.692 1.00 92.00 396 ASP A CA 1
ATOM 2994 C C . ASP A 1 396 ? 24.894 3.791 -0.656 1.00 92.00 396 ASP A C 1
ATOM 2996 O O . ASP A 1 396 ? 25.433 3.306 -1.654 1.00 92.00 396 ASP A O 1
ATOM 3000 N N . ARG A 1 397 ? 24.683 3.063 0.455 1.00 91.62 397 ARG A N 1
ATOM 3001 C CA . ARG A 1 397 ? 25.092 1.656 0.607 1.00 91.62 397 ARG A CA 1
ATOM 3002 C C . ARG A 1 397 ? 24.469 0.752 -0.456 1.00 91.62 397 ARG A C 1
ATOM 3004 O O . ARG A 1 397 ? 25.202 -0.048 -1.024 1.00 91.62 397 ARG A O 1
ATOM 3011 N N . LEU A 1 398 ? 23.185 0.908 -0.806 1.00 91.31 398 LEU A N 1
ATOM 3012 C CA . LEU A 1 398 ? 22.544 0.138 -1.890 1.00 91.31 398 LEU A CA 1
ATOM 3013 C C . LEU A 1 398 ? 23.360 0.169 -3.191 1.00 91.31 398 LEU A C 1
ATOM 3015 O O . LEU A 1 398 ? 23.553 -0.871 -3.818 1.00 91.31 398 LEU A O 1
ATOM 3019 N N . ALA A 1 399 ? 23.881 1.335 -3.584 1.00 83.75 399 ALA A N 1
ATOM 3020 C CA . ALA A 1 399 ? 24.687 1.483 -4.796 1.00 83.75 399 ALA A CA 1
ATOM 3021 C C . ALA A 1 399 ? 26.090 0.844 -4.697 1.00 83.75 399 ALA A C 1
ATOM 3023 O O . ALA A 1 399 ? 26.702 0.567 -5.735 1.00 83.75 399 ALA A O 1
ATOM 3024 N N . MET A 1 400 ? 26.592 0.599 -3.483 1.00 85.25 400 MET A N 1
ATOM 3025 C CA . MET A 1 400 ? 27.954 0.125 -3.209 1.00 85.25 400 MET A CA 1
ATOM 3026 C C . MET A 1 400 ? 28.045 -1.327 -2.712 1.00 85.25 400 MET A C 1
ATOM 3028 O O . MET A 1 400 ? 29.114 -1.911 -2.812 1.00 85.25 400 MET A O 1
ATOM 3032 N N . THR A 1 401 ? 26.963 -1.924 -2.199 1.00 78.50 401 THR A N 1
ATOM 3033 C CA . THR A 1 401 ? 26.949 -3.303 -1.677 1.00 78.50 401 THR A CA 1
ATOM 3034 C C . THR A 1 401 ? 27.358 -4.341 -2.726 1.00 78.50 401 THR A C 1
ATOM 3036 O O . THR A 1 401 ? 26.813 -4.362 -3.831 1.00 78.50 401 THR A O 1
ATOM 3039 N N . ASP A 1 402 ? 28.213 -5.283 -2.330 1.00 71.88 402 ASP A N 1
ATOM 3040 C CA . ASP A 1 402 ? 28.370 -6.594 -2.965 1.00 71.88 402 ASP A CA 1
ATOM 3041 C C . ASP A 1 402 ? 27.639 -7.672 -2.142 1.00 71.88 402 ASP A C 1
ATOM 3043 O O . ASP A 1 402 ? 27.516 -7.548 -0.924 1.00 71.88 402 ASP A O 1
ATOM 3047 N N . GLY A 1 403 ? 27.091 -8.691 -2.814 1.00 77.06 403 GLY A N 1
ATOM 3048 C CA . GLY A 1 403 ? 26.245 -9.731 -2.209 1.00 77.06 403 GLY A CA 1
ATOM 3049 C C . GLY A 1 403 ? 24.921 -9.968 -2.953 1.00 77.06 403 GLY A C 1
ATOM 3050 O O . GLY A 1 403 ? 24.617 -9.296 -3.944 1.00 77.06 403 GLY A O 1
ATOM 3051 N N . GLY A 1 404 ? 24.121 -10.913 -2.444 1.00 87.00 404 GLY A N 1
ATOM 3052 C CA . GLY A 1 404 ? 22.969 -11.525 -3.130 1.00 87.00 404 GLY A CA 1
ATOM 3053 C C . GLY A 1 404 ? 21.798 -10.608 -3.515 1.00 87.00 404 GLY A C 1
ATOM 3054 O O . GLY A 1 404 ? 20.889 -11.040 -4.212 1.00 87.00 404 GLY A O 1
ATOM 3055 N N . LEU A 1 405 ? 21.808 -9.319 -3.155 1.00 93.19 405 LEU A N 1
ATOM 3056 C CA . LEU A 1 405 ? 20.830 -8.349 -3.675 1.00 93.19 405 LEU A CA 1
ATOM 3057 C C . LEU A 1 405 ? 20.827 -8.310 -5.217 1.00 93.19 405 LEU A C 1
ATOM 3059 O O . LEU A 1 405 ? 19.777 -8.173 -5.848 1.00 93.19 405 LEU A O 1
ATOM 3063 N N . TYR A 1 406 ? 22.007 -8.453 -5.822 1.00 93.12 406 TYR A N 1
ATOM 3064 C CA . TYR A 1 406 ? 22.202 -8.374 -7.271 1.00 93.12 406 TYR A CA 1
ATOM 3065 C C . TYR A 1 406 ? 21.947 -9.693 -8.017 1.00 93.12 406 TYR A C 1
ATOM 3067 O O . TYR A 1 406 ? 22.035 -9.738 -9.242 1.00 93.12 406 TYR A O 1
ATOM 3075 N N . ASP A 1 407 ? 21.522 -10.735 -7.300 1.00 92.88 407 ASP A N 1
ATOM 3076 C CA . ASP A 1 407 ? 20.883 -11.909 -7.896 1.00 92.88 407 ASP A CA 1
ATOM 3077 C C . ASP A 1 407 ? 19.415 -11.656 -8.270 1.00 92.88 407 ASP A C 1
ATOM 3079 O O . ASP A 1 407 ? 18.872 -12.325 -9.154 1.00 92.88 407 ASP A O 1
ATOM 3083 N N . PHE A 1 408 ? 18.794 -10.650 -7.645 1.00 94.00 408 PHE A N 1
ATOM 3084 C CA . PHE A 1 408 ? 17.408 -10.250 -7.885 1.00 94.00 408 PHE A CA 1
ATOM 3085 C C . PHE A 1 408 ? 17.285 -8.919 -8.633 1.00 94.00 408 PHE A C 1
ATOM 3087 O O . PHE A 1 408 ? 16.331 -8.734 -9.391 1.00 94.00 408 PHE A O 1
ATOM 3094 N N . LEU A 1 409 ? 18.237 -7.995 -8.452 1.00 94.75 409 LEU A N 1
ATOM 3095 C CA . LEU A 1 409 ? 18.205 -6.643 -9.023 1.00 94.75 409 LEU A CA 1
ATOM 3096 C C . LEU A 1 409 ? 19.326 -6.387 -10.042 1.00 94.75 409 LEU A C 1
ATOM 3098 O O . LEU A 1 409 ? 20.428 -6.912 -9.924 1.00 94.75 409 LEU A O 1
ATOM 3102 N N . ASP A 1 410 ? 19.079 -5.507 -11.013 1.00 93.31 410 ASP A N 1
ATOM 3103 C CA . ASP A 1 410 ? 20.107 -4.987 -11.917 1.00 93.31 410 ASP A CA 1
ATOM 3104 C C . ASP A 1 410 ? 20.928 -3.863 -11.253 1.00 93.31 410 ASP A C 1
ATOM 3106 O O . ASP A 1 410 ? 20.412 -2.802 -10.878 1.00 93.31 410 ASP A O 1
ATOM 3110 N N . ARG A 1 411 ? 22.247 -4.073 -11.181 1.00 93.44 411 ARG A N 1
ATOM 3111 C CA . ARG A 1 411 ? 23.227 -3.139 -10.610 1.00 93.44 411 ARG A CA 1
ATOM 3112 C C . ARG A 1 411 ? 23.310 -1.806 -11.348 1.00 93.44 411 ARG A C 1
ATOM 3114 O O . ARG A 1 411 ? 23.531 -0.782 -10.696 1.00 93.44 411 ARG A O 1
ATOM 3121 N N . ALA A 1 412 ? 23.104 -1.773 -12.665 1.00 92.44 412 ALA A N 1
ATOM 3122 C CA . ALA A 1 412 ? 23.082 -0.513 -13.406 1.00 92.44 412 ALA A CA 1
ATOM 3123 C C . ALA A 1 412 ? 21.831 0.313 -13.051 1.00 92.44 412 ALA A C 1
ATOM 3125 O O . ALA A 1 412 ? 21.932 1.509 -12.759 1.00 92.44 4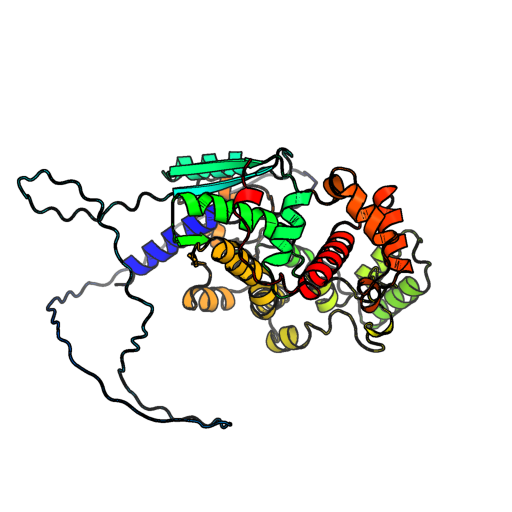12 ALA A O 1
ATOM 3126 N N . SER A 1 413 ? 20.665 -0.333 -12.995 1.00 92.81 413 SER A N 1
ATOM 3127 C CA . SER A 1 413 ? 19.387 0.290 -12.641 1.00 92.81 413 SER A CA 1
ATOM 3128 C C . SER A 1 413 ? 19.352 0.808 -11.211 1.00 92.81 413 SER A C 1
ATOM 3130 O O . SER A 1 413 ? 19.007 1.973 -11.027 1.00 92.81 413 SER A O 1
ATOM 3132 N N . VAL A 1 414 ? 19.764 0.022 -10.209 1.00 94.56 414 VAL A N 1
ATOM 3133 C CA . VAL A 1 414 ? 19.800 0.489 -8.807 1.00 94.56 414 VAL A CA 1
ATOM 3134 C C . VAL A 1 414 ? 20.694 1.728 -8.677 1.00 94.56 414 VAL A C 1
ATOM 3136 O O . VAL A 1 414 ? 20.245 2.763 -8.183 1.00 94.56 414 VAL A O 1
ATOM 3139 N N . ARG A 1 415 ? 21.921 1.689 -9.221 1.00 93.94 415 ARG A N 1
ATOM 3140 C CA . ARG A 1 415 ? 22.853 2.836 -9.214 1.00 93.94 415 ARG A CA 1
ATOM 3141 C C . ARG A 1 415 ? 22.287 4.068 -9.930 1.00 93.94 415 ARG A C 1
ATOM 3143 O O . ARG A 1 415 ? 22.488 5.192 -9.464 1.00 93.94 415 ARG A O 1
ATOM 3150 N N . ARG A 1 416 ? 21.558 3.880 -11.036 1.00 92.50 416 ARG A N 1
ATOM 3151 C CA . ARG A 1 416 ? 20.872 4.962 -11.763 1.00 92.50 416 ARG A CA 1
ATOM 3152 C C . ARG A 1 416 ? 19.729 5.568 -10.943 1.00 92.50 416 ARG A C 1
ATOM 3154 O O . ARG A 1 416 ? 19.656 6.791 -10.850 1.00 92.50 416 ARG A O 1
ATOM 3161 N N . LEU A 1 417 ? 18.864 4.746 -10.345 1.00 93.00 417 LEU A N 1
ATOM 3162 C CA . LEU A 1 417 ? 17.722 5.195 -9.538 1.00 93.00 417 LEU A CA 1
ATOM 3163 C C . LEU A 1 417 ? 18.185 5.968 -8.294 1.00 93.00 417 LEU A C 1
ATOM 3165 O O . LEU A 1 417 ? 17.679 7.060 -8.039 1.00 93.00 417 LEU A O 1
ATOM 3169 N N . VAL A 1 418 ? 19.203 5.459 -7.585 1.00 95.06 418 VAL A N 1
ATOM 3170 C CA . VAL A 1 418 ? 19.852 6.153 -6.458 1.00 95.06 418 VAL A CA 1
ATOM 3171 C C . VAL A 1 418 ? 20.374 7.524 -6.901 1.00 95.06 418 VAL A C 1
ATOM 3173 O O . VAL A 1 418 ? 20.020 8.542 -6.305 1.00 95.06 418 VAL A O 1
ATOM 3176 N N . ARG A 1 419 ? 21.147 7.582 -7.997 1.00 94.19 419 ARG A N 1
ATOM 3177 C CA . ARG A 1 419 ? 21.699 8.843 -8.518 1.00 94.19 419 ARG A CA 1
ATOM 3178 C C . ARG A 1 419 ? 20.605 9.838 -8.916 1.00 94.19 419 ARG A C 1
ATOM 3180 O O . ARG A 1 419 ? 20.682 10.994 -8.514 1.00 94.19 419 ARG A O 1
ATOM 3187 N N . GLU A 1 420 ? 19.600 9.411 -9.686 1.00 92.62 420 GLU A N 1
ATOM 3188 C CA . GLU A 1 420 ? 18.486 10.268 -10.130 1.00 92.62 420 GLU A CA 1
ATOM 3189 C C . GLU A 1 420 ? 17.679 10.842 -8.951 1.00 92.62 420 GLU A C 1
ATOM 3191 O O . GLU A 1 420 ? 17.246 11.995 -9.026 1.00 92.62 420 GLU A O 1
ATOM 3196 N N . HIS A 1 421 ? 17.508 10.070 -7.872 1.00 94.19 421 HIS A N 1
ATOM 3197 C CA . HIS A 1 421 ? 16.783 10.489 -6.671 1.00 94.19 421 HIS A CA 1
ATOM 3198 C C . HIS A 1 421 ? 17.573 11.486 -5.817 1.00 94.19 421 HIS A C 1
ATOM 3200 O O . HIS A 1 421 ? 17.054 12.545 -5.460 1.00 94.19 421 HIS A O 1
ATOM 3206 N N . LEU A 1 422 ? 18.843 11.189 -5.525 1.00 93.25 422 LEU A N 1
ATOM 3207 C CA . LEU A 1 422 ? 19.671 12.028 -4.654 1.00 93.25 422 LEU A CA 1
ATOM 3208 C C . LEU A 1 422 ? 19.938 13.418 -5.254 1.00 93.25 422 LEU A C 1
ATOM 3210 O O . LEU A 1 422 ? 19.887 14.410 -4.528 1.00 93.25 422 LEU A O 1
ATOM 3214 N N . ILE A 1 423 ? 20.111 13.519 -6.580 1.00 93.81 423 ILE A N 1
ATOM 3215 C CA . ILE A 1 423 ? 20.227 14.813 -7.287 1.00 93.81 423 ILE A CA 1
ATOM 3216 C C . ILE A 1 423 ? 18.867 15.493 -7.550 1.00 93.81 423 ILE A C 1
ATOM 3218 O O . ILE A 1 423 ? 18.807 16.486 -8.271 1.00 93.81 423 ILE A O 1
ATOM 3222 N N . ARG A 1 424 ? 17.765 14.953 -7.005 1.00 92.00 424 ARG A N 1
ATOM 3223 C CA . ARG A 1 424 ? 16.378 15.434 -7.173 1.00 92.00 424 ARG A CA 1
ATOM 3224 C C . ARG A 1 424 ? 15.887 15.519 -8.632 1.00 92.00 424 ARG A C 1
ATOM 3226 O O . ARG A 1 424 ? 14.950 16.257 -8.920 1.00 92.00 424 ARG A O 1
ATOM 3233 N N . ARG A 1 425 ? 16.472 14.750 -9.565 1.00 88.75 425 ARG A N 1
ATOM 3234 C CA . ARG A 1 425 ? 16.063 14.733 -10.988 1.00 88.75 425 ARG A CA 1
ATOM 3235 C C . ARG A 1 425 ? 14.706 14.055 -11.190 1.00 88.75 425 ARG A C 1
ATOM 3237 O O . ARG A 1 425 ? 13.945 14.466 -12.063 1.00 88.75 425 ARG A O 1
ATOM 3244 N N . ARG A 1 426 ? 14.426 13.001 -10.420 1.00 88.00 426 ARG A N 1
ATOM 3245 C CA . ARG A 1 426 ? 13.136 12.296 -10.339 1.00 88.00 426 ARG A CA 1
ATOM 3246 C C . ARG A 1 426 ? 12.993 11.688 -8.950 1.00 88.00 426 ARG A C 1
ATOM 3248 O O . ARG A 1 426 ? 13.996 11.307 -8.355 1.00 88.00 426 ARG A O 1
ATOM 3255 N N . ASP A 1 427 ? 11.769 11.552 -8.451 1.00 90.50 427 ASP A N 1
ATOM 3256 C CA . ASP A 1 427 ? 11.544 10.749 -7.252 1.00 90.50 427 ASP A CA 1
ATOM 3257 C C . ASP A 1 427 ? 11.455 9.258 -7.618 1.00 90.50 427 ASP A C 1
ATOM 3259 O O . ASP A 1 427 ? 10.700 8.886 -8.514 1.00 90.50 427 ASP A O 1
ATOM 3263 N N . HIS A 1 428 ? 12.236 8.425 -6.927 1.00 92.75 428 HIS A N 1
ATOM 3264 C CA . HIS A 1 428 ? 12.277 6.966 -7.080 1.00 92.75 428 HIS A CA 1
ATOM 3265 C C . HIS A 1 428 ? 12.037 6.248 -5.740 1.00 92.75 428 HIS A C 1
ATOM 3267 O O . HIS A 1 428 ? 12.331 5.060 -5.618 1.00 92.75 428 HIS A O 1
ATOM 3273 N N . SER A 1 429 ? 11.506 6.950 -4.727 1.00 93.38 429 SER A N 1
ATOM 3274 C CA . SER A 1 429 ? 11.380 6.455 -3.346 1.00 93.38 429 SER A CA 1
ATOM 3275 C C . SER A 1 429 ? 10.694 5.090 -3.249 1.00 93.38 429 SER A C 1
ATOM 3277 O O . SER A 1 429 ? 11.203 4.197 -2.583 1.00 93.38 429 SER A O 1
ATOM 3279 N N . THR A 1 430 ? 9.586 4.875 -3.962 1.00 91.06 430 THR A N 1
ATOM 3280 C CA . THR A 1 430 ? 8.850 3.597 -3.941 1.00 91.06 430 THR A CA 1
ATOM 3281 C C . THR A 1 430 ? 9.677 2.420 -4.475 1.00 91.06 430 THR A C 1
ATOM 3283 O O . THR A 1 430 ? 9.543 1.302 -3.983 1.00 91.06 430 THR A O 1
ATOM 3286 N N . ALA A 1 431 ? 10.552 2.653 -5.459 1.00 92.75 431 ALA A N 1
ATOM 3287 C CA . ALA A 1 431 ? 11.446 1.625 -5.992 1.00 92.75 431 ALA A CA 1
ATOM 3288 C C . ALA A 1 431 ? 12.647 1.395 -5.062 1.00 92.75 431 ALA A C 1
ATOM 3290 O O . ALA A 1 431 ? 12.954 0.257 -4.715 1.00 92.75 431 ALA A O 1
ATOM 3291 N N . LEU A 1 432 ? 13.283 2.473 -4.593 1.00 94.88 432 LEU A N 1
ATOM 3292 C CA . LEU A 1 432 ? 14.431 2.397 -3.684 1.00 94.88 432 LEU A CA 1
ATOM 3293 C C . LEU A 1 432 ? 14.065 1.789 -2.320 1.00 94.88 432 LEU A C 1
ATOM 3295 O O . LEU A 1 432 ? 14.865 1.047 -1.762 1.00 94.88 432 LEU A O 1
ATOM 3299 N N . TRP A 1 433 ? 12.843 2.010 -1.826 1.00 94.94 433 TRP A N 1
ATOM 3300 C CA . TRP A 1 433 ? 12.310 1.337 -0.637 1.00 94.94 433 TRP A CA 1
ATOM 3301 C C . TRP A 1 433 ? 12.190 -0.175 -0.833 1.00 94.94 433 TRP A C 1
ATOM 3303 O O . TRP A 1 433 ? 12.650 -0.932 0.012 1.00 94.94 433 TRP A O 1
ATOM 3313 N N . ARG A 1 434 ? 11.662 -0.628 -1.977 1.00 94.31 434 ARG A N 1
ATOM 3314 C CA . ARG A 1 434 ? 11.572 -2.061 -2.311 1.00 94.31 434 ARG A CA 1
ATOM 3315 C C . ARG A 1 434 ? 12.961 -2.708 -2.431 1.00 94.31 434 ARG A C 1
ATOM 3317 O O . ARG A 1 434 ? 13.152 -3.817 -1.945 1.00 94.31 434 ARG A O 1
ATOM 3324 N N . ALA A 1 435 ? 13.947 -2.001 -2.991 1.00 95.25 435 ALA A N 1
ATOM 3325 C CA . ALA A 1 435 ? 15.342 -2.459 -3.014 1.00 95.25 435 ALA A CA 1
ATOM 3326 C C . ALA A 1 435 ? 15.973 -2.514 -1.609 1.00 95.25 435 ALA A C 1
ATOM 3328 O O . ALA A 1 435 ? 16.712 -3.449 -1.304 1.00 95.25 435 ALA A O 1
ATOM 3329 N N . LEU A 1 436 ? 15.667 -1.534 -0.751 1.00 95.00 436 LEU A N 1
ATOM 3330 C CA . LEU A 1 436 ? 16.143 -1.487 0.630 1.00 95.00 436 LEU A CA 1
ATOM 3331 C C . LEU A 1 436 ? 15.548 -2.625 1.464 1.00 95.00 436 LEU A C 1
ATOM 3333 O O . LEU A 1 436 ? 16.302 -3.381 2.064 1.00 95.00 436 LEU A O 1
ATOM 3337 N N . VAL A 1 437 ? 14.226 -2.803 1.444 1.00 95.25 437 VAL A N 1
ATOM 3338 C CA . VAL A 1 437 ? 13.545 -3.909 2.133 1.00 95.25 437 VAL A CA 1
ATOM 3339 C C . VAL A 1 437 ? 14.101 -5.259 1.681 1.00 95.25 437 VAL A C 1
ATOM 3341 O O . VAL A 1 437 ? 14.420 -6.081 2.532 1.00 95.25 437 VAL A O 1
ATOM 3344 N N . LEU A 1 438 ? 14.319 -5.468 0.376 1.00 95.50 438 LEU A N 1
ATOM 3345 C CA . LEU A 1 438 ? 14.927 -6.704 -0.126 1.00 95.50 438 LEU A CA 1
ATOM 3346 C C . LEU A 1 438 ? 16.368 -6.908 0.381 1.00 95.50 438 LEU A C 1
ATOM 3348 O O . LEU A 1 438 ? 16.706 -8.017 0.784 1.00 95.50 438 LEU A O 1
ATOM 3352 N N . GLN A 1 439 ? 17.206 -5.859 0.424 1.00 94.94 439 GLN A N 1
ATOM 3353 C CA . GLN A 1 439 ? 18.555 -5.945 1.010 1.00 94.94 439 GLN A CA 1
ATOM 3354 C C . GLN A 1 439 ? 18.505 -6.399 2.476 1.00 94.94 439 GLN A C 1
ATOM 3356 O O . GLN A 1 439 ? 19.286 -7.260 2.882 1.00 94.94 439 GLN A O 1
ATOM 3361 N N . LEU A 1 440 ? 17.621 -5.799 3.274 1.00 92.75 440 LEU A N 1
ATOM 3362 C CA . LEU A 1 440 ? 17.546 -6.066 4.711 1.00 92.75 440 LEU A CA 1
ATOM 3363 C C . LEU A 1 440 ? 16.900 -7.428 4.998 1.00 92.75 440 LEU A C 1
ATOM 3365 O O . LEU A 1 440 ? 17.374 -8.150 5.871 1.00 92.75 440 LEU A O 1
ATOM 3369 N N . TRP A 1 441 ? 15.891 -7.818 4.215 1.00 94.81 441 TRP A N 1
ATOM 3370 C CA . TRP A 1 441 ? 15.246 -9.127 4.304 1.00 94.81 441 TRP A CA 1
ATOM 3371 C C . TRP A 1 441 ? 16.229 -10.262 4.001 1.00 94.81 441 TRP A C 1
ATOM 3373 O O . TRP A 1 441 ? 16.315 -11.197 4.791 1.00 94.81 441 TRP A O 1
ATOM 3383 N N . LEU A 1 442 ? 17.052 -10.144 2.948 1.00 94.56 442 LEU A N 1
ATOM 3384 C CA . LEU A 1 442 ? 18.134 -11.104 2.672 1.00 94.56 442 LEU A CA 1
ATOM 3385 C C . LEU A 1 442 ? 19.111 -11.197 3.861 1.00 94.56 442 LEU A C 1
ATOM 3387 O O . LEU A 1 442 ? 19.362 -12.282 4.374 1.00 94.56 442 LEU A O 1
ATOM 3391 N N . GLY A 1 443 ? 19.548 -10.056 4.408 1.00 92.00 443 GLY A N 1
ATOM 3392 C CA . GLY A 1 443 ? 20.402 -10.016 5.606 1.00 92.00 443 GLY A CA 1
ATOM 3393 C C . GLY A 1 443 ? 19.749 -10.526 6.905 1.00 92.00 443 GLY A C 1
ATOM 3394 O O . GLY A 1 443 ? 20.446 -10.715 7.909 1.00 92.00 443 GLY A O 1
ATOM 3395 N N . HIS A 1 444 ? 18.429 -10.743 6.921 1.00 91.75 444 HIS A N 1
ATOM 3396 C CA . HIS A 1 444 ? 17.703 -11.439 7.988 1.00 91.75 444 HIS A CA 1
ATOM 3397 C C . HIS A 1 444 ? 17.469 -12.920 7.668 1.00 91.75 444 HIS A C 1
ATOM 3399 O O . HIS A 1 444 ? 17.500 -13.727 8.598 1.00 91.75 444 HIS A O 1
ATOM 3405 N N . LEU A 1 445 ? 17.288 -13.285 6.396 1.00 93.12 445 LEU A N 1
ATOM 3406 C CA . LEU A 1 445 ? 17.207 -14.664 5.912 1.00 93.12 445 LEU A CA 1
ATOM 3407 C C . LEU A 1 445 ? 18.515 -15.411 6.196 1.00 93.12 445 LEU A C 1
ATOM 3409 O O . LEU A 1 445 ? 18.498 -16.406 6.919 1.00 93.12 445 LEU A O 1
ATOM 3413 N N . ASP A 1 446 ? 19.641 -14.866 5.727 1.00 92.69 446 ASP A N 1
ATOM 3414 C CA . ASP A 1 446 ? 20.986 -15.451 5.862 1.00 92.69 446 ASP A CA 1
ATOM 3415 C C . ASP A 1 446 ? 21.384 -15.677 7.332 1.00 92.69 446 ASP A C 1
ATOM 3417 O O . ASP A 1 446 ? 22.146 -16.583 7.663 1.00 92.69 446 ASP A O 1
ATOM 3421 N N . ALA A 1 447 ? 20.836 -14.863 8.238 1.00 91.62 447 ALA A N 1
ATOM 3422 C CA . ALA A 1 447 ? 21.076 -14.932 9.677 1.00 91.62 447 ALA A CA 1
ATOM 3423 C C . ALA A 1 447 ? 19.955 -15.636 10.474 1.00 91.62 447 ALA A C 1
ATOM 3425 O O . ALA A 1 447 ? 19.972 -15.612 11.708 1.00 91.62 447 ALA A O 1
ATOM 3426 N N . GLY A 1 448 ? 18.947 -16.210 9.806 1.00 91.38 448 GLY A N 1
ATOM 3427 C CA . GLY A 1 448 ? 17.825 -16.912 10.441 1.00 91.38 448 GLY A CA 1
ATOM 3428 C C . GLY A 1 448 ? 16.956 -16.044 11.367 1.00 91.38 448 GLY A C 1
ATOM 3429 O O . GLY A 1 448 ? 16.364 -16.562 12.318 1.00 91.38 448 GLY A O 1
ATOM 3430 N N . ARG A 1 449 ? 16.905 -14.722 11.146 1.00 88.19 449 ARG A N 1
ATOM 3431 C CA . ARG A 1 449 ? 16.226 -13.727 12.003 1.00 88.19 449 ARG A CA 1
ATOM 3432 C C . ARG A 1 449 ? 14.811 -13.331 11.551 1.00 88.19 449 ARG A C 1
ATOM 3434 O O . ARG A 1 449 ? 14.206 -12.504 12.227 1.00 88.19 449 ARG A O 1
ATOM 3441 N N . LEU A 1 450 ? 14.302 -13.883 10.449 1.00 91.00 450 LEU A N 1
ATOM 3442 C CA . LEU A 1 450 ? 12.937 -13.634 9.954 1.00 91.00 450 LEU A CA 1
ATOM 3443 C C . LEU A 1 450 ? 11.848 -14.193 10.885 1.00 91.00 450 LEU A C 1
ATOM 3445 O O . LEU A 1 450 ? 12.103 -15.119 11.658 1.00 91.00 450 LEU A O 1
ATOM 3449 N N . ALA A 1 451 ? 10.632 -13.651 10.762 1.00 83.94 451 ALA A N 1
ATOM 3450 C CA . ALA A 1 451 ? 9.438 -14.040 11.517 1.00 83.94 451 ALA A CA 1
ATOM 3451 C C . ALA A 1 451 ? 9.617 -14.028 13.053 1.00 83.94 451 ALA A C 1
ATOM 3453 O O . ALA A 1 451 ? 9.037 -14.850 13.770 1.00 83.94 451 ALA A O 1
ATOM 3454 N N . ARG A 1 452 ? 10.428 -13.099 13.585 1.00 76.75 452 ARG A N 1
ATOM 3455 C CA . ARG A 1 452 ? 10.669 -12.959 15.034 1.00 76.75 452 ARG A CA 1
ATOM 3456 C C . ARG A 1 452 ? 9.986 -11.704 15.602 1.00 76.75 452 ARG A C 1
ATOM 3458 O O . ARG A 1 452 ? 10.098 -10.639 14.999 1.00 76.75 452 ARG A O 1
ATOM 3465 N N . PRO A 1 453 ? 9.334 -11.781 16.782 1.00 69.50 453 PRO A N 1
ATOM 3466 C CA . PRO A 1 453 ? 8.848 -10.598 17.488 1.00 69.50 453 PRO A CA 1
ATOM 3467 C C . PRO A 1 453 ? 9.991 -9.639 17.822 1.00 69.50 453 PRO A C 1
ATOM 3469 O O . PRO A 1 453 ? 11.095 -10.074 18.164 1.00 69.50 453 PRO A O 1
ATOM 3472 N N . LEU A 1 454 ? 9.720 -8.336 17.772 1.00 70.94 454 LEU A N 1
ATOM 3473 C CA . LEU A 1 454 ? 10.759 -7.341 18.010 1.00 70.94 454 LEU A CA 1
ATOM 3474 C C . LEU A 1 454 ? 11.158 -7.230 19.490 1.00 70.94 454 LEU A C 1
ATOM 3476 O O . LEU A 1 454 ? 10.282 -7.200 20.362 1.00 70.94 454 LEU A O 1
ATOM 3480 N N . PRO A 1 455 ? 12.467 -7.102 19.798 1.00 64.31 455 PRO A N 1
ATOM 3481 C CA . PRO A 1 455 ? 12.922 -6.682 21.117 1.00 64.31 455 PRO A CA 1
ATOM 3482 C C . PRO A 1 455 ? 12.283 -5.346 21.499 1.00 64.31 455 PRO A C 1
ATOM 3484 O O . PRO A 1 455 ? 12.404 -4.364 20.766 1.00 64.31 455 PRO A O 1
ATOM 3487 N N . ARG A 1 456 ? 11.632 -5.298 22.669 1.00 62.16 456 ARG A N 1
ATOM 3488 C CA . ARG A 1 456 ? 10.956 -4.087 23.173 1.00 62.16 456 ARG A CA 1
ATOM 3489 C C . ARG A 1 456 ? 11.877 -2.873 23.235 1.00 62.16 456 ARG A C 1
ATOM 3491 O O . ARG A 1 456 ? 11.417 -1.770 22.975 1.00 62.16 456 ARG A O 1
ATOM 3498 N N . SER A 1 457 ? 13.164 -3.099 23.489 1.00 58.72 457 SER A N 1
ATOM 3499 C CA . SER A 1 457 ? 14.183 -2.058 23.551 1.00 58.72 457 SER A CA 1
ATOM 3500 C C . SER A 1 457 ? 14.334 -1.249 22.267 1.00 58.72 457 SER A C 1
ATOM 3502 O O . SER A 1 457 ? 14.717 -0.089 22.348 1.00 58.72 457 SER A O 1
ATOM 3504 N N . LEU A 1 458 ? 13.974 -1.783 21.091 1.00 59.78 458 LEU A N 1
ATOM 3505 C CA . LEU A 1 458 ? 13.952 -1.006 19.843 1.00 59.78 458 LEU A CA 1
ATOM 3506 C C . LEU A 1 458 ? 12.896 0.116 19.854 1.00 59.78 458 LEU A C 1
ATOM 3508 O O . LEU A 1 458 ? 13.026 1.064 19.085 1.00 59.78 458 LEU A O 1
ATOM 3512 N N . LEU A 1 459 ? 11.892 0.023 20.732 1.00 59.59 459 LEU A N 1
ATOM 3513 C CA . LEU A 1 459 ? 10.839 1.016 20.969 1.00 59.59 459 LEU A CA 1
ATOM 3514 C C . LEU A 1 459 ? 10.930 1.669 22.361 1.00 59.59 459 LEU A C 1
ATOM 3516 O O . LEU A 1 459 ? 9.975 2.294 22.815 1.00 59.59 459 LEU A O 1
ATOM 3520 N N . GLU A 1 460 ? 12.057 1.517 23.056 1.00 58.94 460 GLU A N 1
ATOM 3521 C CA . GLU A 1 460 ? 12.394 2.404 24.170 1.00 58.94 460 GLU A CA 1
ATOM 3522 C C . GLU A 1 460 ? 12.886 3.729 23.562 1.00 58.94 460 GLU A C 1
ATOM 3524 O O . GLU A 1 460 ? 13.809 3.725 22.734 1.00 58.94 460 GLU A O 1
ATOM 3529 N N . PHE A 1 461 ? 12.166 4.801 23.918 1.00 53.50 461 PHE A N 1
ATOM 3530 C CA . PHE A 1 461 ? 12.214 6.166 23.379 1.00 53.50 461 PHE A CA 1
ATOM 3531 C C . PHE A 1 461 ? 13.076 7.097 24.237 1.00 53.50 461 PHE A C 1
ATOM 3533 O O . PHE A 1 461 ? 12.957 6.999 25.480 1.00 53.50 461 PHE A O 1
#